Protein AF-0000000078024028 (afdb_homodimer)

Sequence (604 aa):
MFISDETIRIVHLVAKYQSITTAAEQLNKVPSAISYTIKKAEESIGAELFIRKGRYIELTPAGNYFIEHSKTILGDLDALKRNTVLIHDGVERELTIAVNNIIPTATLVEFIRDFEREFSSTTLTINLEVYNGCWDALYSKRADLVIGAPHAVPSTEGIISEPIGQLEWDFVVGPEHPLASHSQPLENAELRHFSAICIRDTTVNLAPQQAWLLEGQKPLFVPNFATAIALIQQNVGIGYIPHHLALPLLNNGLLLKKPMQEHKHATKLFLAARSDGMGKVSRWCMDYLLHPAVRARLSGGNMFISDETIRIVHLVAKYQSITTAAEQLNKVPSAISYTIKKAEESIGAELFIRKGRYIELTPAGNYFIEHSKTILGDLDALKRNTVLIHDGVERELTIAVNNIIPTATLVEFIRDFEREFSSTTLTINLEVYNGCWDALYSKRADLVIGAPHAVPSTEGIISEPIGQLEWDFVVGPEHPLASHSQPLENAELRHFSAICIRDTTVNLAPQQAWLLEGQKPLFVPNFATAIALIQQNVGIGYIPHHLALPLLNNGLLLKKPMQEHKHATKLFLAARSDGMGKVSRWCMDYLLHPAVRARLSGGN

Solvent-accessible surface area (backbone atoms only — not comparable to full-atom values): 31593 Å² total; per-residue (Å²): 122,81,79,44,71,64,50,54,50,49,52,44,39,26,57,65,58,29,23,52,60,57,31,10,57,73,66,76,44,54,40,67,57,46,52,45,50,48,51,51,48,18,60,57,70,69,42,60,36,62,43,76,58,85,94,39,43,38,66,28,50,55,20,36,41,46,50,64,56,40,48,55,41,46,49,46,47,46,46,42,53,41,45,55,57,10,59,75,78,38,47,45,49,60,48,34,33,29,31,26,74,81,45,42,62,69,53,52,46,54,51,51,47,54,44,52,72,72,37,80,74,38,35,44,34,39,39,70,23,27,58,47,14,27,52,37,30,46,77,71,64,69,18,50,33,27,46,47,32,49,68,64,83,90,66,62,80,62,40,44,74,43,81,41,45,56,31,48,63,36,44,37,35,4,62,85,27,88,66,54,80,58,82,62,60,44,52,69,78,68,51,39,77,41,34,27,48,36,63,69,39,58,33,79,78,53,57,70,55,76,92,66,78,58,88,87,32,47,58,35,34,34,67,45,64,71,59,45,52,53,36,19,46,67,46,60,28,32,41,72,38,52,35,67,72,41,47,67,36,44,76,69,56,52,29,37,78,55,57,52,71,78,65,82,72,61,41,35,24,20,38,34,32,46,56,73,82,63,34,54,54,56,48,47,50,51,54,56,51,61,32,67,78,47,18,38,29,49,31,50,44,127,122,82,80,44,70,64,52,54,51,49,52,45,37,26,58,66,60,28,24,53,59,57,32,9,59,49,67,76,42,54,40,68,57,45,51,47,51,51,52,50,49,19,60,58,71,70,42,58,35,61,43,76,60,85,94,37,42,38,66,28,42,57,22,34,48,48,51,64,57,39,50,55,41,48,33,45,48,49,45,44,53,43,45,57,56,15,62,77,77,39,48,41,53,61,48,34,33,32,30,27,72,82,45,40,63,69,53,53,46,51,50,50,47,54,44,52,69,72,38,80,74,37,35,44,35,40,40,71,23,26,60,45,13,28,52,39,30,45,77,63,52,69,18,51,31,27,47,46,31,47,68,65,83,90,64,62,78,63,39,43,74,42,80,42,44,56,31,49,64,35,43,39,34,6,63,84,26,89,66,53,78,58,82,62,61,44,50,69,78,66,50,40,78,40,34,28,48,34,62,69,39,56,33,80,79,54,79,71,54,77,91,66,77,58,88,87,31,48,58,37,34,32,66,45,65,70,60,44,51,53,36,19,45,67,46,60,27,34,40,72,38,52,36,66,72,39,46,66,36,43,77,69,56,52,30,37,78,54,58,51,70,78,67,81,73,60,41,35,25,21,38,35,30,46,54,73,80,61,34,55,55,57,48,48,50,50,54,56,51,60,32,69,78,47,18,38,29,49,30,51,44,124

Organism: NCBI:txid82991

Foldseek 3Di:
DDCDLVLLVLLLLCQVVQDLCVSCVVVVHHSVVSVVSQVVVCVVVVHRQWDDDDRGIHGDPVVVVSNVVVVVVNLVVVVCVQLVVCVVVLDGQEFEEEEEQQFDPVLVVVLVVVLCVVPVRHHYHYHYFHACRQVQCFVSSVGFKYWWHWDDDPDPVQKDKDWLDWWDKFWKAACPAPCNPPADADEPVVQLVFEEEWEWGPHDPDDTDTQDDDVNHHYDYDHHVVVVLVCRLVNNGIYMGTCLVCVVCCVVRSMPTHHHPDDGDIITTMIMGGPPSDGPSNVVSVVVCNPNVSSQSRNNHD/DDCDLVLLVLLLLCQVVQDLCVSCVVVVHHSVVSVVSQVVVCVVVVHRQWDDDDRGIHGDPVVVVSNVVCLLVNLVVVVVVQLVVCVPPLDGQEFEEEEEQQFDPVLVVVLVVVLCVVDVRHHYHYHYFHACRQVQCFVSNVGFKYWWHWDDDPDPVQKDKDWLDWWDKFWKAACPAPCNPPADADEPVVQLVFEEEWEWGPHDPDDTDTQDDDVNHHYDYDHHVVVVLVCRLVNNGIYMHTCLVCVVCCVVRSMDTHHHPDDGDIITTMIMGGPPSDGPSNVVSVVVCNPNVSSQSRNNHD

Radius of gyration: 24.78 Å; Cα contacts (8 Å, |Δi|>4): 1138; chains: 2; bounding box: 67×61×51 Å

Nearest PDB structures (foldseek):
  8h5a-assembly5_J  TM=8.972E-01  e=1.191E-16  Escherichia coli
  8h5a-assembly6_L  TM=8.767E-01  e=1.265E-16  Escherichia coli
  8h5a-assembly4_G  TM=8.702E-01  e=6.858E-16  Escherichia coli
  3fxq-assembly1_A  TM=5.747E-01  e=5.770E-17  Comamonas testosteroni
  6g1d-assembly1_A  TM=4.162E-01  e=4.532E-17  Corynebacterium glutamicum

Structure (mmCIF, N/CA/C/O backbone):
data_AF-0000000078024028-model_v1
#
loop_
_entity.id
_entity.type
_entity.pdbx_description
1 polymer 'LysR family transcriptional regulator'
#
loop_
_atom_site.group_PDB
_atom_site.id
_atom_site.type_symbol
_atom_site.label_atom_id
_atom_site.label_alt_id
_atom_site.label_comp_id
_atom_site.label_asym_id
_atom_site.label_entity_id
_atom_site.label_seq_id
_atom_site.pdbx_PDB_ins_code
_atom_site.Cartn_x
_atom_site.Cartn_y
_atom_site.Cartn_z
_atom_site.occupancy
_atom_site.B_iso_or_equiv
_atom_site.auth_seq_id
_atom_site.auth_comp_id
_atom_site.auth_asym_id
_atom_site.auth_atom_id
_atom_site.pdbx_PDB_model_num
ATOM 1 N N . MET A 1 1 ? 29.844 28.734 2.604 1 34.06 1 MET A N 1
ATOM 2 C CA . MET A 1 1 ? 28.75 28.75 1.635 1 34.06 1 MET A CA 1
ATOM 3 C C . MET A 1 1 ? 27.812 27.562 1.854 1 34.06 1 MET A C 1
ATOM 5 O O . MET A 1 1 ? 28.266 26.438 2.088 1 34.06 1 MET A O 1
ATOM 9 N N . PHE A 1 2 ? 26.562 27.875 2.195 1 45.19 2 PHE A N 1
ATOM 10 C CA . PHE A 1 2 ? 25.422 27.109 2.678 1 45.19 2 PHE A CA 1
ATOM 11 C C . PHE A 1 2 ? 24.844 26.234 1.566 1 45.19 2 PHE A C 1
ATOM 13 O O . PHE A 1 2 ? 24.672 26.688 0.439 1 45.19 2 PHE A O 1
ATOM 20 N N . ILE A 1 3 ? 25.188 25.031 1.649 1 56.34 3 ILE A N 1
ATOM 21 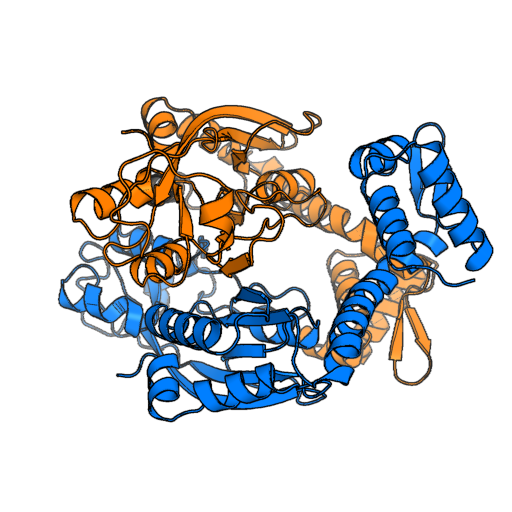C CA . ILE A 1 3 ? 24.484 24.156 0.705 1 56.34 3 ILE A CA 1
ATOM 22 C C . ILE A 1 3 ? 23 24.125 1.038 1 56.34 3 ILE A C 1
ATOM 24 O O . ILE A 1 3 ? 22.609 23.703 2.131 1 56.34 3 ILE A O 1
ATOM 28 N N . SER A 1 4 ? 22.203 24.844 0.207 1 61.16 4 SER A N 1
ATOM 29 C CA . SER A 1 4 ? 20.766 24.953 0.413 1 61.16 4 SER A CA 1
ATOM 30 C C . SER A 1 4 ? 20.062 23.625 0.168 1 61.16 4 SER A C 1
ATOM 32 O O . SER A 1 4 ? 20.641 22.719 -0.454 1 61.16 4 SER A O 1
ATOM 34 N N . ASP A 1 5 ? 18.984 23.531 0.752 1 63.47 5 ASP A N 1
ATOM 35 C CA . ASP A 1 5 ? 18.156 22.359 0.502 1 63.47 5 ASP A CA 1
ATOM 36 C C . ASP A 1 5 ? 17.891 22.188 -0.991 1 63.47 5 ASP A C 1
ATOM 38 O O . ASP A 1 5 ? 17.875 21.062 -1.498 1 63.47 5 ASP A O 1
ATOM 42 N N . GLU A 1 6 ? 17.766 23.312 -1.617 1 67.25 6 GLU A N 1
ATOM 43 C CA . GLU A 1 6 ? 17.547 23.281 -3.062 1 67.25 6 GLU A CA 1
ATOM 44 C C . GLU A 1 6 ? 18.75 22.656 -3.779 1 67.25 6 GLU A C 1
ATOM 46 O O . GLU A 1 6 ? 18.578 21.875 -4.719 1 67.25 6 GLU A O 1
ATOM 51 N N . THR A 1 7 ? 19.875 23.047 -3.324 1 71.12 7 THR A N 1
ATOM 52 C CA . THR A 1 7 ? 21.094 22.516 -3.924 1 71.12 7 THR A CA 1
ATOM 53 C C . THR A 1 7 ? 21.172 21 -3.727 1 71.12 7 THR A C 1
ATOM 55 O O . THR A 1 7 ? 21.5 20.266 -4.66 1 71.12 7 THR A O 1
ATOM 58 N N . ILE A 1 8 ? 20.797 20.594 -2.559 1 72.81 8 ILE A N 1
ATOM 59 C CA . ILE A 1 8 ? 20.844 19.172 -2.266 1 72.81 8 ILE A CA 1
ATOM 60 C C . ILE A 1 8 ? 19.859 18.422 -3.158 1 72.81 8 ILE A C 1
ATOM 62 O O . ILE A 1 8 ? 20.188 17.375 -3.727 1 72.81 8 ILE A O 1
ATOM 66 N N . ARG A 1 9 ? 18.75 19.047 -3.318 1 72.69 9 ARG A N 1
ATOM 67 C CA . ARG A 1 9 ? 17.719 18.453 -4.164 1 72.69 9 ARG A CA 1
ATOM 68 C C . ARG A 1 9 ? 18.172 18.391 -5.621 1 72.69 9 ARG A C 1
ATOM 70 O O . ARG A 1 9 ? 17.938 17.391 -6.309 1 72.69 9 ARG A O 1
ATOM 77 N N . ILE A 1 10 ? 18.781 19.453 -6.113 1 77.75 10 ILE A N 1
ATOM 78 C CA . ILE A 1 10 ? 19.281 19.516 -7.484 1 77.75 10 ILE A CA 1
ATOM 79 C C . ILE A 1 10 ? 20.328 18.438 -7.711 1 77.75 10 ILE A C 1
ATOM 81 O O . ILE A 1 10 ? 20.312 17.75 -8.727 1 77.75 10 ILE A O 1
ATOM 85 N N . VAL A 1 11 ? 21.219 18.344 -6.758 1 80.25 11 VAL A N 1
ATOM 86 C CA . VAL A 1 11 ? 22.266 17.328 -6.859 1 80.25 11 VAL A CA 1
ATOM 87 C C . VAL A 1 11 ? 21.625 15.938 -6.945 1 80.25 11 VAL A C 1
ATOM 89 O O . VAL A 1 11 ? 22.031 15.109 -7.762 1 80.25 11 VAL A O 1
ATOM 92 N N . HIS A 1 12 ? 20.641 15.852 -6.137 1 76.75 12 HIS A N 1
ATOM 93 C CA . HIS A 1 12 ? 19.969 14.562 -6.145 1 76.75 12 HIS A CA 1
ATOM 94 C C . HIS A 1 12 ? 19.281 14.305 -7.484 1 76.75 12 HIS A C 1
ATOM 96 O O . HIS A 1 12 ? 19.328 13.188 -8 1 76.75 12 HIS A O 1
ATOM 102 N N . LEU A 1 13 ? 18.703 15.289 -8.117 1 77.81 13 LEU A N 1
ATOM 103 C CA . LEU A 1 13 ? 18 15.164 -9.391 1 77.81 13 LEU A CA 1
ATOM 104 C C . LEU A 1 13 ? 18.969 14.867 -10.523 1 77.81 13 LEU A C 1
ATOM 106 O O . LEU A 1 13 ? 18.688 14.023 -11.383 1 77.81 13 LEU A O 1
ATOM 110 N N . VAL A 1 14 ? 20.047 15.523 -10.445 1 80.25 14 VAL A N 1
ATOM 111 C CA . VAL A 1 14 ? 21.062 15.297 -11.477 1 80.25 14 VAL A CA 1
ATOM 112 C C . VAL A 1 14 ? 21.625 13.883 -11.344 1 80.25 14 VAL A C 1
ATOM 114 O O . VAL A 1 14 ? 21.859 13.203 -12.352 1 80.25 14 VAL A O 1
ATOM 117 N N . ALA A 1 15 ? 21.766 13.555 -10.156 1 79 15 ALA A N 1
ATOM 118 C CA . ALA A 1 15 ? 22.25 12.203 -9.914 1 79 15 ALA A CA 1
ATOM 119 C C . ALA A 1 15 ? 21.266 11.156 -10.406 1 79 15 ALA A C 1
ATOM 121 O O . ALA A 1 15 ? 21.656 10.133 -10.969 1 79 15 ALA A O 1
ATOM 122 N N . LYS A 1 16 ? 20.109 11.5 -10.133 1 72.94 16 LYS A N 1
ATOM 123 C CA . LYS A 1 16 ? 19.016 10.602 -10.5 1 72.94 16 LYS A CA 1
ATOM 124 C C . LYS A 1 16 ? 18.906 10.438 -12.016 1 72.94 16 LYS A C 1
ATOM 126 O O . LYS A 1 16 ? 18.797 9.32 -12.516 1 72.94 16 LYS A O 1
ATOM 131 N N . TYR A 1 17 ? 19.031 11.453 -12.797 1 70.44 17 TYR A N 1
ATOM 132 C CA . TYR A 1 17 ? 18.797 11.445 -14.234 1 70.44 17 TYR A CA 1
ATOM 133 C C . TYR A 1 17 ? 20.109 11.344 -15 1 70.44 17 TYR A C 1
ATOM 135 O O . TYR A 1 17 ? 20.109 11.148 -16.219 1 70.44 17 TYR A O 1
ATOM 143 N N . GLN A 1 18 ? 21.125 11.438 -14.281 1 75.75 18 GLN A N 1
ATOM 144 C CA . GLN A 1 18 ? 22.469 11.422 -14.852 1 75.75 18 GLN A CA 1
ATOM 145 C C . GLN A 1 18 ? 22.562 12.367 -16.047 1 75.75 18 GLN A C 1
ATOM 147 O O . GLN A 1 18 ? 23.234 12.055 -17.031 1 75.75 18 GLN A O 1
ATOM 152 N N . SER A 1 19 ? 21.812 13.328 -15.992 1 79.12 19 SER A N 1
ATOM 153 C CA . SER A 1 19 ? 21.781 14.352 -17.031 1 79.12 19 SER A CA 1
ATOM 154 C C . SER A 1 19 ? 21.375 15.711 -16.469 1 79.12 19 SER A C 1
ATOM 156 O O . SER A 1 19 ? 20.344 15.836 -15.805 1 79.12 19 SER A O 1
ATOM 158 N N . ILE A 1 20 ? 22.25 16.641 -16.734 1 81.81 20 ILE A N 1
ATOM 159 C CA . ILE A 1 20 ? 21.953 18 -16.297 1 81.81 20 ILE A CA 1
ATOM 160 C C . ILE A 1 20 ? 20.766 18.547 -17.078 1 81.81 20 ILE A C 1
ATOM 162 O O . ILE A 1 20 ? 19.891 19.188 -16.5 1 81.81 20 ILE A O 1
ATOM 166 N N . THR A 1 21 ? 20.766 18.109 -18.328 1 80.38 21 THR A N 1
ATOM 167 C CA . THR A 1 21 ? 19.688 18.609 -19.188 1 80.38 21 THR A CA 1
ATOM 168 C C . THR A 1 21 ? 18.344 18.062 -18.734 1 80.38 21 THR A C 1
ATOM 170 O O . THR A 1 21 ? 17.375 18.812 -18.609 1 80.38 21 THR A O 1
ATOM 173 N N . THR A 1 22 ? 18.328 16.906 -18.406 1 78.56 22 THR A N 1
ATOM 174 C CA . THR A 1 22 ? 17.094 16.266 -17.969 1 78.56 22 THR A CA 1
ATOM 175 C C . THR A 1 22 ? 16.688 16.797 -16.594 1 78.56 22 THR A C 1
ATOM 177 O O . THR A 1 22 ? 15.5 17.047 -16.359 1 78.56 22 THR A O 1
ATOM 180 N N . ALA A 1 23 ? 17.578 16.969 -15.773 1 78.12 23 ALA A N 1
ATOM 181 C CA . ALA A 1 23 ? 17.297 17.531 -14.453 1 78.12 23 ALA A CA 1
ATOM 182 C C . ALA A 1 23 ? 16.734 18.953 -14.578 1 78.12 23 ALA A C 1
ATOM 184 O O . ALA A 1 23 ? 15.797 19.312 -13.859 1 78.12 23 ALA A O 1
ATOM 185 N N . ALA A 1 24 ? 17.297 19.656 -15.461 1 81.69 24 ALA A N 1
ATOM 186 C CA . ALA A 1 24 ? 16.828 21.031 -15.695 1 81.69 24 ALA A CA 1
ATOM 187 C C . ALA A 1 24 ? 15.383 21.047 -16.188 1 81.69 24 ALA A C 1
ATOM 189 O O . ALA A 1 24 ? 14.578 21.859 -15.727 1 81.69 24 ALA A O 1
ATOM 190 N N . GLU A 1 25 ? 15.141 20.125 -16.969 1 76.25 25 GLU A N 1
ATOM 191 C CA . GLU A 1 25 ? 13.789 20.016 -17.516 1 76.25 25 GLU A CA 1
ATOM 192 C C . GLU A 1 25 ? 12.781 19.672 -16.422 1 76.25 25 GLU A C 1
ATOM 194 O O . GLU A 1 25 ? 11.688 20.234 -16.359 1 76.25 25 GLU A O 1
ATOM 199 N N . GLN A 1 26 ? 13.281 18.969 -15.531 1 68.81 26 GLN A N 1
ATOM 200 C CA . GLN A 1 26 ? 12.414 18.516 -14.445 1 68.81 26 GLN A CA 1
ATOM 201 C C . GLN A 1 26 ? 12.125 19.656 -13.461 1 68.81 26 GLN A C 1
ATOM 203 O O . GLN A 1 26 ? 11.07 19.672 -12.828 1 68.81 26 GLN A O 1
ATOM 208 N N . LEU A 1 27 ? 12.953 20.531 -13.398 1 68.94 27 LEU A N 1
ATOM 209 C CA . LEU A 1 27 ? 12.859 21.641 -12.453 1 68.94 27 LEU A CA 1
ATOM 210 C C . LEU A 1 27 ? 12.438 22.922 -13.156 1 68.94 27 LEU A C 1
ATOM 212 O O . LEU A 1 27 ? 12.375 23.984 -12.539 1 68.94 27 LEU A O 1
ATOM 216 N N . ASN A 1 28 ? 12.086 22.734 -14.469 1 74.94 28 ASN A N 1
ATOM 217 C CA . ASN A 1 28 ? 11.766 23.891 -15.289 1 74.94 28 ASN A CA 1
ATOM 218 C C . ASN A 1 28 ? 12.836 24.984 -15.156 1 74.94 28 ASN A C 1
ATOM 220 O O . ASN A 1 28 ? 12.516 26.141 -14.914 1 74.94 28 ASN A O 1
ATOM 224 N N . LYS A 1 29 ? 13.969 24.562 -15.234 1 80.31 29 LYS A N 1
ATOM 225 C CA . LYS A 1 29 ? 15.133 25.438 -15.203 1 80.31 29 LYS A CA 1
ATOM 226 C C . LYS A 1 29 ? 16.016 25.234 -16.438 1 80.31 29 LYS A C 1
ATOM 228 O O . LYS A 1 29 ? 15.82 24.266 -17.188 1 80.31 29 LYS A O 1
ATOM 233 N N . VAL A 1 30 ? 16.766 26.172 -16.734 1 79.31 30 VAL A N 1
ATOM 234 C CA . VAL A 1 30 ? 17.719 26.047 -17.828 1 79.31 30 VAL A CA 1
ATOM 235 C C . VAL A 1 30 ? 18.922 25.219 -17.375 1 79.31 30 VAL A C 1
ATOM 237 O O . VAL A 1 30 ? 19.359 25.328 -16.234 1 79.31 30 VAL A O 1
ATOM 240 N N . PRO A 1 31 ? 19.375 24.344 -18.281 1 85.81 31 PRO A N 1
ATOM 241 C CA . PRO A 1 31 ? 20.516 23.5 -17.938 1 85.81 31 PRO A CA 1
ATOM 242 C C . PRO A 1 31 ? 21.688 24.281 -17.359 1 85.81 31 PRO A C 1
ATOM 244 O O . PRO A 1 31 ? 22.406 23.781 -16.484 1 85.81 31 PRO A O 1
ATOM 247 N N . SER A 1 32 ? 21.906 25.469 -17.844 1 87.12 32 SER A N 1
ATOM 248 C CA . SER A 1 32 ? 23 26.281 -17.359 1 87.12 32 SER A CA 1
ATOM 249 C C . SER A 1 32 ? 22.844 26.578 -15.867 1 87.12 32 SER A C 1
ATOM 251 O O . SER A 1 32 ? 23.828 26.609 -15.133 1 87.12 32 SER A O 1
ATOM 253 N N . ALA A 1 33 ? 21.688 26.75 -15.422 1 82.12 33 ALA A N 1
ATOM 254 C CA . ALA A 1 33 ? 21.406 27.031 -14.016 1 82.12 33 ALA A CA 1
ATOM 255 C C . ALA A 1 33 ? 21.688 25.812 -13.141 1 82.12 33 ALA A C 1
ATOM 257 O O . ALA A 1 33 ? 22.234 25.938 -12.039 1 82.12 33 ALA A O 1
ATOM 258 N N . ILE A 1 34 ? 21.328 24.734 -13.672 1 83.69 34 ILE A N 1
ATOM 259 C CA . ILE A 1 34 ? 21.578 23.5 -12.93 1 83.69 34 ILE A CA 1
ATOM 260 C C . ILE A 1 34 ? 23.078 23.234 -12.867 1 83.69 34 ILE A C 1
ATOM 262 O O . ILE A 1 34 ? 23.609 22.875 -11.812 1 83.69 34 ILE A O 1
ATOM 266 N N . SER A 1 35 ? 23.734 23.375 -14 1 85.5 35 SER A N 1
ATOM 267 C CA . SER A 1 35 ? 25.172 23.188 -14.062 1 85.5 35 SER A CA 1
ATOM 268 C C . SER A 1 35 ? 25.891 24.141 -13.109 1 85.5 35 SER A C 1
ATOM 270 O O . SER A 1 35 ? 26.844 23.75 -12.422 1 85.5 35 SER A O 1
ATOM 272 N N . TYR A 1 36 ? 25.438 25.297 -13.062 1 81.62 36 TYR A N 1
ATOM 273 C CA . TYR A 1 36 ? 26 26.297 -12.172 1 81.62 36 TYR A CA 1
ATOM 274 C C . TYR A 1 36 ? 25.797 25.906 -10.711 1 81.62 36 TYR A C 1
ATOM 276 O O . TYR A 1 36 ? 26.734 26 -9.906 1 81.62 36 TYR A O 1
ATOM 284 N N . THR A 1 37 ? 24.578 25.547 -10.383 1 80.75 37 THR A N 1
ATOM 285 C CA . THR A 1 37 ? 24.266 25.141 -9.023 1 80.75 37 THR A CA 1
ATOM 286 C C . THR A 1 37 ? 25.156 23.984 -8.586 1 80.75 37 THR A C 1
ATOM 288 O O . THR A 1 37 ? 25.656 23.969 -7.457 1 80.75 37 THR A O 1
ATOM 291 N N . ILE A 1 38 ? 25.344 23.078 -9.461 1 85.31 38 ILE A N 1
ATOM 292 C CA . ILE A 1 38 ? 26.188 21.922 -9.164 1 85.31 38 ILE A CA 1
ATOM 293 C C . ILE A 1 38 ? 27.641 22.375 -8.961 1 85.31 38 ILE A C 1
ATOM 295 O O . ILE A 1 38 ? 28.297 21.953 -8.008 1 85.31 38 ILE A O 1
ATOM 299 N N . LYS A 1 39 ? 28.078 23.141 -9.859 1 84.31 39 LYS A N 1
ATOM 300 C CA . LYS A 1 39 ? 29.453 23.641 -9.766 1 84.31 39 LYS A CA 1
ATOM 301 C C . LYS A 1 39 ? 29.672 24.406 -8.461 1 84.31 39 LYS A C 1
ATOM 303 O O . LYS A 1 39 ? 30.703 24.234 -7.797 1 84.31 39 LYS A O 1
ATOM 308 N N . LYS A 1 40 ? 28.75 25.25 -8.164 1 79.31 40 LYS A N 1
ATOM 309 C CA . LYS A 1 40 ? 28.828 26.016 -6.922 1 79.31 40 LYS A CA 1
ATOM 310 C C . LYS A 1 40 ? 28.812 25.094 -5.703 1 79.31 40 LYS A C 1
ATOM 312 O O . LYS A 1 40 ? 29.531 25.328 -4.734 1 79.31 40 LYS A O 1
ATOM 317 N N . ALA A 1 41 ? 27.891 24.156 -5.707 1 77.94 41 ALA A N 1
ATOM 318 C CA . ALA A 1 41 ? 27.844 23.172 -4.625 1 77.94 41 ALA A CA 1
ATOM 319 C C . ALA A 1 41 ? 29.172 22.453 -4.469 1 77.94 41 ALA A C 1
ATOM 321 O O . ALA A 1 41 ? 29.672 22.281 -3.354 1 77.94 41 ALA A O 1
ATOM 322 N N . GLU A 1 42 ? 29.75 22.047 -5.586 1 80.25 42 GLU A N 1
ATOM 323 C CA . GLU A 1 42 ? 31.031 21.344 -5.578 1 80.25 42 GLU A CA 1
ATOM 324 C C . GLU A 1 42 ? 32.156 22.25 -5.043 1 80.25 42 GLU A C 1
ATOM 326 O O . GLU A 1 42 ? 33 21.797 -4.27 1 80.25 42 GLU A O 1
ATOM 331 N N . GLU A 1 43 ? 32.125 23.484 -5.441 1 75.56 43 GLU A N 1
ATOM 332 C CA . GLU A 1 43 ? 33.094 24.469 -4.945 1 75.56 43 GLU A CA 1
ATOM 333 C C . GLU A 1 43 ? 32.969 24.656 -3.436 1 75.56 43 GLU A C 1
ATOM 335 O O . GLU A 1 43 ? 33.969 24.703 -2.719 1 75.56 43 GLU A O 1
ATOM 340 N N . SER A 1 44 ? 31.766 24.75 -3.041 1 70.5 44 SER A N 1
ATOM 341 C CA . SER A 1 44 ? 31.5 24.969 -1.621 1 70.5 44 SER A CA 1
ATOM 342 C C . SER A 1 44 ? 31.938 23.766 -0.794 1 70.5 44 SER A C 1
ATOM 344 O O . SER A 1 44 ? 32.438 23.906 0.312 1 70.5 44 SER A O 1
ATOM 346 N N . ILE A 1 45 ? 31.625 22.641 -1.371 1 67.56 45 ILE A N 1
ATOM 347 C CA . ILE A 1 45 ? 31.938 21.391 -0.69 1 67.56 45 ILE A CA 1
ATOM 348 C C . ILE A 1 45 ? 33.406 21.094 -0.826 1 67.56 45 ILE A C 1
ATOM 350 O O . ILE A 1 45 ? 34 20.453 0.05 1 67.56 45 ILE A O 1
ATOM 354 N N . GLY A 1 46 ? 34.031 21.672 -1.86 1 66.44 46 GLY A N 1
ATOM 355 C CA . GLY A 1 46 ? 35.438 21.438 -2.131 1 66.44 46 GLY A CA 1
ATOM 356 C C . GLY A 1 46 ? 35.719 20.109 -2.814 1 66.44 46 GLY A C 1
ATOM 357 O O . GLY A 1 46 ? 36.812 19.547 -2.686 1 66.44 46 GLY A O 1
ATOM 358 N N . ALA A 1 47 ? 34.656 19.578 -3.318 1 76.62 47 ALA A N 1
ATOM 359 C CA . ALA A 1 47 ? 34.812 18.312 -4.031 1 76.62 47 ALA A CA 1
ATOM 360 C C . ALA A 1 47 ? 33.875 18.266 -5.246 1 76.62 47 ALA A C 1
ATOM 362 O O . ALA A 1 47 ? 32.781 18.859 -5.23 1 76.62 47 ALA A O 1
ATOM 363 N N . GLU A 1 48 ? 34.312 17.578 -6.246 1 80.81 48 GLU A N 1
ATOM 364 C CA . GLU A 1 48 ? 33.438 17.344 -7.398 1 80.81 48 GLU A CA 1
ATOM 365 C C . GLU A 1 48 ? 32.469 16.219 -7.121 1 80.81 48 GLU A C 1
ATOM 367 O O . GLU A 1 48 ? 32.844 15.133 -6.672 1 80.81 48 GLU A O 1
ATOM 372 N N . LEU A 1 49 ? 31.172 16.609 -7.336 1 83 49 LEU A N 1
ATOM 373 C CA . LEU A 1 49 ? 30.125 15.625 -7.086 1 83 49 LEU A CA 1
ATOM 374 C C . LEU A 1 49 ? 29.828 14.805 -8.336 1 83 49 LEU A C 1
ATOM 376 O O . LEU A 1 49 ? 29.406 13.656 -8.242 1 83 49 LEU A O 1
ATOM 380 N N . PHE A 1 50 ? 30.125 15.367 -9.523 1 85.75 50 PHE A N 1
ATOM 381 C CA . PHE A 1 50 ? 29.812 14.727 -10.805 1 85.75 50 PHE A CA 1
ATOM 382 C C . PHE A 1 50 ? 31.016 14.75 -11.727 1 85.75 50 PHE A C 1
ATOM 384 O O . PHE A 1 50 ? 31.875 15.641 -11.633 1 85.75 50 PHE A O 1
ATOM 391 N N . ILE A 1 51 ? 31.141 13.633 -12.555 1 82 51 ILE A N 1
ATOM 392 C CA . ILE A 1 51 ? 32.156 13.586 -13.594 1 82 51 ILE A CA 1
ATOM 393 C C . ILE A 1 51 ? 31.516 13.305 -14.945 1 82 51 ILE A C 1
ATOM 395 O O . ILE A 1 51 ? 30.562 12.516 -15.031 1 82 51 ILE A O 1
ATOM 399 N N . ARG A 1 52 ? 31.922 14.023 -15.945 1 76.31 52 ARG A N 1
ATOM 400 C CA . ARG A 1 52 ? 31.391 13.836 -17.297 1 76.31 52 ARG A CA 1
ATOM 401 C C . ARG A 1 52 ? 32.094 12.703 -18.016 1 76.31 52 ARG A C 1
ATOM 403 O O . ARG A 1 52 ? 33.344 12.648 -18.016 1 76.31 52 ARG A O 1
ATOM 410 N N . LYS A 1 53 ? 31.453 11.805 -18.375 1 71 53 LYS A N 1
ATOM 411 C CA . LYS A 1 53 ? 32 10.75 -19.234 1 71 53 LYS A CA 1
ATOM 412 C C . LYS A 1 53 ? 31.312 10.742 -20.594 1 71 53 LYS A C 1
ATOM 414 O O . LYS A 1 53 ? 30.312 10.055 -20.797 1 71 53 LYS A O 1
ATOM 419 N N . GLY A 1 54 ? 31.781 11.43 -21.484 1 67 54 GLY A N 1
ATOM 420 C CA . GLY A 1 54 ? 31.156 11.562 -22.781 1 67 54 GLY A CA 1
ATOM 421 C C . GLY A 1 54 ? 29.828 12.297 -22.734 1 67 54 GLY A C 1
ATOM 422 O O . GLY A 1 54 ? 29.75 13.438 -22.266 1 67 54 GLY A O 1
ATOM 423 N N . ARG A 1 55 ? 28.766 11.539 -23.109 1 61 55 ARG A N 1
ATOM 424 C CA . ARG A 1 55 ? 27.438 12.156 -23.172 1 61 55 ARG A CA 1
ATOM 425 C C . ARG A 1 55 ? 26.703 11.992 -21.844 1 61 55 ARG A C 1
ATOM 427 O O . ARG A 1 55 ? 25.625 12.578 -21.656 1 61 55 ARG A O 1
ATOM 434 N N . TYR A 1 56 ? 27.234 11.391 -20.922 1 70.38 56 TYR A N 1
ATOM 435 C CA . TYR A 1 56 ? 26.531 11.141 -19.672 1 70.38 56 TYR A CA 1
ATOM 436 C C . TYR A 1 56 ? 27.281 11.766 -18.5 1 70.38 56 TYR A C 1
ATOM 438 O O . TYR A 1 56 ? 28.469 12.047 -18.594 1 70.38 56 TYR A O 1
ATOM 446 N N . ILE A 1 57 ? 26.516 12.188 -17.438 1 78.56 57 ILE A N 1
ATOM 447 C CA . ILE A 1 57 ? 27.047 12.703 -16.188 1 78.56 57 ILE A CA 1
ATOM 448 C C . ILE A 1 57 ? 26.875 11.656 -15.078 1 78.56 57 ILE A C 1
ATOM 450 O O . ILE A 1 57 ? 25.828 11 -15.008 1 78.56 57 ILE A O 1
ATOM 454 N N . GLU A 1 58 ? 27.984 11.375 -14.516 1 80.19 58 GLU A N 1
ATOM 455 C CA . GLU A 1 58 ? 27.938 10.375 -13.453 1 80.19 58 GLU A CA 1
ATOM 456 C C . GLU A 1 58 ? 28.438 10.953 -12.133 1 80.19 58 GLU A C 1
ATOM 458 O O . GLU A 1 58 ? 29.188 11.93 -12.117 1 80.19 58 GLU A O 1
ATOM 463 N N . LEU A 1 59 ? 27.922 10.461 -11.039 1 78.31 59 LEU A N 1
ATOM 464 C CA . LEU A 1 59 ? 28.375 10.891 -9.719 1 78.31 59 LEU A CA 1
ATOM 465 C C . LEU A 1 59 ? 29.812 10.461 -9.461 1 78.31 59 LEU A C 1
ATOM 467 O O . LEU A 1 59 ? 30.203 9.352 -9.82 1 78.31 59 LEU A O 1
ATOM 471 N N . THR A 1 60 ? 30.688 11.359 -8.914 1 74.81 60 THR A N 1
ATOM 472 C CA . THR A 1 60 ? 31.984 11.016 -8.359 1 74.81 60 THR A CA 1
ATOM 473 C C . THR A 1 60 ? 31.828 10.281 -7.031 1 74.81 60 THR A C 1
ATOM 475 O O . THR A 1 60 ? 30.734 10.203 -6.484 1 74.81 60 THR A O 1
ATOM 478 N N . PRO A 1 61 ? 32.906 9.844 -6.535 1 62.69 61 PRO A N 1
ATOM 479 C CA . PRO A 1 61 ? 32.844 9.281 -5.184 1 62.69 61 PRO A CA 1
ATOM 480 C C . PRO A 1 61 ? 32.312 10.281 -4.156 1 62.69 61 PRO A C 1
ATOM 482 O O . PRO A 1 61 ? 31.5 9.922 -3.297 1 62.69 61 PRO A O 1
ATOM 485 N N . ALA A 1 62 ? 32.75 11.445 -4.254 1 69.06 62 ALA A N 1
ATOM 486 C CA . ALA A 1 62 ? 32.25 12.523 -3.412 1 69.06 62 ALA A CA 1
ATOM 487 C C . ALA A 1 62 ? 30.766 12.758 -3.66 1 69.06 62 ALA A C 1
ATOM 489 O O . ALA A 1 62 ? 30.016 13.039 -2.725 1 69.06 62 ALA A O 1
ATOM 490 N N . GLY A 1 63 ? 30.312 12.648 -4.898 1 75.31 63 GLY A N 1
ATOM 491 C CA . GLY A 1 63 ? 28.922 12.789 -5.246 1 75.31 63 GLY A CA 1
ATOM 492 C C . GLY A 1 63 ? 28.031 11.719 -4.625 1 75.31 63 GLY A C 1
ATOM 493 O O . GLY A 1 63 ? 26.969 12.023 -4.09 1 75.31 63 GLY A O 1
ATOM 494 N N . ASN A 1 64 ? 28.453 10.633 -4.703 1 66.75 64 ASN A N 1
ATOM 495 C CA . ASN A 1 64 ? 27.719 9.523 -4.105 1 66.75 64 ASN A CA 1
ATOM 496 C C . ASN A 1 64 ? 27.594 9.688 -2.594 1 66.75 64 ASN A C 1
ATOM 498 O O . ASN A 1 64 ? 26.516 9.461 -2.033 1 66.75 64 ASN A O 1
ATOM 502 N N . TYR A 1 65 ? 28.734 10.117 -1.939 1 58.91 65 TYR A N 1
ATOM 503 C CA . TYR A 1 65 ? 28.719 10.438 -0.517 1 58.91 65 TYR A CA 1
ATOM 504 C C . TYR A 1 65 ? 27.688 11.523 -0.211 1 58.91 65 TYR A C 1
ATOM 506 O O . TYR A 1 65 ? 26.906 11.391 0.734 1 58.91 65 TYR A O 1
ATOM 514 N N . PHE A 1 66 ? 27.688 12.453 -1.02 1 68 66 PHE A N 1
ATOM 515 C CA . PHE A 1 66 ? 26.766 13.57 -0.853 1 68 66 PHE A CA 1
ATOM 516 C C . PHE A 1 66 ? 25.328 13.102 -0.955 1 68 66 PHE A C 1
ATOM 518 O O . PHE A 1 66 ? 24.5 13.453 -0.116 1 68 66 PHE A O 1
ATOM 525 N N . ILE A 1 67 ? 25.062 12.273 -1.91 1 67.94 67 ILE A N 1
ATOM 526 C CA . ILE A 1 67 ? 23.703 11.82 -2.156 1 67.94 67 ILE A CA 1
ATOM 527 C C . ILE A 1 67 ? 23.234 10.938 -0.998 1 67.94 67 ILE A C 1
ATOM 529 O O . ILE A 1 67 ? 22.125 11.125 -0.476 1 67.94 67 ILE A O 1
ATOM 533 N N . GLU A 1 68 ? 23.969 10.164 -0.605 1 58.91 68 GLU A N 1
ATOM 534 C CA . GLU A 1 68 ? 23.641 9.211 0.445 1 58.91 68 GLU A CA 1
ATOM 535 C C . GLU A 1 68 ? 23.391 9.914 1.775 1 58.91 68 GLU A C 1
ATOM 537 O O . GLU A 1 68 ? 22.469 9.547 2.514 1 58.91 68 GLU A O 1
ATOM 542 N N . HIS A 1 69 ? 24.156 10.875 2.121 1 51.38 69 HIS A N 1
ATOM 543 C CA . HIS A 1 69 ? 24.109 11.508 3.436 1 51.38 69 HIS A CA 1
ATOM 544 C C . HIS A 1 69 ? 23.234 12.758 3.42 1 51.38 69 HIS A C 1
ATOM 546 O O . HIS A 1 69 ? 22.781 13.211 4.469 1 51.38 69 HIS A O 1
ATOM 552 N N . SER A 1 70 ? 23.078 13.062 2.223 1 59.28 70 SER A N 1
ATOM 553 C CA . SER A 1 70 ? 22.234 14.258 2.186 1 59.28 70 SER A CA 1
ATOM 554 C C . SER A 1 70 ? 20.766 13.906 2.229 1 59.28 70 SER A C 1
ATOM 556 O O . SER A 1 70 ? 19.922 14.75 2.527 1 59.28 70 SER A O 1
ATOM 558 N N . LYS A 1 71 ? 20.594 12.539 2.01 1 56.06 71 LYS A N 1
ATOM 559 C CA . LYS A 1 71 ? 19.188 12.117 2.096 1 56.06 71 LYS A CA 1
ATOM 560 C C . LYS A 1 71 ? 18.641 12.352 3.496 1 56.06 71 LYS A C 1
ATOM 562 O O . LYS A 1 71 ? 17.516 12.867 3.648 1 56.06 71 LYS A O 1
ATOM 567 N N . THR A 1 72 ? 19.328 11.805 4.488 1 51.06 72 THR A N 1
ATOM 568 C CA . THR A 1 72 ? 18.938 12.055 5.875 1 51.06 72 THR A CA 1
ATOM 569 C C . THR A 1 72 ? 18.953 13.547 6.18 1 51.06 72 THR A C 1
ATOM 571 O O . THR A 1 72 ? 18.109 14.031 6.941 1 51.06 72 THR A O 1
ATOM 574 N N . ILE A 1 73 ? 19.891 14.102 5.641 1 50.12 73 ILE A N 1
ATOM 575 C CA . ILE A 1 73 ? 20.016 15.547 5.844 1 50.12 73 ILE A CA 1
ATOM 576 C C . ILE A 1 73 ? 18.766 16.234 5.289 1 50.12 73 ILE A C 1
ATOM 578 O O . ILE A 1 73 ? 18.219 17.141 5.922 1 50.12 73 ILE A O 1
ATOM 582 N N . LEU A 1 74 ? 18.422 15.602 4.16 1 52.06 74 LEU A N 1
ATOM 583 C CA . LEU A 1 74 ? 17.203 16.188 3.637 1 52.06 74 LEU A CA 1
ATOM 584 C C . LEU A 1 74 ? 16.031 15.945 4.582 1 52.06 74 LEU A C 1
ATOM 586 O O . LEU A 1 74 ? 15.219 16.844 4.812 1 52.06 74 LEU A O 1
ATOM 590 N N . GLY A 1 75 ? 15.969 14.703 5.078 1 50.25 75 GLY A N 1
ATOM 591 C CA . GLY A 1 75 ? 15 14.43 6.129 1 50.25 75 GLY A CA 1
ATOM 592 C C . GLY A 1 75 ? 15.211 15.281 7.367 1 50.25 75 GLY A C 1
ATOM 593 O O . GLY A 1 75 ? 14.25 15.812 7.934 1 50.25 75 GLY A O 1
ATOM 594 N N . ASP A 1 76 ? 16.453 15.32 7.734 1 49.41 76 ASP A N 1
ATOM 595 C CA . ASP A 1 76 ? 16.797 16.172 8.875 1 49.41 76 ASP A CA 1
ATOM 596 C C . ASP A 1 76 ? 16.5 17.641 8.57 1 49.41 76 ASP A C 1
ATOM 598 O O . ASP A 1 76 ? 16.016 18.375 9.438 1 49.41 76 ASP A O 1
ATOM 602 N N . LEU A 1 77 ? 16.906 17.984 7.449 1 47.28 77 LEU A N 1
ATOM 603 C CA . LEU A 1 77 ? 16.609 19.359 7.043 1 47.28 77 LEU A CA 1
ATOM 604 C C . LEU A 1 77 ? 15.102 19.594 6.988 1 47.28 77 LEU A C 1
ATOM 606 O O . LEU A 1 77 ? 14.617 20.641 7.426 1 47.28 77 LEU A O 1
ATOM 610 N N . ASP A 1 78 ? 14.492 18.547 6.477 1 47 78 ASP A N 1
ATOM 611 C CA . ASP A 1 78 ? 13.039 18.656 6.492 1 47 78 ASP A CA 1
ATOM 612 C C . ASP A 1 78 ? 12.508 18.703 7.926 1 47 78 ASP A C 1
ATOM 614 O O . ASP A 1 78 ? 11.617 19.5 8.242 1 47 78 ASP A O 1
ATOM 618 N N . ALA A 1 79 ? 13.039 17.797 8.648 1 49.19 79 ALA A N 1
ATOM 619 C CA . ALA A 1 79 ? 12.703 17.812 10.07 1 49.19 79 ALA A CA 1
ATOM 620 C C . ALA A 1 79 ? 13.117 19.141 10.711 1 49.19 79 ALA A C 1
ATOM 622 O O . ALA A 1 79 ? 12.383 19.688 11.531 1 49.19 79 ALA A O 1
ATOM 623 N N . LEU A 1 80 ? 14.258 19.547 10.391 1 45.53 80 LEU A N 1
ATOM 624 C CA . LEU A 1 80 ? 14.734 20.828 10.891 1 45.53 80 LEU A CA 1
ATOM 625 C C . LEU A 1 80 ? 13.797 21.953 10.469 1 45.53 80 LEU A C 1
ATOM 627 O O . LEU A 1 80 ? 13.445 22.812 11.289 1 45.53 80 LEU A O 1
ATOM 631 N N . LYS A 1 81 ? 13.578 22 9.211 1 44.94 81 LYS A N 1
ATOM 632 C CA . LYS A 1 81 ? 12.641 23.016 8.758 1 44.94 81 LYS A CA 1
ATOM 633 C C . LYS A 1 81 ? 11.312 22.906 9.5 1 44.94 81 LYS A C 1
ATOM 635 O O . LYS A 1 81 ? 10.773 23.922 9.969 1 44.94 81 LYS A O 1
ATOM 640 N N . ARG A 1 82 ? 10.844 21.672 9.469 1 45.12 82 ARG A N 1
ATOM 641 C CA . ARG A 1 82 ? 9.594 21.422 10.18 1 45.12 82 ARG A CA 1
ATOM 642 C C . ARG A 1 82 ? 9.688 21.859 11.641 1 45.12 82 ARG A C 1
ATOM 644 O O . ARG A 1 82 ? 8.789 22.516 12.156 1 45.12 82 ARG A O 1
ATOM 651 N N . ASN A 1 83 ? 10.773 21.406 12.164 1 47.38 83 ASN A N 1
ATOM 652 C CA . ASN A 1 83 ? 10.945 21.672 13.586 1 47.38 83 ASN A CA 1
ATOM 653 C C . ASN A 1 83 ? 11.266 23.141 13.852 1 47.38 83 ASN A C 1
ATOM 655 O O . ASN A 1 83 ? 10.922 23.672 14.906 1 47.38 83 ASN A O 1
ATOM 659 N N . THR A 1 84 ? 12.031 23.656 13.016 1 46 84 THR A N 1
ATOM 660 C CA . THR A 1 84 ? 12.312 25.078 13.203 1 46 84 THR A CA 1
ATOM 661 C C . THR A 1 84 ? 11.023 25.891 13.203 1 46 84 THR A C 1
ATOM 663 O O . THR A 1 84 ? 10.867 26.828 13.992 1 46 84 THR A O 1
ATOM 666 N N . VAL A 1 85 ? 10.188 25.594 12.312 1 45.16 85 VAL A N 1
ATOM 667 C CA . VAL A 1 85 ? 8.914 26.297 12.297 1 45.16 85 VAL A CA 1
ATOM 668 C C . VAL A 1 85 ? 8.117 25.953 13.562 1 45.16 85 VAL A C 1
ATOM 670 O O . VAL A 1 85 ? 7.41 26.812 14.102 1 45.16 85 VAL A O 1
ATOM 673 N N . LEU A 1 86 ? 8.258 24.688 13.922 1 47.88 86 LEU A N 1
ATOM 674 C CA . LEU A 1 86 ? 7.609 24.266 15.156 1 47.88 86 LEU A CA 1
ATOM 675 C C . LEU A 1 86 ? 7.996 25.188 16.312 1 47.88 86 LEU A C 1
ATOM 677 O O . LEU A 1 86 ? 7.188 25.453 17.203 1 47.88 86 LEU A O 1
ATOM 681 N N . ILE A 1 87 ? 9.219 25.562 16.297 1 47.34 87 ILE A N 1
ATOM 682 C CA . ILE A 1 87 ? 9.727 26.297 17.453 1 47.34 87 ILE A CA 1
ATOM 683 C C . ILE A 1 87 ? 8.844 27.531 17.703 1 47.34 87 ILE A C 1
ATOM 685 O O . ILE A 1 87 ? 8.602 27.906 18.844 1 47.34 87 ILE A O 1
ATOM 689 N N . HIS A 1 88 ? 8.422 28.078 16.703 1 48.5 88 HIS A N 1
ATOM 690 C CA . HIS A 1 88 ? 7.809 29.328 17.172 1 48.5 88 HIS A CA 1
ATOM 691 C C . HIS A 1 88 ? 6.555 29.047 17.984 1 48.5 88 HIS A C 1
ATOM 693 O O . HIS A 1 88 ? 6.398 29.578 19.094 1 48.5 88 HIS A O 1
ATOM 699 N N . ASP A 1 89 ? 5.652 28.188 17.625 1 57.53 89 ASP A N 1
ATOM 700 C CA . ASP A 1 89 ? 4.398 28.047 18.359 1 57.53 89 ASP A CA 1
ATOM 701 C C . ASP A 1 89 ? 4.227 26.625 18.891 1 57.53 89 ASP A C 1
ATOM 703 O O . ASP A 1 89 ? 3.256 26.328 19.594 1 57.53 89 ASP A O 1
ATOM 707 N N . GLY A 1 90 ? 5.281 25.828 18.625 1 69.5 90 GLY A N 1
ATOM 708 C CA . GLY A 1 90 ? 5.266 24.469 19.156 1 69.5 90 GLY A CA 1
ATOM 709 C C . GLY A 1 90 ? 4.332 23.547 18.391 1 69.5 90 GLY A C 1
ATOM 710 O O . GLY A 1 90 ? 4.066 22.422 18.844 1 69.5 90 GLY A O 1
ATOM 711 N N . VAL A 1 91 ? 3.748 24.094 17.359 1 78.94 91 VAL A N 1
ATOM 712 C CA . VAL A 1 91 ? 2.787 23.297 16.594 1 78.94 91 VAL A CA 1
ATOM 713 C C . VAL A 1 91 ? 3.43 22.797 15.305 1 78.94 91 VAL A C 1
ATOM 715 O O . VAL A 1 91 ? 3.947 23.594 14.516 1 78.94 91 VAL A O 1
ATOM 718 N N . GLU A 1 92 ? 3.447 21.453 15.109 1 85.75 92 GLU A N 1
ATOM 719 C CA . GLU A 1 92 ? 4.02 20.844 13.906 1 85.75 92 GLU A CA 1
ATOM 720 C C . GLU A 1 92 ? 3.23 21.234 12.664 1 85.75 92 GLU A C 1
ATOM 722 O O . GLU A 1 92 ? 1.998 21.266 12.68 1 85.75 92 GLU A O 1
ATOM 727 N N . ARG A 1 93 ? 3.943 21.641 11.648 1 83.12 93 ARG A N 1
ATOM 728 C CA . ARG A 1 93 ? 3.295 21.953 10.383 1 83.12 93 ARG A CA 1
ATOM 729 C C . ARG A 1 93 ? 2.959 20.688 9.602 1 83.12 93 ARG A C 1
ATOM 731 O O . ARG A 1 93 ? 2.018 20.672 8.812 1 83.12 93 ARG A O 1
ATOM 738 N N . GLU A 1 94 ? 3.76 19.641 9.812 1 91.12 94 GLU A N 1
ATOM 739 C CA . GLU A 1 94 ? 3.547 18.344 9.172 1 91.12 94 GLU A CA 1
ATOM 740 C C . GLU A 1 94 ? 3.719 17.203 10.164 1 91.12 94 GLU A C 1
ATOM 742 O O . GLU A 1 94 ? 4.527 17.297 11.094 1 91.12 94 GLU A O 1
ATOM 747 N N . LEU A 1 95 ? 2.953 16.234 9.992 1 94.75 95 LEU A N 1
ATOM 748 C CA . LEU A 1 95 ? 3.047 15 10.773 1 94.75 95 LEU A CA 1
ATOM 749 C C . LEU A 1 95 ? 2.877 13.773 9.891 1 94.75 95 LEU A C 1
ATOM 751 O O . LEU A 1 95 ? 1.93 13.695 9.102 1 94.75 95 LEU A O 1
ATOM 755 N N . THR A 1 96 ? 3.824 12.875 9.945 1 96.56 96 THR A N 1
ATOM 756 C CA . THR A 1 96 ? 3.746 11.609 9.227 1 96.56 96 THR A CA 1
ATOM 757 C C . THR A 1 96 ? 3.545 10.445 10.195 1 96.56 96 THR A C 1
ATOM 759 O O . THR A 1 96 ? 4.336 10.25 11.117 1 96.56 96 THR A O 1
ATOM 762 N N . ILE A 1 97 ? 2.512 9.695 9.945 1 98.44 97 ILE A N 1
ATOM 763 C CA . ILE A 1 97 ? 2.188 8.555 10.797 1 98.44 97 ILE A CA 1
ATOM 764 C C . ILE A 1 97 ? 2.227 7.273 9.969 1 98.44 97 ILE A C 1
ATOM 766 O O . ILE A 1 97 ? 1.638 7.203 8.891 1 98.44 97 ILE A O 1
ATOM 770 N N . ALA A 1 98 ? 2.963 6.277 10.438 1 98.56 98 ALA A N 1
ATOM 771 C CA . ALA A 1 98 ? 2.883 4.922 9.898 1 98.56 98 ALA A CA 1
ATOM 772 C C . ALA A 1 98 ? 1.862 4.086 10.672 1 98.56 98 ALA A C 1
ATOM 774 O O . ALA A 1 98 ? 1.829 4.113 11.898 1 98.56 98 ALA A O 1
ATOM 775 N N . VAL A 1 99 ? 1.082 3.428 9.906 1 98.75 99 VAL A N 1
ATOM 776 C CA . VAL A 1 99 ? 0.06 2.592 10.523 1 98.75 99 VAL A CA 1
ATOM 777 C C . VAL A 1 99 ? 0.218 1.147 10.055 1 98.75 99 VAL A C 1
ATOM 779 O O . VAL A 1 99 ? 0.403 0.894 8.867 1 98.75 99 VAL A O 1
ATOM 782 N N . ASN A 1 100 ? 0.194 0.221 11.031 1 98.56 100 ASN A N 1
ATOM 783 C CA . ASN A 1 100 ? 0.194 -1.198 10.695 1 98.56 100 ASN A CA 1
ATOM 784 C C . ASN A 1 100 ? -1.055 -1.588 9.906 1 98.56 100 ASN A C 1
ATOM 786 O O . ASN A 1 100 ? -2.166 -1.197 10.266 1 98.56 100 ASN A O 1
ATOM 790 N N . ASN A 1 101 ? -0.88 -2.398 8.914 1 98 101 ASN A N 1
ATOM 791 C CA . ASN A 1 101 ? -1.97 -2.76 8.016 1 98 101 ASN A CA 1
ATOM 792 C C . ASN A 1 101 ? -3.029 -3.598 8.727 1 98 101 ASN A C 1
ATOM 794 O O . ASN A 1 101 ? -4.105 -3.846 8.172 1 98 101 ASN A O 1
ATOM 798 N N . ILE A 1 102 ? -2.844 -3.992 9.945 1 97.69 102 ILE A N 1
ATOM 799 C CA . ILE A 1 102 ? -3.793 -4.84 10.656 1 97.69 102 ILE A CA 1
ATOM 800 C C . ILE A 1 102 ? -4.676 -3.979 11.555 1 97.69 102 ILE A C 1
ATOM 802 O O . ILE A 1 102 ? -5.625 -4.477 12.164 1 97.69 102 ILE A O 1
ATOM 806 N N . ILE A 1 103 ? -4.406 -2.648 11.648 1 98.19 103 ILE A N 1
ATOM 807 C CA . ILE A 1 103 ? -5.219 -1.73 12.438 1 98.19 103 ILE A CA 1
ATOM 808 C C . ILE A 1 103 ? -6.582 -1.551 11.773 1 98.19 103 ILE A C 1
ATOM 810 O O . ILE A 1 103 ? -6.668 -1.352 10.562 1 98.19 103 ILE A O 1
ATOM 814 N N . PRO A 1 104 ? -7.664 -1.64 12.594 1 97.75 104 PRO A N 1
ATOM 815 C CA . PRO A 1 104 ? -8.992 -1.435 12.016 1 97.75 104 PRO A CA 1
ATOM 816 C C . PRO A 1 104 ? -9.133 -0.077 11.328 1 97.75 104 PRO A C 1
ATOM 818 O O . PRO A 1 104 ? -8.883 0.96 11.945 1 97.75 104 PRO A O 1
ATOM 821 N N . THR A 1 105 ? -9.602 -0.11 10.102 1 96.75 105 THR A N 1
ATOM 822 C CA . THR A 1 105 ? -9.719 1.093 9.281 1 96.75 105 THR A CA 1
ATOM 823 C C . THR A 1 105 ? -10.688 2.086 9.914 1 96.75 105 THR A C 1
ATOM 825 O O . THR A 1 105 ? -10.453 3.295 9.891 1 96.75 105 THR A O 1
ATOM 828 N N . ALA A 1 106 ? -11.742 1.576 10.516 1 96.69 106 ALA A N 1
ATOM 829 C CA . ALA A 1 106 ? -12.75 2.443 11.117 1 96.69 106 ALA A CA 1
ATOM 830 C C . ALA A 1 106 ? -12.148 3.301 12.227 1 96.69 106 ALA A C 1
ATOM 832 O O . ALA A 1 106 ? -12.453 4.488 12.344 1 96.69 106 ALA A O 1
ATOM 833 N N . THR A 1 107 ? -11.32 2.668 13.016 1 97.62 107 THR A N 1
ATOM 834 C CA . THR A 1 107 ? -10.672 3.391 14.109 1 97.62 107 THR A CA 1
ATOM 835 C C . THR A 1 107 ? -9.711 4.441 13.562 1 97.62 107 THR A C 1
ATOM 837 O O . THR A 1 107 ? -9.648 5.562 14.078 1 97.62 107 THR A O 1
ATOM 840 N N . LEU A 1 108 ? -8.984 4.109 12.555 1 98.38 108 LEU A N 1
ATOM 841 C CA . LEU A 1 108 ? -8.062 5.035 11.906 1 98.38 108 LEU A CA 1
ATOM 842 C C . LEU A 1 108 ? -8.812 6.23 11.336 1 98.38 108 LEU A C 1
ATOM 844 O O . LEU A 1 108 ? -8.375 7.375 11.484 1 98.38 108 LEU A O 1
ATOM 848 N N . VAL A 1 109 ? -9.914 5.977 10.734 1 98.44 109 VAL A N 1
ATOM 849 C CA . VAL A 1 109 ? -10.719 7.012 10.094 1 98.44 109 VAL A CA 1
ATOM 850 C C . VAL A 1 109 ? -11.242 7.984 11.148 1 98.44 109 VAL A C 1
ATOM 852 O O . VAL A 1 109 ? -11.211 9.203 10.953 1 98.44 109 VAL A O 1
ATOM 855 N N . GLU A 1 110 ? -11.688 7.445 12.234 1 98.06 110 GLU A N 1
ATOM 856 C CA . GLU A 1 110 ? -12.156 8.281 13.336 1 98.06 110 GLU A CA 1
ATOM 857 C C . GLU A 1 110 ? -11.031 9.18 13.859 1 98.06 110 GLU A C 1
ATOM 859 O O . GLU A 1 110 ? -11.25 10.367 14.117 1 98.06 110 GLU A O 1
ATOM 864 N N . PHE A 1 111 ? -9.914 8.609 14 1 98.62 111 PHE A N 1
ATOM 865 C CA . PHE A 1 111 ? -8.75 9.367 14.461 1 98.62 111 PHE A CA 1
ATOM 866 C C . PHE A 1 111 ? -8.43 10.5 13.5 1 98.62 111 PHE A C 1
ATOM 868 O O . PHE A 1 111 ? -8.25 11.648 13.914 1 98.62 111 PHE A O 1
ATOM 875 N N . ILE A 1 112 ? -8.383 10.195 12.141 1 98.69 112 ILE A N 1
ATOM 876 C CA . ILE A 1 112 ? -8.023 11.18 11.125 1 98.69 112 ILE A CA 1
ATOM 877 C C . ILE A 1 112 ? -9.062 12.305 11.117 1 98.69 112 ILE A C 1
ATOM 879 O O . ILE A 1 112 ? -8.703 13.484 11.016 1 98.69 112 ILE A O 1
ATOM 883 N N . ARG A 1 113 ? -10.289 11.914 11.203 1 98 113 ARG A N 1
ATOM 884 C CA . ARG A 1 113 ? -11.375 12.891 11.234 1 98 113 ARG A CA 1
ATOM 885 C C . ARG A 1 113 ? -11.18 13.883 12.383 1 98 113 ARG A C 1
ATOM 887 O O . ARG A 1 113 ? -11.227 15.094 12.172 1 98 113 ARG A O 1
ATOM 894 N N . ASP A 1 114 ? -10.977 13.352 13.586 1 98 114 ASP A N 1
ATOM 895 C CA . ASP A 1 114 ? -10.828 14.203 14.766 1 98 114 ASP A CA 1
ATOM 896 C C . ASP A 1 114 ? -9.547 15.016 14.695 1 98 114 ASP A C 1
ATOM 898 O O . ASP A 1 114 ? -9.5 16.156 15.148 1 98 114 ASP A O 1
ATOM 902 N N . PHE A 1 115 ? -8.516 14.461 14.133 1 98.12 115 PHE A N 1
ATOM 903 C CA . PHE A 1 115 ? -7.262 15.172 13.914 1 98.12 115 PHE A CA 1
ATOM 904 C C . PHE A 1 115 ? -7.484 16.391 13.023 1 98.12 115 PHE A C 1
ATOM 906 O O . PHE A 1 115 ? -7.027 17.5 13.344 1 98.12 115 PHE A O 1
ATOM 913 N N . GLU A 1 116 ? -8.148 16.172 11.891 1 95.94 116 GLU A N 1
ATOM 914 C CA . GLU A 1 116 ? -8.383 17.234 10.922 1 95.94 116 GLU A CA 1
ATOM 915 C C . GLU A 1 116 ? -9.227 18.359 11.523 1 95.94 116 GLU A C 1
ATOM 917 O O . GLU A 1 116 ? -9.055 19.531 11.18 1 95.94 116 GLU A O 1
ATOM 922 N N . ARG A 1 117 ? -10.109 18 12.438 1 94.88 117 ARG A N 1
ATOM 923 C CA . ARG A 1 117 ? -10.922 19 13.133 1 94.88 117 ARG A CA 1
ATOM 924 C C . ARG A 1 117 ? -10.07 19.812 14.102 1 94.88 117 ARG A C 1
ATOM 926 O O . ARG A 1 117 ? -10.25 21.031 14.219 1 94.88 117 ARG A O 1
ATOM 933 N N . GLU A 1 118 ? -9.164 19.141 14.711 1 94.38 118 GLU A N 1
ATOM 934 C CA . GLU A 1 118 ? -8.352 19.766 15.75 1 94.38 118 GLU A CA 1
ATOM 935 C C . GLU A 1 118 ? -7.223 20.594 15.141 1 94.38 118 GLU A C 1
ATOM 937 O O . GLU A 1 118 ? -6.863 21.656 15.664 1 94.38 118 GLU A O 1
ATOM 942 N N . PHE A 1 119 ? -6.668 20.094 14.07 1 93.5 119 PHE A N 1
ATOM 943 C CA . PHE A 1 119 ? -5.488 20.719 13.5 1 93.5 119 PHE A CA 1
ATOM 944 C C . PHE A 1 119 ? -5.707 21.062 12.023 1 93.5 119 PHE A C 1
ATOM 946 O O . PHE A 1 119 ? -5.277 20.312 11.148 1 93.5 119 PHE A O 1
ATOM 953 N N . SER A 1 120 ? -6.109 22.234 11.773 1 87.06 120 SER A N 1
ATOM 954 C CA . SER A 1 120 ? -6.48 22.625 10.422 1 87.06 120 SER A CA 1
ATOM 955 C C . SER A 1 120 ? -5.258 23.062 9.617 1 87.06 120 SER A C 1
ATOM 957 O O . SER A 1 120 ? -5.309 23.125 8.391 1 87.06 120 SER A O 1
ATOM 959 N N . SER A 1 121 ? -4.176 23.234 10.305 1 87 121 SER A N 1
ATOM 960 C CA . SER A 1 121 ? -3.02 23.781 9.602 1 87 121 SER A CA 1
ATOM 961 C C . SER A 1 121 ? -1.906 22.75 9.477 1 87 121 SER A C 1
ATOM 963 O O . SER A 1 121 ? -0.917 22.984 8.773 1 87 121 SER A O 1
ATOM 965 N N . THR A 1 122 ? -2.066 21.656 10.172 1 92.12 122 THR A N 1
ATOM 966 C CA . THR A 1 122 ? -1.044 20.625 10.133 1 92.12 122 THR A CA 1
ATOM 967 C C . THR A 1 122 ? -1.325 19.641 9.008 1 92.12 122 THR A C 1
ATOM 969 O O . THR A 1 122 ? -2.426 19.094 8.906 1 92.12 122 THR A O 1
ATOM 972 N N . THR A 1 123 ? -0.362 19.484 8.102 1 93.88 123 THR A N 1
ATOM 973 C CA . THR A 1 123 ? -0.504 18.469 7.055 1 93.88 123 THR A CA 1
ATOM 974 C C . THR A 1 123 ? -0.251 17.078 7.613 1 93.88 123 THR A C 1
ATOM 976 O O . THR A 1 123 ? 0.807 16.812 8.188 1 93.88 123 THR A O 1
ATOM 979 N N . LEU A 1 124 ? -1.235 16.234 7.461 1 97.31 124 LEU A N 1
ATOM 980 C CA . LEU A 1 124 ? -1.151 14.867 7.957 1 97.31 124 LEU A CA 1
ATOM 981 C C . LEU A 1 124 ? -0.887 13.891 6.816 1 97.31 124 LEU A C 1
ATOM 983 O O . LEU A 1 124 ? -1.542 13.961 5.773 1 97.31 124 LEU A O 1
ATOM 987 N N . THR A 1 125 ? 0.089 13.055 6.984 1 97.69 125 THR A N 1
ATOM 988 C CA . THR A 1 125 ? 0.379 11.945 6.086 1 97.69 125 THR A CA 1
ATOM 989 C C . THR A 1 125 ? 0.27 10.609 6.82 1 97.69 125 THR A C 1
ATOM 991 O O . THR A 1 125 ? 0.92 10.406 7.848 1 97.69 125 THR A O 1
ATOM 994 N N . ILE A 1 126 ? -0.553 9.75 6.258 1 98.5 126 ILE A N 1
ATOM 995 C CA . ILE A 1 126 ? -0.675 8.398 6.793 1 98.5 126 ILE A CA 1
ATOM 996 C C . ILE A 1 126 ? -0.098 7.395 5.801 1 98.5 126 ILE A C 1
ATOM 998 O O . ILE A 1 126 ? -0.542 7.324 4.652 1 98.5 126 ILE A O 1
ATOM 1002 N N . ASN A 1 127 ? 0.816 6.609 6.254 1 97.5 127 ASN A N 1
ATOM 1003 C CA . ASN A 1 127 ? 1.381 5.523 5.457 1 97.5 127 ASN A CA 1
ATOM 1004 C C . ASN A 1 127 ? 1.071 4.16 6.066 1 97.5 127 ASN A C 1
ATOM 1006 O O . ASN A 1 127 ? 1.038 4.016 7.293 1 97.5 127 ASN A O 1
ATOM 1010 N N . LEU A 1 128 ? 0.934 3.195 5.152 1 97.56 128 LEU A N 1
ATOM 1011 C CA . LEU A 1 128 ? 0.693 1.83 5.609 1 97.56 128 LEU A CA 1
ATOM 1012 C C . LEU A 1 128 ? 1.994 1.036 5.656 1 97.56 128 LEU A C 1
ATOM 1014 O O . LEU A 1 128 ? 2.818 1.132 4.746 1 97.56 128 LEU A O 1
ATOM 1018 N N . GLU A 1 129 ? 2.176 0.323 6.758 1 97.88 129 GLU A N 1
ATOM 1019 C CA . GLU A 1 129 ? 3.334 -0.549 6.926 1 97.88 129 GLU A CA 1
ATOM 1020 C C . GLU A 1 129 ? 2.914 -1.945 7.379 1 97.88 129 GLU A C 1
ATOM 1022 O O . GLU A 1 129 ? 1.792 -2.139 7.852 1 97.88 129 GLU A O 1
ATOM 1027 N N . VAL A 1 130 ? 3.83 -2.898 7.117 1 97.31 130 VAL A N 1
ATOM 1028 C CA . VAL A 1 130 ? 3.607 -4.297 7.473 1 97.31 130 VAL A CA 1
ATOM 1029 C C . VAL A 1 130 ? 4.75 -4.793 8.359 1 97.31 130 VAL A C 1
ATOM 1031 O O . VAL A 1 130 ? 5.922 -4.625 8.016 1 97.31 130 VAL A O 1
ATOM 1034 N N . TYR A 1 131 ? 4.402 -5.391 9.547 1 96.12 131 TYR A N 1
ATOM 1035 C CA . TYR A 1 131 ? 5.355 -6.004 10.461 1 96.12 131 TYR A CA 1
ATOM 1036 C C . TYR A 1 131 ? 6.461 -5.023 10.836 1 96.12 131 TYR A C 1
ATOM 1038 O O . TYR A 1 131 ? 6.184 -3.922 11.32 1 96.12 131 TYR A O 1
ATOM 1046 N N . ASN A 1 132 ? 7.699 -5.398 10.609 1 94.62 132 ASN A N 1
ATOM 1047 C CA . ASN A 1 132 ? 8.82 -4.578 11.047 1 94.62 132 ASN A CA 1
ATOM 1048 C C . ASN A 1 132 ? 8.922 -3.293 10.227 1 94.62 132 ASN A C 1
ATOM 1050 O O . ASN A 1 132 ? 9.641 -2.365 10.609 1 94.62 132 ASN A O 1
ATOM 1054 N N . GLY A 1 133 ? 8.188 -3.262 9.164 1 96.69 133 GLY A N 1
ATOM 1055 C CA . GLY A 1 133 ? 8.094 -1.993 8.461 1 96.69 133 GLY A CA 1
ATOM 1056 C C . GLY A 1 133 ? 7.625 -0.854 9.344 1 96.69 133 GLY A C 1
ATOM 1057 O O . GLY A 1 133 ? 8.016 0.298 9.141 1 96.69 133 GLY A O 1
ATOM 1058 N N . CYS A 1 134 ? 6.871 -1.155 10.297 1 97.69 134 CYS A N 1
ATOM 1059 C CA . CYS A 1 134 ? 6.383 -0.171 11.258 1 97.69 134 CYS A CA 1
ATOM 1060 C C . CYS A 1 134 ? 7.531 0.423 12.062 1 97.69 134 CYS A C 1
ATOM 1062 O O . CYS A 1 134 ? 7.691 1.644 12.117 1 97.69 134 CYS A O 1
ATOM 1064 N N . TRP A 1 135 ? 8.305 -0.406 12.594 1 95.38 135 TRP A N 1
ATOM 1065 C CA . TRP A 1 135 ? 9.461 0.045 13.367 1 95.38 135 TRP A CA 1
ATOM 1066 C C . TRP A 1 135 ? 10.477 0.743 12.477 1 95.38 135 TRP A C 1
ATOM 1068 O O . TRP A 1 135 ? 11.023 1.789 12.844 1 95.38 135 TRP A O 1
ATOM 1078 N N . ASP A 1 136 ? 10.672 0.135 11.375 1 93 136 ASP A N 1
ATOM 1079 C CA . ASP A 1 136 ? 11.633 0.667 10.414 1 93 136 ASP A CA 1
ATOM 1080 C C . ASP A 1 136 ? 11.289 2.102 10.023 1 93 136 ASP A C 1
ATOM 1082 O O . ASP A 1 136 ? 12.172 2.951 9.906 1 93 136 ASP A O 1
ATOM 1086 N N . ALA A 1 137 ? 10.016 2.346 9.812 1 94.38 137 ALA A N 1
ATOM 1087 C CA . ALA A 1 137 ? 9.555 3.686 9.453 1 94.38 137 ALA A CA 1
ATOM 1088 C C . ALA A 1 137 ? 9.914 4.695 10.547 1 94.38 137 ALA A C 1
ATOM 1090 O O . ALA A 1 137 ? 10.25 5.844 10.25 1 94.38 137 ALA A O 1
ATOM 1091 N N . LEU A 1 138 ? 9.82 4.293 11.727 1 92.88 138 LEU A N 1
ATOM 1092 C CA . LEU A 1 138 ? 10.117 5.164 12.859 1 92.88 138 LEU A CA 1
ATOM 1093 C C . LEU A 1 138 ? 11.617 5.383 13.008 1 92.88 138 LEU A C 1
ATOM 1095 O O . LEU A 1 138 ? 12.078 6.523 13.102 1 92.88 138 LEU A O 1
ATOM 1099 N N . TYR A 1 139 ? 12.398 4.32 12.953 1 86.69 139 TYR A N 1
ATOM 1100 C CA . TYR A 1 139 ? 13.836 4.387 13.188 1 86.69 139 TYR A CA 1
ATOM 1101 C C . TYR A 1 139 ? 14.539 5.098 12.039 1 86.69 139 TYR A C 1
ATOM 1103 O O . TYR A 1 139 ? 15.547 5.781 12.25 1 86.69 139 TYR A O 1
ATOM 1111 N N . SER A 1 140 ? 14 4.918 10.93 1 82.62 140 SER A N 1
ATOM 1112 C CA . SER A 1 140 ? 14.602 5.547 9.758 1 82.62 140 SER A CA 1
ATOM 1113 C C . SER A 1 140 ? 14.039 6.949 9.539 1 82.62 140 SER A C 1
ATOM 1115 O O . SER A 1 140 ? 14.258 7.547 8.484 1 82.62 140 SER A O 1
ATOM 1117 N N . LYS A 1 141 ? 13.18 7.426 10.406 1 83.44 141 LYS A N 1
ATOM 1118 C CA . LYS A 1 141 ? 12.648 8.789 10.461 1 83.44 141 LYS A CA 1
ATOM 1119 C C . LYS A 1 141 ? 11.711 9.055 9.281 1 83.44 141 LYS A C 1
ATOM 1121 O O . LYS A 1 141 ? 11.578 10.203 8.844 1 83.44 141 LYS A O 1
ATOM 1126 N N . ARG A 1 142 ? 11.172 8.031 8.805 1 90.06 142 ARG A N 1
ATOM 1127 C CA . ARG A 1 142 ? 10.172 8.172 7.754 1 90.06 142 ARG A CA 1
ATOM 1128 C C . ARG A 1 142 ? 8.789 8.438 8.344 1 90.06 142 ARG A C 1
ATOM 1130 O O . ARG A 1 142 ? 7.852 8.789 7.625 1 90.06 142 ARG A O 1
ATOM 1137 N N . ALA A 1 143 ? 8.695 8.219 9.609 1 95.25 143 ALA A N 1
ATOM 1138 C CA . ALA A 1 143 ? 7.465 8.516 10.344 1 95.25 143 ALA A CA 1
ATOM 1139 C C . ALA A 1 143 ? 7.777 9.148 11.695 1 95.25 143 ALA A C 1
ATOM 1141 O O . ALA A 1 143 ? 8.836 8.898 12.281 1 95.25 143 ALA A O 1
ATOM 1142 N N . ASP A 1 144 ? 6.895 9.961 12.102 1 93.75 144 ASP A N 1
ATOM 1143 C CA . ASP A 1 144 ? 7.008 10.578 13.422 1 93.75 144 ASP A CA 1
ATOM 1144 C C . ASP A 1 144 ? 6.355 9.703 14.492 1 93.75 144 ASP A C 1
ATOM 1146 O O . ASP A 1 144 ? 6.777 9.719 15.648 1 93.75 144 ASP A O 1
ATOM 1150 N N . LEU A 1 145 ? 5.324 9.047 14.109 1 97.31 145 LEU A N 1
ATOM 1151 C CA . LEU A 1 145 ? 4.52 8.188 14.969 1 97.31 145 LEU A CA 1
ATOM 1152 C C . LEU A 1 145 ? 4.148 6.891 14.258 1 97.31 145 LEU A C 1
ATOM 1154 O O . LEU A 1 145 ? 3.99 6.875 13.031 1 97.31 145 LEU A O 1
ATOM 1158 N N . VAL A 1 146 ? 4.055 5.836 15.039 1 98.38 146 VAL A N 1
ATOM 1159 C CA . VAL A 1 146 ? 3.609 4.559 14.484 1 98.38 146 VAL A CA 1
ATOM 1160 C C . VAL A 1 146 ? 2.438 4.023 15.312 1 98.38 146 VAL A C 1
ATOM 1162 O O . VAL A 1 146 ? 2.504 3.979 16.547 1 98.38 146 VAL A O 1
ATOM 1165 N N . ILE A 1 147 ? 1.389 3.674 14.625 1 98.69 147 ILE A N 1
ATOM 1166 C CA . ILE A 1 147 ? 0.237 3.033 15.25 1 98.69 147 ILE A CA 1
ATOM 1167 C C . ILE A 1 147 ? 0.263 1.533 14.969 1 98.69 147 ILE A C 1
ATOM 1169 O O . ILE A 1 147 ? 0.115 1.107 13.82 1 98.69 147 ILE A O 1
ATOM 1173 N N . GLY A 1 148 ? 0.493 0.737 16.031 1 98.31 148 GLY A N 1
ATOM 1174 C CA . GLY A 1 148 ? 0.395 -0.708 15.906 1 98.31 148 GLY A CA 1
ATOM 1175 C C . GLY A 1 148 ? 1.723 -1.371 15.586 1 98.31 148 GLY A C 1
ATOM 1176 O O . GLY A 1 148 ? 1.771 -2.357 14.852 1 98.31 148 GLY A O 1
ATOM 1177 N N . ALA A 1 149 ? 2.779 -0.848 16.062 1 97.62 149 ALA A N 1
ATOM 1178 C CA . ALA A 1 149 ? 4.055 -1.548 15.914 1 97.62 149 ALA A CA 1
ATOM 1179 C C . ALA A 1 149 ? 4.02 -2.902 16.609 1 97.62 149 ALA A C 1
ATOM 1181 O O . ALA A 1 149 ? 3.584 -3 17.766 1 97.62 149 ALA A O 1
ATOM 1182 N N . PRO A 1 150 ? 4.535 -3.904 15.93 1 96.69 150 PRO A N 1
ATOM 1183 C CA . PRO A 1 150 ? 4.215 -5.242 16.438 1 96.69 150 PRO A CA 1
ATOM 1184 C C . PRO A 1 150 ? 5.309 -5.812 17.328 1 96.69 150 PRO A C 1
ATOM 1186 O O . PRO A 1 150 ? 6.465 -5.387 17.25 1 96.69 150 PRO A O 1
ATOM 1189 N N . HIS A 1 151 ? 4.859 -6.785 18.094 1 93.44 151 HIS A N 1
ATOM 1190 C CA . HIS A 1 151 ? 5.66 -7.754 18.828 1 93.44 151 HIS A CA 1
ATOM 1191 C C . HIS A 1 151 ? 6.438 -7.082 19.953 1 93.44 151 HIS A C 1
ATOM 1193 O O . HIS A 1 151 ? 5.887 -6.812 21.031 1 93.44 151 HIS A O 1
ATOM 1199 N N . ALA A 1 152 ? 7.668 -6.684 19.672 1 88.44 152 ALA A N 1
ATOM 1200 C CA . ALA A 1 152 ? 8.492 -6.086 20.719 1 88.44 152 ALA A CA 1
ATOM 1201 C C . ALA A 1 152 ? 9.242 -4.863 20.188 1 88.44 152 ALA A C 1
ATOM 1203 O O . ALA A 1 152 ? 9.531 -4.766 19 1 88.44 152 ALA A O 1
ATOM 1204 N N . VAL A 1 153 ? 9.469 -4.043 21.078 1 85.62 153 VAL A N 1
ATOM 1205 C CA . VAL A 1 153 ? 10.25 -2.854 20.75 1 85.62 153 VAL A CA 1
ATOM 1206 C C . VAL A 1 153 ? 11.703 -3.242 20.5 1 85.62 153 VAL A C 1
ATOM 1208 O O . VAL A 1 153 ? 12.391 -3.717 21.406 1 85.62 153 VAL A O 1
ATOM 1211 N N . PRO A 1 154 ? 12.148 -2.961 19.328 1 82.44 154 PRO A N 1
ATOM 1212 C CA . PRO A 1 154 ? 13.516 -3.395 19.031 1 82.44 154 PRO A CA 1
ATOM 1213 C C . PRO A 1 154 ? 14.562 -2.609 19.828 1 82.44 154 PRO A C 1
ATOM 1215 O O . PRO A 1 154 ? 15.547 -3.186 20.297 1 82.44 154 PRO A O 1
ATOM 1218 N N . SER A 1 155 ? 14.438 -1.32 19.906 1 80.31 155 SER A N 1
ATOM 1219 C CA . SER A 1 155 ? 15.312 -0.427 20.656 1 80.31 155 SER A CA 1
ATOM 1220 C C . SER A 1 155 ? 14.539 0.765 21.203 1 80.31 155 SER A C 1
ATOM 1222 O O . SER A 1 155 ? 13.672 1.318 20.531 1 80.31 155 SER A O 1
ATOM 1224 N N . THR A 1 156 ? 14.945 1.078 22.344 1 77.38 156 THR A N 1
ATOM 1225 C CA . THR A 1 156 ? 14.242 2.191 22.969 1 77.38 156 THR A CA 1
ATOM 1226 C C . THR A 1 156 ? 14.984 3.502 22.734 1 77.38 156 THR A C 1
ATOM 1228 O O . THR A 1 156 ? 14.531 4.566 23.172 1 77.38 156 THR A O 1
ATOM 1231 N N . GLU A 1 157 ? 15.984 3.389 22.141 1 78.94 157 GLU A N 1
ATOM 1232 C CA . GLU A 1 157 ? 16.766 4.605 21.922 1 78.94 157 GLU A CA 1
ATOM 1233 C C . GLU A 1 157 ? 16.016 5.578 21.016 1 78.94 157 GLU A C 1
ATOM 1235 O O . GLU A 1 157 ? 15.719 5.25 19.859 1 78.94 157 GLU A O 1
ATOM 1240 N N . GLY A 1 158 ? 15.641 6.703 21.594 1 85.81 158 GLY A N 1
ATOM 1241 C CA . GLY A 1 158 ? 15.031 7.773 20.828 1 85.81 158 GLY A CA 1
ATOM 1242 C C . GLY A 1 158 ? 13.562 7.539 20.531 1 85.81 158 GLY A C 1
ATOM 1243 O O . GLY A 1 158 ? 12.953 8.258 19.734 1 85.81 158 GLY A O 1
ATOM 1244 N N . ILE A 1 159 ? 13.07 6.508 21.125 1 91.94 159 ILE A N 1
ATOM 1245 C CA . ILE A 1 159 ? 11.68 6.156 20.859 1 91.94 159 ILE A CA 1
ATOM 1246 C C . ILE A 1 159 ? 10.922 6 22.172 1 91.94 159 ILE A C 1
ATOM 1248 O O . ILE A 1 159 ? 11.461 5.484 23.156 1 91.94 159 ILE A O 1
ATOM 1252 N N . ILE A 1 160 ? 9.789 6.508 22.219 1 94.12 160 ILE A N 1
ATOM 1253 C CA . ILE A 1 160 ? 8.844 6.176 23.281 1 94.12 160 ILE A CA 1
ATOM 1254 C C . ILE A 1 160 ? 7.77 5.23 22.734 1 94.12 160 ILE A C 1
ATOM 1256 O O . ILE A 1 160 ? 7.355 5.348 21.578 1 94.12 160 ILE A O 1
ATOM 1260 N N . SER A 1 161 ? 7.371 4.309 23.516 1 95.62 161 SER A N 1
ATOM 1261 C CA . SER A 1 161 ? 6.375 3.336 23.078 1 95.62 161 SER A CA 1
ATOM 1262 C C . SER A 1 161 ? 5.438 2.949 24.219 1 95.62 161 SER A C 1
ATOM 1264 O O . SER A 1 161 ? 5.84 2.943 25.391 1 95.62 161 SER A O 1
ATOM 1266 N N . GLU A 1 162 ? 4.203 2.68 23.891 1 96.5 162 GLU A N 1
ATOM 1267 C CA . GLU A 1 162 ? 3.166 2.205 24.812 1 96.5 162 GLU A CA 1
ATOM 1268 C C . GLU A 1 162 ? 2.396 1.034 24.203 1 96.5 162 GLU A C 1
ATOM 1270 O O . GLU A 1 162 ? 1.983 1.087 23.047 1 96.5 162 GLU A O 1
ATOM 1275 N N . PRO A 1 163 ? 2.268 -0.009 25 1 96.56 163 PRO A N 1
ATOM 1276 C CA . PRO A 1 163 ? 1.422 -1.093 24.5 1 96.56 163 PRO A CA 1
ATOM 1277 C C . PRO A 1 163 ? -0.028 -0.662 24.297 1 96.56 163 PRO A C 1
ATOM 1279 O O . PRO A 1 163 ? -0.574 0.089 25.109 1 96.56 163 PRO A O 1
ATOM 1282 N N . ILE A 1 164 ? -0.613 -1.137 23.203 1 96.94 164 ILE A N 1
ATOM 1283 C CA . ILE A 1 164 ? -1.983 -0.701 22.969 1 96.94 164 ILE A CA 1
ATOM 1284 C C . ILE A 1 164 ? -2.896 -1.918 22.828 1 96.94 164 ILE A C 1
ATOM 1286 O O . ILE A 1 164 ? -4.078 -1.784 22.5 1 96.94 164 ILE A O 1
ATOM 1290 N N . GLY A 1 165 ? -2.389 -3.129 23 1 95.31 165 GLY A N 1
ATOM 1291 C CA . GLY A 1 165 ? -3.252 -4.297 23 1 95.31 165 GLY A CA 1
ATOM 1292 C C . GLY A 1 165 ? -2.666 -5.473 22.234 1 95.31 165 GLY A C 1
ATOM 1293 O O . GLY A 1 165 ? -1.487 -5.461 21.875 1 95.31 165 GLY A O 1
ATOM 1294 N N . GLN A 1 166 ? -3.537 -6.492 22.141 1 96.12 166 GLN A N 1
ATOM 1295 C CA . GLN A 1 166 ? -3.211 -7.711 21.406 1 96.12 166 GLN A CA 1
ATOM 1296 C C . GLN A 1 166 ? -4.219 -7.965 20.297 1 96.12 166 GLN A C 1
ATOM 1298 O O . GLN A 1 166 ? -5.43 -7.836 20.5 1 96.12 166 GLN A O 1
ATOM 1303 N N . LEU A 1 167 ? -3.666 -8.25 19.172 1 96.5 167 LEU A N 1
ATOM 1304 C CA . LEU A 1 167 ? -4.52 -8.516 18.016 1 96.5 167 LEU A CA 1
ATOM 1305 C C . LEU A 1 167 ? -4.57 -10.016 17.719 1 96.5 167 LEU A C 1
ATOM 1307 O O . LEU A 1 167 ? -3.529 -10.648 17.547 1 96.5 167 LEU A O 1
ATOM 1311 N N . GLU A 1 168 ? -5.793 -10.492 17.625 1 96.12 168 GLU A N 1
ATOM 1312 C CA . GLU A 1 168 ? -6.023 -11.922 17.422 1 96.12 168 GLU A CA 1
ATOM 1313 C C . GLU A 1 168 ? -6.117 -12.258 15.93 1 96.12 168 GLU A C 1
ATOM 1315 O O . GLU A 1 168 ? -6.535 -11.422 15.125 1 96.12 168 GLU A O 1
ATOM 1320 N N . TRP A 1 169 ? -5.762 -13.562 15.68 1 96.75 169 TRP A N 1
ATOM 1321 C CA . TRP A 1 169 ? -5.754 -14.062 14.312 1 96.75 169 TRP A CA 1
ATOM 1322 C C . TRP A 1 169 ? -6.664 -15.281 14.172 1 96.75 169 TRP A C 1
ATOM 1324 O O . TRP A 1 169 ? -6.82 -16.062 15.117 1 96.75 169 TRP A O 1
ATOM 1334 N N . ASP A 1 170 ? -7.223 -15.453 13.031 1 97.25 170 ASP A N 1
ATOM 1335 C CA . ASP A 1 170 ? -7.996 -16.641 12.688 1 97.25 170 ASP A CA 1
ATOM 1336 C C . ASP A 1 170 ? -7.41 -17.344 11.469 1 97.25 170 ASP A C 1
ATOM 1338 O O . ASP A 1 170 ? -7.152 -16.719 10.445 1 97.25 170 ASP A O 1
ATOM 1342 N N . PHE A 1 171 ? -7.156 -18.609 11.641 1 97.75 171 PHE A N 1
ATOM 1343 C CA . PHE A 1 171 ? -6.875 -19.422 10.453 1 97.75 171 PHE A CA 1
ATOM 1344 C C . PHE A 1 171 ? -8.164 -19.75 9.711 1 97.75 171 PHE A C 1
ATOM 1346 O O . PHE A 1 171 ? -9.094 -20.312 10.289 1 97.75 171 PHE A O 1
ATOM 1353 N N . VAL A 1 172 ? -8.195 -19.406 8.359 1 98.19 172 VAL A N 1
ATOM 1354 C CA . VAL A 1 172 ? -9.469 -19.5 7.652 1 98.19 172 VAL A CA 1
ATOM 1355 C C . VAL A 1 172 ? -9.266 -20.172 6.301 1 98.19 172 VAL A C 1
ATOM 1357 O O . VAL A 1 172 ? -8.164 -20.141 5.742 1 98.19 172 VAL A O 1
ATOM 1360 N N . VAL A 1 173 ? -10.297 -20.812 5.871 1 98.25 173 VAL A N 1
ATOM 1361 C CA . VAL A 1 173 ? -10.391 -21.391 4.535 1 98.25 173 VAL A CA 1
ATOM 1362 C C . VAL A 1 173 ? -11.719 -21 3.896 1 98.25 173 VAL A C 1
ATOM 1364 O O . VAL A 1 173 ? -12.625 -20.516 4.574 1 98.25 173 VAL A O 1
ATOM 1367 N N . GLY A 1 174 ? -11.812 -21.125 2.562 1 98.19 174 GLY A N 1
ATOM 1368 C CA . GLY A 1 174 ? -13.086 -20.938 1.882 1 98.19 174 GLY A CA 1
ATOM 1369 C C . GLY A 1 174 ? -14.086 -22.047 2.186 1 98.19 174 GLY A C 1
ATOM 1370 O O . GLY A 1 174 ? -13.703 -23.141 2.588 1 98.19 174 GLY A O 1
ATOM 1371 N N . PRO A 1 175 ? -15.32 -21.766 1.979 1 97 175 PRO A N 1
ATOM 1372 C CA . PRO A 1 175 ? -16.359 -22.719 2.324 1 97 175 PRO A CA 1
ATOM 1373 C C . PRO A 1 175 ? -16.297 -24 1.476 1 97 175 PRO A C 1
ATOM 1375 O O . PRO A 1 175 ? -16.75 -25.062 1.913 1 97 175 PRO A O 1
ATOM 1378 N N . GLU A 1 176 ? -15.766 -23.875 0.275 1 97.25 176 GLU A N 1
ATOM 1379 C CA . GLU A 1 176 ? -15.695 -25.031 -0.609 1 97.25 176 GLU A CA 1
ATOM 1380 C C . GLU A 1 176 ? -14.289 -25.609 -0.655 1 97.25 176 GLU A C 1
ATOM 1382 O O . GLU A 1 176 ? -13.977 -26.438 -1.519 1 97.25 176 GLU A O 1
ATOM 1387 N N . HIS A 1 177 ? -13.453 -25.156 0.19 1 97.38 177 HIS A N 1
ATOM 1388 C CA . HIS A 1 177 ? -12.078 -25.641 0.247 1 97.38 177 HIS A CA 1
ATOM 1389 C C . HIS A 1 177 ? -12.031 -27.094 0.733 1 97.38 177 HIS A C 1
ATOM 1391 O O . HIS A 1 177 ? -12.828 -27.484 1.582 1 97.38 177 HIS A O 1
ATOM 1397 N N . PRO A 1 178 ? -11.07 -27.859 0.334 1 95.69 178 PRO A N 1
ATOM 1398 C CA . PRO A 1 178 ? -10.945 -29.25 0.764 1 95.69 178 PRO A CA 1
ATOM 1399 C C . PRO A 1 178 ? -10.844 -29.391 2.281 1 95.69 178 PRO A C 1
ATOM 1401 O O . PRO A 1 178 ? -11.297 -30.391 2.842 1 95.69 178 PRO A O 1
ATOM 1404 N N . LEU A 1 179 ? -10.336 -28.453 2.92 1 95.88 179 LEU A N 1
ATOM 1405 C CA . LEU A 1 179 ? -10.117 -28.516 4.363 1 95.88 179 LEU A CA 1
ATOM 1406 C C . LEU A 1 179 ? -11.375 -28.094 5.117 1 95.88 179 LEU A C 1
ATOM 1408 O O . LEU A 1 179 ? -11.445 -28.219 6.34 1 95.88 179 LEU A O 1
ATOM 1412 N N . ALA A 1 180 ? -12.344 -27.641 4.484 1 95.5 180 ALA A N 1
ATOM 1413 C CA . ALA A 1 180 ? -13.547 -27.094 5.113 1 95.5 180 ALA A CA 1
ATOM 1414 C C . ALA A 1 180 ? -14.266 -28.156 5.938 1 95.5 180 ALA A C 1
ATOM 1416 O O . ALA A 1 180 ? -14.828 -27.859 6.992 1 95.5 180 ALA A O 1
ATOM 1417 N N . SER A 1 181 ? -14.211 -29.344 5.504 1 91.75 181 SER A N 1
ATOM 1418 C CA . SER A 1 181 ? -14.992 -30.422 6.121 1 91.75 181 SER A CA 1
ATOM 1419 C C . SER A 1 181 ? -14.234 -31.047 7.289 1 91.75 181 SER A C 1
ATOM 1421 O O . SER A 1 181 ? -14.805 -31.844 8.039 1 91.75 181 SER A O 1
ATOM 1423 N N . HIS A 1 182 ? -13.023 -30.703 7.414 1 89.44 182 HIS A N 1
ATOM 1424 C CA . HIS A 1 182 ? -12.227 -31.281 8.492 1 89.44 182 HIS A CA 1
ATOM 1425 C C . HIS A 1 182 ? -12.633 -30.719 9.844 1 89.44 182 HIS A C 1
ATOM 1427 O O . HIS A 1 182 ? -12.742 -29.5 10.016 1 89.44 182 HIS A O 1
ATOM 1433 N N . SER A 1 183 ? -12.852 -31.516 10.812 1 85.81 183 SER A N 1
ATOM 1434 C CA . SER A 1 183 ? -13.32 -31.062 12.117 1 85.81 183 SER A CA 1
ATOM 1435 C C . SER A 1 183 ? -12.211 -31.125 13.156 1 85.81 183 SER A C 1
ATOM 1437 O O . SER A 1 183 ? -12.273 -30.438 14.18 1 85.81 183 SER A O 1
ATOM 1439 N N . GLN A 1 184 ? -11.281 -31.953 12.969 1 89 184 GLN A N 1
ATOM 1440 C CA . GLN A 1 184 ? -10.156 -32.062 13.891 1 89 184 GLN A CA 1
ATOM 1441 C C . GLN A 1 184 ? -9.133 -30.953 13.648 1 89 184 GLN A C 1
ATOM 1443 O O . GLN A 1 184 ? -9.078 -30.375 12.562 1 89 184 GLN A O 1
ATOM 1448 N N . PRO A 1 185 ? -8.359 -30.672 14.68 1 92.94 185 PRO A N 1
ATOM 1449 C CA . PRO A 1 185 ? -7.301 -29.672 14.477 1 92.94 185 PRO A CA 1
ATOM 1450 C C . PRO A 1 185 ? -6.363 -30.031 13.328 1 92.94 185 PRO A C 1
ATOM 1452 O O . PRO A 1 185 ? -5.914 -31.188 13.227 1 92.94 185 PRO A O 1
ATOM 1455 N N . LEU A 1 186 ? -6.203 -29.062 12.477 1 94.44 186 LEU A N 1
ATOM 1456 C CA . LEU A 1 186 ? -5.402 -29.281 11.281 1 94.44 186 LEU A CA 1
ATOM 1457 C C . LEU A 1 186 ? -3.922 -29.391 11.625 1 94.44 186 LEU A C 1
ATOM 1459 O O . LEU A 1 186 ? -3.43 -28.688 12.508 1 94.44 186 LEU A O 1
ATOM 1463 N N . GLU A 1 187 ? -3.215 -30.266 10.859 1 91.88 187 GLU A N 1
ATOM 1464 C CA . GLU A 1 187 ? -1.782 -30.484 11.039 1 91.88 187 GLU A CA 1
ATOM 1465 C C . GLU A 1 187 ? -0.978 -29.812 9.938 1 91.88 187 GLU A C 1
ATOM 1467 O O . GLU A 1 187 ? -1.449 -29.688 8.805 1 91.88 187 GLU A O 1
ATOM 1472 N N . ASN A 1 188 ? 0.232 -29.531 10.227 1 91.69 188 ASN A N 1
ATOM 1473 C CA . ASN A 1 188 ? 1.125 -28.844 9.297 1 91.69 188 ASN A CA 1
ATOM 1474 C C . ASN A 1 188 ? 1.296 -29.641 8 1 91.69 188 ASN A C 1
ATOM 1476 O O . ASN A 1 188 ? 1.387 -29.062 6.918 1 91.69 188 ASN A O 1
ATOM 1480 N N . ALA A 1 189 ? 1.338 -30.922 8.148 1 89.75 189 ALA A N 1
ATOM 1481 C CA . ALA A 1 189 ? 1.571 -31.781 6.988 1 89.75 189 ALA A CA 1
ATOM 1482 C C . ALA A 1 189 ? 0.468 -31.609 5.949 1 89.75 189 ALA A C 1
ATOM 1484 O O . ALA A 1 189 ? 0.734 -31.609 4.746 1 89.75 189 ALA A O 1
ATOM 1485 N N . GLU A 1 190 ? -0.739 -31.484 6.41 1 91.19 190 GLU A N 1
ATOM 1486 C CA . GLU A 1 190 ? -1.875 -31.281 5.516 1 91.19 190 GLU A CA 1
ATOM 1487 C C . GLU A 1 190 ? -1.855 -29.891 4.898 1 91.19 190 GLU A C 1
ATOM 1489 O O . GLU A 1 190 ? -2.188 -29.719 3.725 1 91.19 190 GLU A O 1
ATOM 1494 N N . LEU A 1 191 ? -1.402 -28.969 5.613 1 94.75 191 LEU A N 1
ATOM 1495 C CA . LEU A 1 191 ? -1.453 -27.562 5.211 1 94.75 191 LEU A CA 1
ATOM 1496 C C . LEU A 1 191 ? -0.414 -27.266 4.137 1 94.75 191 LEU A C 1
ATOM 1498 O O . LEU A 1 191 ? -0.612 -26.391 3.303 1 94.75 191 LEU A O 1
ATOM 1502 N N . ARG A 1 192 ? 0.618 -28.031 4.113 1 92.94 192 ARG A N 1
ATOM 1503 C CA . ARG A 1 192 ? 1.735 -27.797 3.205 1 92.94 192 ARG A CA 1
ATOM 1504 C C . ARG A 1 192 ? 1.313 -28.016 1.755 1 92.94 192 ARG A C 1
ATOM 1506 O O . ARG A 1 192 ? 1.986 -27.547 0.832 1 92.94 192 ARG A O 1
ATOM 1513 N N . HIS A 1 193 ? 0.194 -28.672 1.577 1 92.25 193 HIS A N 1
ATOM 1514 C CA . HIS A 1 193 ? -0.263 -29 0.232 1 92.25 193 HIS A CA 1
ATOM 1515 C C . HIS A 1 193 ? -0.961 -27.812 -0.418 1 92.25 193 HIS A C 1
ATOM 1517 O O . HIS A 1 193 ? -1.214 -27.812 -1.625 1 92.25 193 HIS A O 1
ATOM 1523 N N . PHE A 1 194 ? -1.271 -26.844 0.356 1 95.62 194 PHE A N 1
ATOM 1524 C CA . PHE A 1 194 ? -1.991 -25.688 -0.152 1 95.62 194 PHE A CA 1
ATOM 1525 C C . PHE A 1 194 ? -1.115 -24.438 -0.102 1 95.62 194 PHE A C 1
ATOM 1527 O O . PHE A 1 194 ? -0.293 -24.281 0.805 1 95.62 194 PHE A O 1
ATOM 1534 N N . SER A 1 195 ? -1.283 -23.531 -1.086 1 97.25 195 SER A N 1
ATOM 1535 C CA . SER A 1 195 ? -0.533 -22.281 -1.095 1 97.25 195 SER A CA 1
ATOM 1536 C C . SER A 1 195 ? -0.861 -21.438 0.129 1 97.25 195 SER A C 1
ATOM 1538 O O . SER A 1 195 ? -2.021 -21.344 0.534 1 97.25 195 SER A O 1
ATOM 1540 N N . ALA A 1 196 ? 0.173 -20.875 0.744 1 97.69 196 ALA A N 1
ATOM 1541 C CA . ALA A 1 196 ? -0.004 -19.922 1.838 1 97.69 196 ALA A CA 1
ATOM 1542 C C . ALA A 1 196 ? -0.147 -18.5 1.307 1 97.69 196 ALA A C 1
ATOM 1544 O O . ALA A 1 196 ? 0.715 -18.016 0.568 1 97.69 196 ALA A O 1
ATOM 1545 N N . ILE A 1 197 ? -1.254 -17.906 1.624 1 98.12 197 ILE A N 1
ATOM 1546 C CA . ILE A 1 197 ? -1.432 -16.5 1.267 1 98.12 197 ILE A CA 1
ATOM 1547 C C . ILE A 1 197 ? -0.677 -15.617 2.256 1 98.12 197 ILE A C 1
ATOM 1549 O O . ILE A 1 197 ? -0.975 -15.617 3.453 1 98.12 197 ILE A O 1
ATOM 1553 N N . CYS A 1 198 ? 0.268 -14.844 1.715 1 97.69 198 CYS A N 1
ATOM 1554 C CA . CYS A 1 198 ? 1.168 -14.07 2.566 1 97.69 198 CYS A CA 1
ATOM 1555 C C . CYS A 1 198 ? 1.184 -12.602 2.156 1 97.69 198 CYS A C 1
ATOM 1557 O O . CYS A 1 198 ? 0.961 -12.281 0.989 1 97.69 198 CYS A O 1
ATOM 1559 N N . ILE A 1 199 ? 1.35 -11.75 3.096 1 97.56 199 ILE A N 1
ATOM 1560 C CA . ILE A 1 199 ? 1.646 -10.336 2.869 1 97.56 199 ILE A CA 1
ATOM 1561 C C . ILE A 1 199 ? 3.062 -10.023 3.35 1 97.56 199 ILE A C 1
ATOM 1563 O O . ILE A 1 199 ? 3.412 -10.312 4.496 1 97.56 199 ILE A O 1
ATOM 1567 N N . ARG A 1 200 ? 3.799 -9.398 2.553 1 95.12 200 ARG A N 1
ATOM 1568 C CA . ARG A 1 200 ? 5.223 -9.219 2.809 1 95.12 200 ARG A CA 1
ATOM 1569 C C . ARG A 1 200 ? 5.465 -8.094 3.809 1 95.12 200 ARG A C 1
ATOM 1571 O O . ARG A 1 200 ? 4.797 -7.059 3.754 1 95.12 200 ARG A O 1
ATOM 1578 N N . ASP A 1 201 ? 6.418 -8.344 4.621 1 94.88 201 ASP A N 1
ATOM 1579 C CA . ASP A 1 201 ? 6.961 -7.293 5.477 1 94.88 201 ASP A CA 1
ATOM 1580 C C . ASP A 1 201 ? 7.512 -6.137 4.645 1 94.88 201 ASP A C 1
ATOM 1582 O O . ASP A 1 201 ? 8.188 -6.359 3.639 1 94.88 201 ASP A O 1
ATOM 1586 N N . THR A 1 202 ? 7.234 -4.895 5.074 1 94.94 202 THR A N 1
ATOM 1587 C CA . THR A 1 202 ? 7.652 -3.74 4.285 1 94.94 202 THR A CA 1
ATOM 1588 C C . THR A 1 202 ? 8.977 -3.182 4.801 1 94.94 202 THR A C 1
ATOM 1590 O O . THR A 1 202 ? 9.398 -2.094 4.398 1 94.94 202 THR A O 1
ATOM 1593 N N . THR A 1 203 ? 9.609 -3.846 5.664 1 90 203 THR A N 1
ATOM 1594 C CA . THR A 1 203 ? 10.867 -3.365 6.23 1 90 203 THR A CA 1
ATOM 1595 C C . THR A 1 203 ? 11.953 -3.295 5.16 1 90 203 THR A C 1
ATOM 1597 O O . THR A 1 203 ? 11.961 -4.098 4.223 1 90 203 THR A O 1
ATOM 1600 N N . VAL A 1 204 ? 12.672 -2.295 5.324 1 77.62 204 VAL A N 1
ATOM 1601 C CA . VAL A 1 204 ? 13.797 -2.121 4.414 1 77.62 204 VAL A CA 1
ATOM 1602 C C . VAL A 1 204 ? 15.109 -2.371 5.156 1 77.62 204 VAL A C 1
ATOM 1604 O O . VAL A 1 204 ? 16.016 -3.027 4.633 1 77.62 204 VAL A O 1
ATOM 1607 N N . ASN A 1 205 ? 15.172 -1.948 6.352 1 73.94 205 ASN A N 1
ATOM 1608 C CA . ASN A 1 205 ? 16.453 -1.903 7.051 1 73.94 205 ASN A CA 1
ATOM 1609 C C . ASN A 1 205 ? 16.516 -2.941 8.164 1 73.94 205 ASN A C 1
ATOM 1611 O O . ASN A 1 205 ? 17.562 -3.146 8.773 1 73.94 205 ASN A O 1
ATOM 1615 N N . LEU A 1 206 ? 15.43 -3.562 8.523 1 77.06 206 LEU A N 1
ATOM 1616 C CA . LEU A 1 206 ? 15.375 -4.578 9.562 1 77.06 206 LEU A CA 1
ATOM 1617 C C . LEU A 1 206 ? 15.164 -5.965 8.961 1 77.06 206 LEU A C 1
ATOM 1619 O O . LEU A 1 206 ? 14.883 -6.09 7.77 1 77.06 206 LEU A O 1
ATOM 1623 N N . ALA A 1 207 ? 15.383 -6.941 9.805 1 80.88 207 ALA A N 1
ATOM 1624 C CA . ALA A 1 207 ? 15.078 -8.297 9.359 1 80.88 207 ALA A CA 1
ATOM 1625 C C . ALA A 1 207 ? 13.57 -8.477 9.148 1 80.88 207 ALA A C 1
ATOM 1627 O O . ALA A 1 207 ? 12.781 -8.219 10.062 1 80.88 207 ALA A O 1
ATOM 1628 N N . PRO A 1 208 ? 13.227 -8.922 7.988 1 85.75 208 PRO A N 1
ATOM 1629 C CA . PRO A 1 208 ? 11.797 -9.102 7.742 1 85.75 208 PRO A CA 1
ATOM 1630 C C . PRO A 1 208 ? 11.188 -10.234 8.562 1 85.75 208 PRO A C 1
ATOM 1632 O O . PRO A 1 208 ? 11.875 -11.211 8.875 1 85.75 208 PRO A O 1
ATOM 1635 N N . GLN A 1 209 ? 9.969 -10.023 8.891 1 87.06 209 GLN A N 1
ATOM 1636 C CA . GLN A 1 209 ? 9.18 -11.055 9.555 1 87.06 209 GLN A CA 1
ATOM 1637 C C . GLN A 1 209 ? 8.172 -11.688 8.602 1 87.06 209 GLN A C 1
ATOM 1639 O O . GLN A 1 209 ? 7.863 -11.117 7.551 1 87.06 209 GLN A O 1
ATOM 1644 N N . GLN A 1 210 ? 7.844 -12.883 8.93 1 84.88 210 GLN A N 1
ATOM 1645 C CA . GLN A 1 210 ? 6.828 -13.625 8.195 1 84.88 210 GLN A CA 1
ATOM 1646 C C . GLN A 1 210 ? 5.73 -14.133 9.125 1 84.88 210 GLN A C 1
ATOM 1648 O O . GLN A 1 210 ? 6.023 -14.742 10.156 1 84.88 210 GLN A O 1
ATOM 1653 N N . ALA A 1 211 ? 4.5 -13.812 8.727 1 79.38 211 ALA A N 1
ATOM 1654 C CA . ALA A 1 211 ? 3.395 -14.172 9.617 1 79.38 211 ALA A CA 1
ATOM 1655 C C . ALA A 1 211 ? 3.254 -15.688 9.727 1 79.38 211 ALA A C 1
ATOM 1657 O O . ALA A 1 211 ? 3.197 -16.234 10.836 1 79.38 211 ALA A O 1
ATOM 1658 N N . TRP A 1 212 ? 3.104 -16.25 8.625 1 89.88 212 TRP A N 1
ATOM 1659 C CA . TRP A 1 212 ? 2.883 -17.688 8.609 1 89.88 212 TRP A CA 1
ATOM 1660 C C . TRP A 1 212 ? 3.26 -18.281 7.262 1 89.88 212 TRP A C 1
ATOM 1662 O O . TRP A 1 212 ? 2.73 -17.875 6.227 1 89.88 212 TRP A O 1
ATOM 1672 N N . LEU A 1 213 ? 4.152 -19.141 7.266 1 93.19 213 LEU A N 1
ATOM 1673 C CA . LEU A 1 213 ? 4.605 -19.922 6.125 1 93.19 213 LEU A CA 1
ATOM 1674 C C . LEU A 1 213 ? 5.352 -21.172 6.59 1 93.19 213 LEU A C 1
ATOM 1676 O O . LEU A 1 213 ? 6.398 -21.078 7.23 1 93.19 213 LEU A O 1
ATOM 1680 N N . LEU A 1 214 ? 4.801 -22.297 6.258 1 90.69 214 LEU A N 1
ATOM 1681 C CA . LEU A 1 214 ? 5.422 -23.547 6.66 1 90.69 214 LEU A CA 1
ATOM 1682 C C . LEU A 1 214 ? 6.574 -23.906 5.727 1 90.69 214 LEU A C 1
ATOM 1684 O O . LEU A 1 214 ? 6.547 -23.562 4.543 1 90.69 214 LEU A O 1
ATOM 1688 N N . GLU A 1 215 ? 7.52 -24.594 6.336 1 88.81 215 GLU A N 1
ATOM 1689 C CA . GLU A 1 215 ? 8.609 -25.094 5.5 1 88.81 215 GLU A CA 1
ATOM 1690 C C . GLU A 1 215 ? 8.078 -25.969 4.371 1 88.81 215 GLU A C 1
ATOM 1692 O O . GLU A 1 215 ? 7.277 -26.875 4.605 1 88.81 215 GLU A O 1
ATOM 1697 N N . GLY A 1 216 ? 8.5 -25.641 3.156 1 88.25 216 GLY A N 1
ATOM 1698 C CA . GLY A 1 216 ? 8.094 -26.422 2.006 1 88.25 216 GLY A CA 1
ATOM 1699 C C . GLY A 1 216 ? 6.77 -25.984 1.416 1 88.25 216 GLY A C 1
ATOM 1700 O O . GLY A 1 216 ? 6.359 -26.484 0.363 1 88.25 216 GLY A O 1
ATOM 1701 N N . GLN A 1 217 ? 6.074 -25.156 2.055 1 92.25 217 GLN A N 1
ATOM 1702 C CA . GLN A 1 217 ? 4.797 -24.656 1.562 1 92.25 217 GLN A CA 1
ATOM 1703 C C . GLN A 1 217 ? 5.004 -23.562 0.514 1 92.25 217 GLN A C 1
ATOM 1705 O O . GLN A 1 217 ? 5.879 -22.719 0.664 1 92.25 217 GLN A O 1
ATOM 1710 N N . LYS A 1 218 ? 4.211 -23.625 -0.557 1 94.06 218 LYS A N 1
ATOM 1711 C CA . LYS A 1 218 ? 4.297 -22.594 -1.587 1 94.06 218 LYS A CA 1
ATOM 1712 C C . LYS A 1 218 ? 3.678 -21.281 -1.105 1 94.06 218 LYS A C 1
ATOM 1714 O O . LYS A 1 218 ? 2.508 -21.234 -0.719 1 94.06 218 LYS A O 1
ATOM 1719 N N . PRO A 1 219 ? 4.449 -20.219 -1.179 1 96.12 219 PRO A N 1
ATOM 1720 C CA . PRO A 1 219 ? 3.863 -18.922 -0.833 1 96.12 219 PRO A CA 1
ATOM 1721 C C . PRO A 1 219 ? 3.223 -18.219 -2.031 1 96.12 219 PRO A C 1
ATOM 1723 O O . PRO A 1 219 ? 3.662 -18.422 -3.168 1 96.12 219 PRO A O 1
ATOM 1726 N N . LEU A 1 220 ? 2.186 -17.531 -1.8 1 97.81 220 LEU A N 1
ATOM 1727 C CA . LEU A 1 220 ? 1.6 -16.516 -2.662 1 97.81 220 LEU A CA 1
ATOM 1728 C C . LEU A 1 220 ? 1.573 -15.156 -1.962 1 97.81 220 LEU A C 1
ATOM 1730 O O . LEU A 1 220 ? 0.829 -14.969 -0.998 1 97.81 220 LEU A O 1
ATOM 1734 N N . PHE A 1 221 ? 2.369 -14.234 -2.473 1 97.88 221 PHE A N 1
ATOM 1735 C CA . PHE A 1 221 ? 2.463 -12.93 -1.831 1 97.88 221 PHE A CA 1
ATOM 1736 C C . PHE A 1 221 ? 1.49 -11.938 -2.467 1 97.88 221 PHE A C 1
ATOM 1738 O O . PHE A 1 221 ? 1.561 -11.68 -3.668 1 97.88 221 PHE A O 1
ATOM 1745 N N . VAL A 1 222 ? 0.626 -11.422 -1.617 1 98.25 222 VAL A N 1
ATOM 1746 C CA . VAL A 1 222 ? -0.397 -10.5 -2.09 1 98.25 222 VAL A CA 1
ATOM 1747 C C . VAL A 1 222 ? -0.22 -9.141 -1.411 1 98.25 222 VAL A C 1
ATOM 1749 O O . VAL A 1 222 ? 0.438 -9.039 -0.373 1 98.25 222 VAL A O 1
ATOM 1752 N N . PRO A 1 223 ? -0.813 -8.133 -1.931 1 97.19 223 PRO A N 1
ATOM 1753 C CA . PRO A 1 223 ? -0.48 -6.785 -1.46 1 97.19 223 PRO A CA 1
ATOM 1754 C C . PRO A 1 223 ? -1.228 -6.402 -0.183 1 97.19 223 PRO A C 1
ATOM 1756 O O . PRO A 1 223 ? -0.789 -5.516 0.551 1 97.19 223 PRO A O 1
ATOM 1759 N N . ASN A 1 224 ? -2.357 -6.988 0.016 1 97.5 224 ASN A N 1
ATOM 1760 C CA . ASN A 1 224 ? -3.174 -6.539 1.14 1 97.5 224 ASN A CA 1
ATOM 1761 C C . ASN A 1 224 ? -4.203 -7.594 1.539 1 97.5 224 ASN A C 1
ATOM 1763 O O . ASN A 1 224 ? -4.324 -8.625 0.88 1 97.5 224 ASN A O 1
ATOM 1767 N N . PHE A 1 225 ? -4.949 -7.297 2.6 1 97.81 225 PHE A N 1
ATOM 1768 C CA . PHE A 1 225 ? -5.875 -8.273 3.15 1 97.81 225 PHE A CA 1
ATOM 1769 C C . PHE A 1 225 ? -7.117 -8.398 2.275 1 97.81 225 PHE A C 1
ATOM 1771 O O . PHE A 1 225 ? -7.723 -9.469 2.195 1 97.81 225 PHE A O 1
ATOM 1778 N N . ALA A 1 226 ? -7.504 -7.336 1.624 1 97.5 226 ALA A N 1
ATOM 1779 C CA . ALA A 1 226 ? -8.648 -7.445 0.724 1 97.5 226 ALA A CA 1
ATOM 1780 C C . ALA A 1 226 ? -8.406 -8.516 -0.341 1 97.5 226 ALA A C 1
ATOM 1782 O O . ALA A 1 226 ? -9.273 -9.359 -0.59 1 97.5 226 ALA A O 1
ATOM 1783 N N . THR A 1 227 ? -7.266 -8.461 -0.925 1 98.25 227 THR A N 1
ATOM 1784 C CA . THR A 1 227 ? -6.898 -9.453 -1.924 1 98.25 227 THR A CA 1
ATOM 1785 C C . THR A 1 227 ? -6.762 -10.836 -1.287 1 98.25 227 THR A C 1
ATOM 1787 O O . THR A 1 227 ? -7.25 -11.828 -1.832 1 98.25 227 THR A O 1
ATOM 1790 N N . ALA A 1 228 ? -6.113 -10.906 -0.155 1 98.62 228 ALA A N 1
ATOM 1791 C CA . ALA A 1 228 ? -5.918 -12.172 0.549 1 98.62 228 ALA A CA 1
ATOM 1792 C C . ALA A 1 228 ? -7.254 -12.852 0.837 1 98.62 228 ALA A C 1
ATOM 1794 O O . ALA A 1 228 ? -7.438 -14.023 0.522 1 98.62 228 ALA A O 1
ATOM 1795 N N . ILE A 1 229 ? -8.18 -12.094 1.396 1 98.69 229 ILE A N 1
ATOM 1796 C CA . ILE A 1 229 ? -9.477 -12.625 1.793 1 98.69 229 ILE A CA 1
ATOM 1797 C C . ILE A 1 229 ? -10.234 -13.125 0.562 1 98.69 229 ILE A C 1
ATOM 1799 O O . ILE A 1 229 ? -10.797 -14.219 0.574 1 98.69 229 ILE A O 1
ATOM 1803 N N . ALA A 1 230 ? -10.195 -12.375 -0.504 1 98.56 230 ALA A N 1
ATOM 1804 C CA . ALA A 1 230 ? -10.883 -12.766 -1.732 1 98.56 230 ALA A CA 1
ATOM 1805 C C . ALA A 1 230 ? -10.328 -14.078 -2.283 1 98.56 230 ALA A C 1
ATOM 1807 O O . ALA A 1 230 ? -11.086 -14.945 -2.729 1 98.56 230 ALA A O 1
ATOM 1808 N N . LEU A 1 231 ? -9.055 -14.203 -2.242 1 98.62 231 LEU A N 1
ATOM 1809 C CA . LEU A 1 231 ? -8.414 -15.406 -2.762 1 98.62 231 LEU A CA 1
ATOM 1810 C C . LEU A 1 231 ? -8.734 -16.609 -1.892 1 98.62 231 LEU A C 1
ATOM 1812 O O . LEU A 1 231 ? -8.953 -17.719 -2.406 1 98.62 231 LEU A O 1
ATOM 1816 N N . ILE A 1 232 ? -8.766 -16.406 -0.589 1 98.69 232 ILE A N 1
ATOM 1817 C CA . ILE A 1 232 ? -9.109 -17.484 0.324 1 98.69 232 ILE A CA 1
ATOM 1818 C C . ILE A 1 232 ? -10.555 -17.922 0.097 1 98.69 232 ILE A C 1
ATOM 1820 O O . ILE A 1 232 ? -10.852 -19.109 0.033 1 98.69 232 ILE A O 1
ATOM 1824 N N . GLN A 1 233 ? -11.406 -16.938 -0.083 1 98.44 233 GLN A N 1
ATOM 1825 C CA . GLN A 1 233 ? -12.82 -17.219 -0.339 1 98.44 233 GLN A CA 1
ATOM 1826 C C . GLN A 1 233 ? -12.992 -18.047 -1.61 1 98.44 233 GLN A C 1
ATOM 1828 O O . GLN A 1 233 ? -13.914 -18.859 -1.709 1 98.44 233 GLN A O 1
ATOM 1833 N N . GLN A 1 234 ? -12.125 -17.859 -2.488 1 97.75 234 GLN A N 1
ATOM 1834 C CA . GLN A 1 234 ? -12.195 -18.578 -3.764 1 97.75 234 GLN A CA 1
ATOM 1835 C C . GLN A 1 234 ? -11.352 -19.844 -3.736 1 97.75 234 GLN A C 1
ATOM 1837 O O . GLN A 1 234 ? -11.086 -20.438 -4.781 1 97.75 234 GLN A O 1
ATOM 1842 N N . ASN A 1 235 ? -10.828 -20.156 -2.629 1 97.56 235 ASN A N 1
ATOM 1843 C CA . ASN A 1 235 ? -10.164 -21.438 -2.346 1 97.56 235 ASN A CA 1
ATOM 1844 C C . ASN A 1 235 ? -8.812 -21.516 -3.041 1 97.56 235 ASN A C 1
ATOM 1846 O O . ASN A 1 235 ? -8.344 -22.609 -3.361 1 97.56 235 ASN A O 1
ATOM 1850 N N . VAL A 1 236 ? -8.219 -20.359 -3.354 1 97.75 236 VAL A N 1
ATOM 1851 C CA . VAL A 1 236 ? -6.934 -20.328 -4.039 1 97.75 236 VAL A CA 1
ATOM 1852 C C . VAL A 1 236 ? -5.82 -20.719 -3.066 1 97.75 236 VAL A C 1
ATOM 1854 O O . VAL A 1 236 ? -4.824 -21.328 -3.465 1 97.75 236 VAL A O 1
ATOM 1857 N N . GLY A 1 237 ? -5.941 -20.359 -1.862 1 97.94 237 GLY A N 1
ATOM 1858 C CA . GLY A 1 237 ? -4.98 -20.609 -0.801 1 97.94 237 GLY A CA 1
ATOM 1859 C C . GLY A 1 237 ? -5.586 -20.516 0.587 1 97.94 237 GLY A C 1
ATOM 1860 O O . GLY A 1 237 ? -6.805 -20.406 0.733 1 97.94 237 GLY A O 1
ATOM 1861 N N . ILE A 1 238 ? -4.668 -20.719 1.544 1 98 238 ILE A N 1
ATOM 1862 C CA . ILE A 1 238 ? -5.066 -20.703 2.947 1 98 238 ILE A CA 1
ATOM 1863 C C . ILE A 1 238 ? -4.18 -19.719 3.719 1 98 238 ILE A C 1
ATOM 1865 O O . ILE A 1 238 ? -3.109 -19.344 3.242 1 98 238 ILE A O 1
ATOM 1869 N N . GLY A 1 239 ? -4.703 -19.297 4.887 1 97.44 239 GLY A N 1
ATOM 1870 C CA . GLY A 1 239 ? -3.867 -18.391 5.668 1 97.44 239 GLY A CA 1
ATOM 1871 C C . GLY A 1 239 ? -4.582 -17.812 6.879 1 97.44 239 GLY A C 1
ATOM 1872 O O . GLY A 1 239 ? -5.715 -18.203 7.176 1 97.44 239 GLY A O 1
ATOM 1873 N N . TYR A 1 240 ? -3.895 -16.953 7.594 1 97.62 240 TYR A N 1
ATOM 1874 C CA . TYR A 1 240 ? -4.402 -16.25 8.766 1 97.62 240 TYR A CA 1
ATOM 1875 C C . TYR A 1 240 ? -4.922 -14.867 8.391 1 97.62 240 TYR A C 1
ATOM 1877 O O . TYR A 1 240 ? -4.324 -14.172 7.562 1 97.62 240 TYR A O 1
ATOM 1885 N N . ILE A 1 241 ? -5.984 -14.492 9 1 97.94 241 ILE A N 1
ATOM 1886 C CA . ILE A 1 241 ? -6.59 -13.172 8.867 1 97.94 241 ILE A CA 1
ATOM 1887 C C . ILE A 1 241 ? -6.84 -12.578 10.258 1 97.94 241 ILE A C 1
ATOM 1889 O O . ILE A 1 241 ? -7.262 -13.281 11.172 1 97.94 241 ILE A O 1
ATOM 1893 N N . PRO A 1 242 ? -6.523 -11.242 10.43 1 97.75 242 PRO A N 1
ATOM 1894 C CA . PRO A 1 242 ? -6.918 -10.641 11.711 1 97.75 242 PRO A CA 1
ATOM 1895 C C . PRO A 1 242 ? -8.375 -10.922 12.07 1 97.75 242 PRO A C 1
ATOM 1897 O O . PRO A 1 242 ? -9.258 -10.82 11.211 1 97.75 242 PRO A O 1
ATOM 1900 N N . HIS A 1 243 ? -8.656 -11.172 13.297 1 97.44 243 HIS A N 1
ATOM 1901 C CA . HIS A 1 243 ? -9.977 -11.586 13.758 1 97.44 243 HIS A CA 1
ATOM 1902 C C . HIS A 1 243 ? -11.031 -10.539 13.398 1 97.44 243 HIS A C 1
ATOM 1904 O O . HIS A 1 243 ? -12.117 -10.883 12.93 1 97.44 243 HIS A O 1
ATOM 1910 N N . HIS A 1 244 ? -10.695 -9.312 13.57 1 96.88 244 HIS A N 1
ATOM 1911 C CA . HIS A 1 244 ? -11.688 -8.266 13.336 1 96.88 244 HIS A CA 1
ATOM 1912 C C . HIS A 1 244 ? -12.078 -8.188 11.867 1 96.88 244 HIS A C 1
ATOM 1914 O O . HIS A 1 244 ? -13.188 -7.773 11.531 1 96.88 244 HIS A O 1
ATOM 1920 N N . LEU A 1 245 ? -11.219 -8.586 10.984 1 97.31 245 LEU A N 1
ATOM 1921 C CA . LEU A 1 245 ? -11.531 -8.617 9.562 1 97.31 245 LEU A CA 1
ATOM 1922 C C . LEU A 1 245 ? -12.281 -9.898 9.203 1 97.31 245 LEU A C 1
ATOM 1924 O O . LEU A 1 245 ? -13.133 -9.891 8.312 1 97.31 245 LEU A O 1
ATOM 1928 N N . ALA A 1 246 ? -12 -10.953 9.891 1 97.81 246 ALA A N 1
ATOM 1929 C CA . ALA A 1 246 ? -12.562 -12.266 9.586 1 97.81 246 ALA A CA 1
ATOM 1930 C C . ALA A 1 246 ? -13.984 -12.398 10.133 1 97.81 246 ALA A C 1
ATOM 1932 O O . ALA A 1 246 ? -14.82 -13.078 9.547 1 97.81 246 ALA A O 1
ATOM 1933 N N . LEU A 1 247 ? -14.297 -11.75 11.203 1 97.31 247 LEU A N 1
ATOM 1934 C CA . LEU A 1 247 ? -15.492 -11.984 12 1 97.31 247 LEU A CA 1
ATOM 1935 C C . LEU A 1 247 ? -16.75 -11.812 11.156 1 97.31 247 LEU A C 1
ATOM 1937 O O . LEU A 1 247 ? -17.609 -12.703 11.125 1 97.31 247 LEU A O 1
ATOM 1941 N N . PRO A 1 248 ? -16.922 -10.734 10.43 1 97 248 PRO A N 1
ATOM 1942 C CA . PRO A 1 248 ? -18.141 -10.594 9.633 1 97 248 PRO A CA 1
ATOM 1943 C C . PRO A 1 248 ? -18.266 -11.68 8.562 1 97 248 PRO A C 1
ATOM 1945 O O . PRO A 1 248 ? -19.375 -12.086 8.219 1 97 248 PRO A O 1
ATOM 1948 N N . LEU A 1 249 ? -17.188 -12.086 8.023 1 98.06 249 LEU A N 1
ATOM 1949 C CA . LEU A 1 249 ? -17.172 -13.094 6.973 1 98.06 249 LEU A CA 1
ATOM 1950 C C . LEU A 1 249 ? -17.469 -14.477 7.547 1 98.06 249 LEU A C 1
ATOM 1952 O O . LEU A 1 249 ? -18.109 -15.305 6.898 1 98.06 249 LEU A O 1
ATOM 1956 N N . LEU A 1 250 ? -16.969 -14.703 8.758 1 97.75 250 LEU A N 1
ATOM 1957 C CA . LEU A 1 250 ? -17.266 -15.945 9.469 1 97.75 250 LEU A CA 1
ATOM 1958 C C . LEU A 1 250 ? -18.75 -16.031 9.797 1 97.75 250 LEU A C 1
ATOM 1960 O O . LEU A 1 250 ? -19.391 -17.062 9.578 1 97.75 250 LEU A O 1
ATOM 1964 N N . ASN A 1 251 ? -19.328 -14.945 10.195 1 97.69 251 ASN A N 1
ATOM 1965 C CA . ASN A 1 251 ? -20.734 -14.883 10.586 1 97.69 251 ASN A CA 1
ATOM 1966 C C . ASN A 1 251 ? -21.656 -15.133 9.398 1 97.69 251 ASN A C 1
ATOM 1968 O O . ASN A 1 251 ? -22.75 -15.68 9.562 1 97.69 251 ASN A O 1
ATOM 1972 N N . ASN A 1 252 ? -21.188 -14.82 8.211 1 97.25 252 ASN A N 1
ATOM 1973 C CA . ASN A 1 252 ? -22.016 -14.953 7.023 1 97.25 252 ASN A CA 1
ATOM 1974 C C . ASN A 1 252 ? -21.656 -16.203 6.219 1 97.25 252 ASN A C 1
ATOM 1976 O O . ASN A 1 252 ? -22.156 -16.391 5.105 1 97.25 252 ASN A O 1
ATOM 1980 N N . GLY A 1 253 ? -20.766 -16.922 6.688 1 96.62 253 GLY A N 1
ATOM 1981 C CA . GLY A 1 253 ? -20.422 -18.203 6.074 1 96.62 253 GLY A CA 1
ATOM 1982 C C . GLY A 1 253 ? -19.547 -18.062 4.844 1 96.62 253 GLY A C 1
ATOM 1983 O O . GLY A 1 253 ? -19.422 -18.984 4.051 1 96.62 253 GLY A O 1
ATOM 1984 N N . LEU A 1 254 ? -18.953 -16.922 4.691 1 97.81 254 LEU A N 1
ATOM 1985 C CA . LEU A 1 254 ? -18.125 -16.672 3.52 1 97.81 254 LEU A CA 1
ATOM 1986 C C . LEU A 1 254 ? -16.688 -17.156 3.744 1 97.81 254 LEU A C 1
ATOM 1988 O O . LEU A 1 254 ? -15.93 -17.312 2.789 1 97.81 254 LEU A O 1
ATOM 1992 N N . LEU A 1 255 ? -16.328 -17.375 5.012 1 98.38 255 LEU A N 1
ATOM 1993 C CA . LEU A 1 255 ? -15.102 -18.016 5.469 1 98.38 255 LEU A CA 1
ATOM 1994 C C . LEU A 1 255 ? -15.391 -19.016 6.574 1 98.38 255 LEU A C 1
ATOM 1996 O O . LEU A 1 255 ? -16.422 -18.922 7.254 1 98.38 255 LEU A O 1
ATOM 2000 N N . LEU A 1 256 ? -14.531 -19.953 6.719 1 98.19 256 LEU A N 1
ATOM 2001 C CA . LEU A 1 256 ? -14.617 -20.922 7.809 1 98.19 256 LEU A CA 1
ATOM 2002 C C . LEU A 1 256 ? -13.336 -20.922 8.641 1 98.19 256 LEU A C 1
ATOM 2004 O O . LEU A 1 256 ? -12.242 -21.062 8.094 1 98.19 256 LEU A O 1
ATOM 2008 N N . LYS A 1 257 ? -13.523 -20.734 9.914 1 97.38 257 LYS A N 1
ATOM 2009 C CA . LYS A 1 257 ? -12.398 -20.844 10.836 1 97.38 257 LYS A CA 1
ATOM 2010 C C . LYS A 1 257 ? -12.07 -22.297 11.141 1 97.38 257 LYS A C 1
ATOM 2012 O O . LYS A 1 257 ? -12.969 -23.109 11.367 1 97.38 257 LYS A O 1
ATOM 2017 N N . LYS A 1 258 ? -10.797 -22.625 11.078 1 96.81 258 LYS A N 1
ATOM 2018 C CA . LYS A 1 258 ? -10.375 -24 11.359 1 96.81 258 LYS A CA 1
ATOM 2019 C C . LYS A 1 258 ? -9.461 -24.047 12.578 1 96.81 258 LYS A C 1
ATOM 2021 O O . LYS A 1 258 ? -8.578 -23.203 12.734 1 96.81 258 LYS A O 1
ATOM 2026 N N . PRO A 1 259 ? -9.688 -25.031 13.438 1 94.19 259 PRO A N 1
ATOM 2027 C CA . PRO A 1 259 ? -8.75 -25.234 14.547 1 94.19 259 PRO A CA 1
ATOM 2028 C C . PRO A 1 259 ? -7.398 -25.766 14.094 1 94.19 259 PRO A C 1
ATOM 2030 O O . PRO A 1 259 ? -7.336 -26.609 13.195 1 94.19 259 PRO A O 1
ATOM 2033 N N . MET A 1 260 ? -6.402 -25.203 14.672 1 93.44 260 MET A N 1
ATOM 2034 C CA . MET A 1 260 ? -5.031 -25.578 14.336 1 93.44 260 MET A CA 1
ATOM 2035 C C . MET A 1 260 ? -4.352 -26.281 15.508 1 93.44 260 MET A C 1
ATOM 2037 O O . MET A 1 260 ? -4.562 -25.891 16.672 1 93.44 260 MET A O 1
ATOM 2041 N N . GLN A 1 261 ? -3.525 -27.219 15.234 1 88.19 261 GLN A N 1
ATOM 2042 C CA . GLN A 1 261 ? -2.717 -27.828 16.281 1 88.19 261 GLN A CA 1
ATOM 2043 C C . GLN A 1 261 ? -1.694 -26.828 16.828 1 88.19 261 GLN A C 1
ATOM 2045 O O . GLN A 1 261 ? -1.496 -26.75 18.047 1 88.19 261 GLN A O 1
ATOM 2050 N N . GLU A 1 262 ? -1.066 -26.141 15.953 1 83.94 262 GLU A N 1
ATOM 2051 C CA . GLU A 1 262 ? -0.166 -25.031 16.281 1 83.94 262 GLU A CA 1
ATOM 2052 C C . GLU A 1 262 ? -0.717 -23.703 15.789 1 83.94 262 GLU A C 1
ATOM 2054 O O . GLU A 1 262 ? -0.566 -23.359 14.617 1 83.94 262 GLU A O 1
ATOM 2059 N N . HIS A 1 263 ? -1.255 -23.031 16.766 1 83.19 263 HIS A N 1
ATOM 2060 C CA . HIS A 1 263 ? -1.907 -21.781 16.391 1 83.19 263 HIS A CA 1
ATOM 2061 C C . HIS A 1 263 ? -0.949 -20.594 16.5 1 83.19 263 HIS A C 1
ATOM 2063 O O . HIS A 1 263 ? -0.111 -20.562 17.406 1 83.19 263 HIS A O 1
ATOM 2069 N N . LYS A 1 264 ? -1.193 -19.703 15.547 1 87 264 LYS A N 1
ATOM 2070 C CA . LYS A 1 264 ? -0.453 -18.453 15.625 1 87 264 LYS A CA 1
ATOM 2071 C C . LYS A 1 264 ? -0.849 -17.656 16.859 1 87 264 LYS A C 1
ATOM 2073 O O . LYS A 1 264 ? -2.027 -17.609 17.219 1 87 264 LYS A O 1
ATOM 2078 N N . HIS A 1 265 ? 0.148 -17.031 17.484 1 89.31 265 HIS A N 1
ATOM 2079 C CA . HIS A 1 265 ? -0.106 -16.219 18.672 1 89.31 265 HIS A CA 1
ATOM 2080 C C . HIS A 1 265 ? -0.601 -14.828 18.281 1 89.31 265 HIS A C 1
ATOM 2082 O O . HIS A 1 265 ? -0.301 -14.336 17.203 1 89.31 265 HIS A O 1
ATOM 2088 N N . ALA A 1 266 ? -1.327 -14.344 19.281 1 94.38 266 ALA A N 1
ATOM 2089 C CA . ALA A 1 266 ? -1.754 -12.961 19.125 1 94.38 266 ALA A CA 1
ATOM 2090 C C . ALA A 1 266 ? -0.552 -12.031 19 1 94.38 266 ALA A C 1
ATOM 2092 O O . ALA A 1 266 ? 0.522 -12.312 19.531 1 94.38 266 ALA A O 1
ATOM 2093 N N . THR A 1 267 ? -0.772 -11 18.25 1 95.88 267 THR A N 1
ATOM 2094 C CA . THR A 1 267 ? 0.294 -10.016 18.062 1 95.88 267 THR A CA 1
ATOM 2095 C C . THR A 1 267 ? 0.142 -8.859 19.047 1 95.88 267 THR A C 1
ATOM 2097 O O . THR A 1 267 ? -0.888 -8.188 19.062 1 95.88 267 THR A O 1
ATOM 2100 N N . LYS A 1 268 ? 1.157 -8.695 19.891 1 96.19 268 LYS A N 1
ATOM 2101 C CA . LYS A 1 268 ? 1.187 -7.504 20.734 1 96.19 268 LYS A CA 1
ATOM 2102 C C . LYS A 1 268 ? 1.462 -6.25 19.906 1 96.19 268 LYS A C 1
ATOM 2104 O O . LYS A 1 268 ? 2.355 -6.242 19.062 1 96.19 268 LYS A O 1
ATOM 2109 N N . LEU A 1 269 ? 0.696 -5.188 20.141 1 98 269 LEU A N 1
ATOM 2110 C CA . LEU A 1 269 ? 0.823 -3.959 19.359 1 98 269 LEU A CA 1
ATOM 2111 C C . LEU A 1 269 ? 1.254 -2.797 20.25 1 98 269 LEU A C 1
ATOM 2113 O O . LEU A 1 269 ? 0.856 -2.721 21.422 1 98 269 LEU A O 1
ATOM 2117 N N . PHE A 1 270 ? 1.979 -1.859 19.625 1 98 270 PHE A N 1
ATOM 2118 C CA . PHE A 1 270 ? 2.467 -0.688 20.344 1 98 270 PHE A CA 1
ATOM 2119 C C . PHE A 1 270 ? 2.135 0.591 19.594 1 98 270 PHE A C 1
ATOM 2121 O O . PHE A 1 270 ? 2.098 0.594 18.359 1 98 270 PHE A O 1
ATOM 2128 N N . LEU A 1 271 ? 1.812 1.595 20.328 1 98.31 271 LEU A N 1
ATOM 2129 C CA . LEU A 1 271 ? 1.933 2.973 19.859 1 98.31 271 LEU A CA 1
ATOM 2130 C C . LEU A 1 271 ? 3.324 3.523 20.156 1 98.31 271 LEU A C 1
ATOM 2132 O O . LEU A 1 271 ? 3.818 3.42 21.281 1 98.31 271 LEU A O 1
ATOM 2136 N N . ALA A 1 272 ? 3.965 4.059 19.109 1 97.81 272 ALA A N 1
ATOM 2137 C CA . ALA A 1 272 ? 5.336 4.52 19.312 1 97.81 272 ALA A CA 1
ATOM 2138 C C . ALA A 1 272 ? 5.578 5.848 18.594 1 97.81 272 ALA A C 1
ATOM 2140 O O . ALA A 1 272 ? 4.922 6.152 17.609 1 97.81 272 ALA A O 1
ATOM 2141 N N . ALA A 1 273 ? 6.461 6.613 19.156 1 96.38 273 ALA A N 1
ATOM 2142 C CA . ALA A 1 273 ? 6.836 7.906 18.578 1 96.38 273 ALA A CA 1
ATOM 2143 C C . ALA A 1 273 ? 8.312 8.211 18.828 1 96.38 273 ALA A C 1
ATOM 2145 O O . ALA A 1 273 ? 8.906 7.688 19.781 1 96.38 273 ALA A O 1
ATOM 2146 N N . ARG A 1 274 ? 8.781 8.969 17.938 1 90.25 274 ARG A N 1
ATOM 2147 C CA . ARG A 1 274 ? 10.102 9.508 18.219 1 90.25 274 ARG A CA 1
ATOM 2148 C C . ARG A 1 274 ? 10.062 10.492 19.375 1 90.25 274 ARG A C 1
ATOM 2150 O O . ARG A 1 274 ? 9.164 11.336 19.453 1 90.25 274 ARG A O 1
ATOM 2157 N N . SER A 1 275 ? 11.055 10.383 20.219 1 83.31 275 SER A N 1
ATOM 2158 C CA . SER A 1 275 ? 11.07 11.219 21.406 1 83.31 275 SER A CA 1
ATOM 2159 C C . SER A 1 275 ? 11.617 12.609 21.094 1 83.31 275 SER A C 1
ATOM 2161 O O . SER A 1 275 ? 11.234 13.594 21.734 1 83.31 275 SER A O 1
ATOM 2163 N N . ASP A 1 276 ? 12.414 12.609 20.203 1 77.12 276 ASP A N 1
ATOM 2164 C CA . ASP A 1 276 ? 13.023 13.883 19.844 1 77.12 276 ASP A CA 1
ATOM 2165 C C . ASP A 1 276 ? 12.086 14.719 18.984 1 77.12 276 ASP A C 1
ATOM 2167 O O . ASP A 1 276 ? 11.555 14.227 17.984 1 77.12 276 ASP A O 1
ATOM 2171 N N . GLY A 1 277 ? 11.742 15.859 19.531 1 72.31 277 GLY A N 1
ATOM 2172 C CA . GLY A 1 277 ? 11 16.812 18.719 1 72.31 277 GLY A CA 1
ATOM 2173 C C . GLY A 1 277 ? 9.5 16.578 18.766 1 72.31 277 GLY A C 1
ATOM 2174 O O . GLY A 1 277 ? 8.789 16.922 17.812 1 72.31 277 GLY A O 1
ATOM 2175 N N . MET A 1 278 ? 9.102 16.016 19.781 1 83.56 278 MET A N 1
ATOM 2176 C CA . MET A 1 278 ? 7.652 15.844 19.891 1 83.56 278 MET A CA 1
ATOM 2177 C C . MET A 1 278 ? 6.969 17.172 20.203 1 83.56 278 MET A C 1
ATOM 2179 O O . MET A 1 278 ? 7.215 17.766 21.266 1 83.56 278 MET A O 1
ATOM 2183 N N . GLY A 1 279 ? 6.176 17.609 19.297 1 86.56 279 GLY A N 1
ATOM 2184 C CA . GLY A 1 279 ? 5.418 18.844 19.484 1 86.56 279 GLY A CA 1
ATOM 2185 C C . GLY A 1 279 ? 4.008 18.594 20 1 86.56 279 GLY A C 1
ATOM 2186 O O . GLY A 1 279 ? 3.701 17.516 20.484 1 86.56 279 GLY A O 1
ATOM 2187 N N . LYS A 1 280 ? 3.24 19.625 20 1 90.44 280 LYS A N 1
ATOM 2188 C CA . LYS A 1 280 ? 1.877 19.594 20.531 1 90.44 280 LYS A CA 1
ATOM 2189 C C . LYS A 1 280 ? 1.016 18.594 19.75 1 90.44 280 LYS A C 1
ATOM 2191 O O . LYS A 1 280 ? 0.172 17.906 20.328 1 90.44 280 LYS A O 1
ATOM 2196 N N . VAL A 1 281 ? 1.214 18.578 18.469 1 94.12 281 VAL A N 1
ATOM 2197 C CA . VAL A 1 281 ? 0.393 17.734 17.609 1 94.12 281 VAL A CA 1
ATOM 2198 C C . VAL A 1 281 ? 0.67 16.266 17.906 1 94.12 281 VAL A C 1
ATOM 2200 O O . VAL A 1 281 ? -0.259 15.477 18.109 1 94.12 281 VAL A O 1
ATOM 2203 N N . SER A 1 282 ? 1.958 15.922 17.938 1 94.56 282 SER A N 1
ATOM 2204 C CA . SER A 1 282 ? 2.34 14.547 18.266 1 94.56 282 SER A CA 1
ATOM 2205 C C . SER A 1 282 ? 1.838 14.141 19.641 1 94.56 282 SER A C 1
ATOM 2207 O O . SER A 1 282 ? 1.358 13.016 19.828 1 94.56 282 SER A O 1
ATOM 2209 N N . ARG A 1 283 ? 1.959 15.016 20.578 1 94.31 283 ARG A N 1
ATOM 2210 C CA . ARG A 1 283 ? 1.495 14.734 21.938 1 94.31 283 ARG A CA 1
ATOM 2211 C C . ARG A 1 283 ? -0.014 14.516 21.969 1 94.31 283 ARG A C 1
ATOM 2213 O O . ARG A 1 283 ? -0.505 13.609 22.625 1 94.31 283 ARG A O 1
ATOM 2220 N N . TRP A 1 284 ? -0.668 15.359 21.25 1 95.94 284 TRP A N 1
ATOM 2221 C CA . TRP A 1 284 ? -2.115 15.195 21.172 1 95.94 284 TRP A CA 1
ATOM 2222 C C . TRP A 1 284 ? -2.467 13.828 20.578 1 95.94 284 TRP A C 1
ATOM 2224 O O . TRP A 1 284 ? -3.367 13.148 21.062 1 95.94 284 TRP A O 1
ATOM 2234 N N . CYS A 1 285 ? -1.784 13.438 19.531 1 97.75 285 CYS A N 1
ATOM 2235 C CA . CYS A 1 285 ? -2.025 12.141 18.891 1 97.75 285 CYS A CA 1
ATOM 2236 C C . CYS A 1 285 ? -1.831 11.008 19.891 1 97.75 285 CYS A C 1
ATOM 2238 O O . CYS A 1 285 ? -2.662 10.102 19.969 1 97.75 285 CYS A O 1
ATOM 2240 N N . MET A 1 286 ? -0.774 11.109 20.625 1 97 286 MET A N 1
ATOM 2241 C CA . MET A 1 286 ? -0.488 10.078 21.625 1 97 286 MET A CA 1
ATOM 2242 C C . MET A 1 286 ? -1.604 10 22.656 1 97 286 MET A C 1
ATOM 2244 O O . MET A 1 286 ? -2.104 8.914 22.953 1 97 286 MET A O 1
ATOM 2248 N N . ASP A 1 287 ? -1.947 11.117 23.141 1 97.38 287 ASP A N 1
ATOM 2249 C CA . ASP A 1 287 ? -2.994 11.164 24.156 1 97.38 287 ASP A CA 1
ATOM 2250 C C . ASP A 1 287 ? -4.312 10.617 23.609 1 97.38 287 ASP A C 1
ATOM 2252 O O . ASP A 1 287 ? -4.996 9.844 24.281 1 97.38 287 ASP A O 1
ATOM 2256 N N . TYR A 1 288 ? -4.656 11.016 22.422 1 98 288 TYR A N 1
ATOM 2257 C CA . TYR A 1 288 ? -5.898 10.594 21.781 1 98 288 TYR A CA 1
ATOM 2258 C C . TYR A 1 288 ? -5.93 9.078 21.609 1 98 288 TYR A C 1
ATOM 2260 O O . TYR A 1 288 ? -6.914 8.43 21.969 1 98 288 TYR A O 1
ATOM 2268 N N . LEU A 1 289 ? -4.859 8.539 21.109 1 98.19 289 LEU A N 1
ATOM 2269 C CA . LEU A 1 289 ? -4.82 7.133 20.719 1 98.19 289 LEU A CA 1
ATOM 2270 C C . LEU A 1 289 ? -4.691 6.238 21.953 1 98.19 289 LEU A C 1
ATOM 2272 O O . LEU A 1 289 ? -5.074 5.066 21.906 1 98.19 289 LEU A O 1
ATOM 2276 N N . LEU A 1 290 ? -4.195 6.809 23.016 1 97.62 290 LEU A N 1
ATOM 2277 C CA . LEU A 1 290 ? -4.02 6.027 24.234 1 97.62 290 LEU A CA 1
ATOM 2278 C C . LEU A 1 290 ? -5.258 6.109 25.125 1 97.62 290 LEU A C 1
ATOM 2280 O O . LEU A 1 290 ? -5.34 5.434 26.156 1 97.62 290 LEU A O 1
ATOM 2284 N N . HIS A 1 291 ? -6.184 6.973 24.719 1 97.06 291 HIS A N 1
ATOM 2285 C CA . HIS A 1 291 ? -7.453 6.957 25.438 1 97.06 291 HIS A CA 1
ATOM 2286 C C . HIS A 1 291 ? -8.047 5.555 25.469 1 97.06 291 HIS A C 1
ATOM 2288 O O . HIS A 1 291 ? -8.055 4.852 24.469 1 97.06 291 HIS A O 1
ATOM 2294 N N . PRO A 1 292 ? -8.562 5.141 26.578 1 94.31 292 PRO A N 1
ATOM 2295 C CA . PRO A 1 292 ? -9 3.754 26.75 1 94.31 292 PRO A CA 1
ATOM 2296 C C . PRO A 1 292 ? -10 3.303 25.688 1 94.31 292 PRO A C 1
ATOM 2298 O O . PRO A 1 292 ? -9.891 2.189 25.172 1 94.31 292 PRO A O 1
ATOM 2301 N N . ALA A 1 293 ? -10.93 4.121 25.312 1 93.31 293 ALA A N 1
ATOM 2302 C CA . ALA A 1 293 ? -11.953 3.756 24.344 1 93.31 293 ALA A CA 1
ATOM 2303 C C . ALA A 1 293 ? -11.352 3.531 22.969 1 93.31 293 ALA A C 1
ATOM 2305 O O . ALA A 1 293 ? -11.789 2.645 22.219 1 93.31 293 ALA A O 1
ATOM 2306 N N . VAL A 1 294 ? -10.375 4.367 22.641 1 96.25 294 VAL A N 1
ATOM 2307 C CA . VAL A 1 294 ? -9.742 4.266 21.328 1 96.25 294 VAL A CA 1
ATOM 2308 C C . VAL A 1 294 ? -8.75 3.111 21.312 1 96.25 294 VAL A C 1
ATOM 2310 O O . VAL A 1 294 ? -8.719 2.311 20.375 1 96.25 294 VAL A O 1
ATOM 2313 N N . ARG A 1 295 ? -8.023 3.014 22.344 1 95.38 295 ARG A N 1
ATOM 2314 C CA . ARG A 1 295 ? -6.996 1.991 22.5 1 95.38 295 ARG A CA 1
ATOM 2315 C C . ARG A 1 295 ? -7.582 0.594 22.312 1 95.38 295 ARG A C 1
ATOM 2317 O O . ARG A 1 295 ? -7.008 -0.237 21.609 1 95.38 295 ARG A O 1
ATOM 2324 N N . ALA A 1 296 ? -8.703 0.332 22.844 1 93.75 296 ALA A N 1
ATOM 2325 C CA . ALA A 1 296 ? -9.359 -0.97 22.75 1 93.75 296 ALA A CA 1
ATOM 2326 C C . ALA A 1 296 ? -9.727 -1.303 21.312 1 93.75 296 ALA A C 1
ATOM 2328 O O . ALA A 1 296 ? -9.648 -2.461 20.891 1 93.75 296 ALA A O 1
ATOM 2329 N N . ARG A 1 297 ? -10.047 -0.327 20.578 1 96.19 297 ARG A N 1
ATOM 2330 C CA . ARG A 1 297 ? -10.5 -0.529 19.203 1 96.19 297 ARG A CA 1
ATOM 2331 C C . ARG A 1 297 ? -9.312 -0.704 18.25 1 96.19 297 ARG A C 1
ATOM 2333 O O . ARG A 1 297 ? -9.445 -1.319 17.188 1 96.19 297 ARG A O 1
ATOM 2340 N N . LEU A 1 298 ? -8.164 -0.246 18.609 1 95.88 298 LEU A N 1
ATOM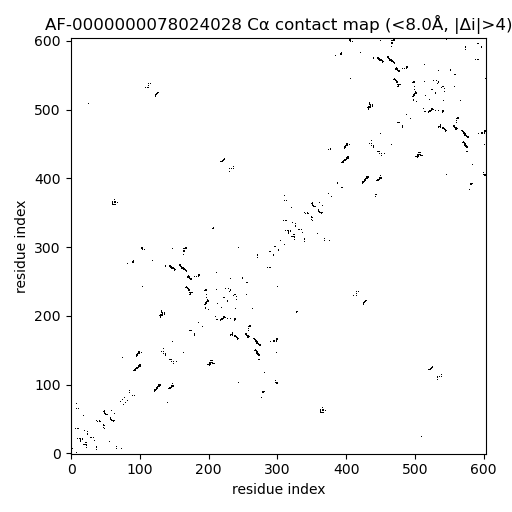 2341 C CA . LEU A 1 298 ? -6.98 -0.313 17.766 1 95.88 298 LEU A CA 1
ATOM 2342 C C . LEU A 1 298 ? -6.508 -1.754 17.594 1 95.88 298 LEU A C 1
ATOM 2344 O O . LEU A 1 298 ? -5.918 -2.109 16.578 1 95.88 298 LEU A O 1
ATOM 2348 N N . SER A 1 299 ? -6.789 -2.633 18.547 1 93.44 299 SER A N 1
ATOM 2349 C CA . SER A 1 299 ? -6.359 -4.027 18.469 1 93.44 299 SER A CA 1
ATOM 2350 C C . SER A 1 299 ? -7.516 -4.938 18.062 1 93.44 299 SER A C 1
ATOM 2352 O O . SER A 1 299 ? -7.434 -6.156 18.203 1 93.44 299 SER A O 1
ATOM 2354 N N . GLY A 1 300 ? -8.586 -4.312 17.609 1 86.94 300 GLY A N 1
ATOM 2355 C CA . GLY A 1 300 ? -9.688 -5.105 17.094 1 86.94 300 GLY A CA 1
ATOM 2356 C C . GLY A 1 300 ? -10.758 -5.391 18.141 1 86.94 300 GLY A C 1
ATOM 2357 O O . GLY A 1 300 ? -11.664 -6.191 17.891 1 86.94 300 GLY A O 1
ATOM 2358 N N . GLY A 1 301 ? -10.562 -4.789 19.266 1 82.06 301 GLY A N 1
ATOM 2359 C CA . GLY A 1 301 ? -11.57 -4.957 20.312 1 82.06 301 GLY A CA 1
ATOM 2360 C C . GLY A 1 301 ? -12.773 -4.055 20.125 1 82.06 301 GLY A C 1
ATOM 2361 O O . GLY A 1 301 ? -12.805 -3.234 19.203 1 82.06 301 GLY A O 1
ATOM 2362 N N . ASN A 1 302 ? -13.883 -4.348 20.766 1 70.44 302 ASN A N 1
ATOM 2363 C CA . ASN A 1 302 ? -15.086 -3.527 20.734 1 70.44 302 ASN A CA 1
ATOM 2364 C C . ASN A 1 302 ? -15.023 -2.396 21.75 1 70.44 302 ASN A C 1
ATOM 2366 O O . ASN A 1 302 ? -14.398 -2.543 22.812 1 70.44 302 ASN A O 1
ATOM 2370 N N . MET B 1 1 ? 38.25 -12.664 -5.809 1 33.5 1 MET B N 1
ATOM 2371 C CA . MET B 1 1 ? 37.375 -13.039 -4.707 1 33.5 1 MET B CA 1
ATOM 2372 C C . MET B 1 1 ? 36 -12.406 -4.887 1 33.5 1 MET B C 1
ATOM 2374 O O . MET B 1 1 ? 35.875 -11.242 -5.273 1 33.5 1 MET B O 1
ATOM 2378 N N . PHE B 1 2 ? 34.938 -13.273 -4.961 1 45.88 2 PHE B N 1
ATOM 2379 C CA . PHE B 1 2 ? 33.531 -13.141 -5.348 1 45.88 2 PHE B CA 1
ATOM 2380 C C . PHE B 1 2 ? 32.75 -12.438 -4.258 1 45.88 2 PHE B C 1
ATOM 2382 O O . PHE B 1 2 ? 32.875 -12.766 -3.076 1 45.88 2 PHE B O 1
ATOM 2389 N N . ILE B 1 3 ? 32.469 -11.242 -4.516 1 56.47 3 ILE B N 1
ATOM 2390 C CA . ILE B 1 3 ? 31.547 -10.625 -3.576 1 56.47 3 ILE B CA 1
ATOM 2391 C C . ILE B 1 3 ? 30.172 -11.281 -3.705 1 56.47 3 ILE B C 1
ATOM 2393 O O . ILE B 1 3 ? 29.562 -11.227 -4.77 1 56.47 3 ILE B O 1
ATOM 2397 N N . SER B 1 4 ? 29.844 -12.102 -2.727 1 61.22 4 SER B N 1
ATOM 2398 C CA . SER B 1 4 ? 28.578 -12.828 -2.723 1 61.22 4 SER B CA 1
ATOM 2399 C C . SER B 1 4 ? 27.391 -11.883 -2.529 1 61.22 4 SER B C 1
ATOM 2401 O O . SER B 1 4 ? 27.562 -10.742 -2.082 1 61.22 4 SER B O 1
ATOM 2403 N N . ASP B 1 5 ? 26.375 -12.328 -3.002 1 64.62 5 ASP B N 1
ATOM 2404 C CA . ASP B 1 5 ? 25.141 -11.586 -2.766 1 64.62 5 ASP B CA 1
ATOM 2405 C C . ASP B 1 5 ? 24.938 -11.32 -1.275 1 64.62 5 ASP B C 1
ATOM 2407 O O . ASP B 1 5 ? 24.469 -10.242 -0.889 1 64.62 5 ASP B O 1
ATOM 2411 N N . GLU B 1 6 ? 25.328 -12.273 -0.534 1 68.31 6 GLU B N 1
ATOM 2412 C CA . GLU B 1 6 ? 25.234 -12.117 0.914 1 68.31 6 GLU B CA 1
ATOM 2413 C C . GLU B 1 6 ? 26.109 -10.961 1.401 1 68.31 6 GLU B C 1
ATOM 2415 O O . GLU B 1 6 ? 25.703 -10.195 2.27 1 68.31 6 GLU B O 1
ATOM 2420 N N . THR B 1 7 ? 27.266 -10.906 0.865 1 72.25 7 THR B N 1
ATOM 2421 C CA . THR B 1 7 ? 28.188 -9.836 1.234 1 72.25 7 THR B CA 1
ATOM 2422 C C . THR B 1 7 ? 27.609 -8.477 0.876 1 72.25 7 THR B C 1
ATOM 2424 O O . THR B 1 7 ? 27.656 -7.539 1.678 1 72.25 7 THR B O 1
ATOM 2427 N N . ILE B 1 8 ? 26.984 -8.438 -0.285 1 74 8 ILE B N 1
ATOM 2428 C CA . ILE B 1 8 ? 26.391 -7.176 -0.725 1 74 8 ILE B CA 1
ATOM 2429 C C . ILE B 1 8 ? 25.25 -6.785 0.215 1 74 8 ILE B C 1
ATOM 2431 O O . ILE B 1 8 ? 25.156 -5.625 0.627 1 74 8 ILE B O 1
ATOM 2435 N N . ARG B 1 9 ? 24.531 -7.781 0.59 1 73.62 9 ARG B N 1
ATOM 2436 C CA . ARG B 1 9 ? 23.422 -7.531 1.501 1 73.62 9 ARG B CA 1
ATOM 2437 C C . ARG B 1 9 ? 23.922 -7.078 2.867 1 73.62 9 ARG B C 1
ATOM 2439 O O . ARG B 1 9 ? 23.359 -6.168 3.475 1 73.62 9 ARG B O 1
ATOM 2446 N N . ILE B 1 10 ? 24.969 -7.691 3.355 1 78.5 10 ILE B N 1
ATOM 2447 C CA . ILE B 1 10 ? 25.562 -7.348 4.648 1 78.5 10 ILE B CA 1
ATOM 2448 C C . ILE B 1 10 ? 26.078 -5.91 4.613 1 78.5 10 ILE B C 1
ATOM 2450 O O . ILE B 1 10 ? 25.844 -5.141 5.547 1 78.5 10 ILE B O 1
ATOM 2454 N N . VAL B 1 11 ? 26.734 -5.594 3.539 1 80.75 11 VAL B N 1
ATOM 2455 C CA . VAL B 1 11 ? 27.266 -4.242 3.389 1 80.75 11 VAL B CA 1
ATOM 2456 C C . VAL B 1 11 ? 26.109 -3.238 3.416 1 80.75 11 VAL B C 1
ATOM 2458 O O . VAL B 1 11 ? 26.203 -2.199 4.078 1 80.75 11 VAL B O 1
ATOM 2461 N N . HIS B 1 12 ? 25.109 -3.688 2.746 1 77.88 12 HIS B N 1
ATOM 2462 C CA . HIS B 1 12 ? 23.953 -2.801 2.713 1 77.88 12 HIS B CA 1
ATOM 2463 C C . HIS B 1 12 ? 23.344 -2.643 4.098 1 77.88 12 HIS B C 1
ATOM 2465 O O . HIS B 1 12 ? 22.953 -1.539 4.488 1 77.88 12 HIS B O 1
ATOM 2471 N N . LEU B 1 13 ? 23.312 -3.686 4.859 1 78.06 13 LEU B N 1
ATOM 2472 C CA . LEU B 1 13 ? 22.719 -3.664 6.191 1 78.06 13 LEU B CA 1
ATOM 2473 C C . LEU B 1 13 ? 23.578 -2.832 7.148 1 78.06 13 LEU B C 1
ATOM 2475 O O . LEU B 1 13 ? 23.047 -2.057 7.945 1 78.06 13 LEU B O 1
ATOM 2479 N N . VAL B 1 14 ? 24.812 -3 7.023 1 80.69 14 VAL B N 1
ATOM 2480 C CA . VAL B 1 14 ? 25.719 -2.23 7.871 1 80.69 14 VAL B CA 1
ATOM 2481 C C . VAL B 1 14 ? 25.609 -0.748 7.52 1 80.69 14 VAL B C 1
ATOM 2483 O O . VAL B 1 14 ? 25.625 0.109 8.406 1 80.69 14 VAL B O 1
ATOM 2486 N N . ALA B 1 15 ? 25.5 -0.57 6.289 1 79.38 15 ALA B N 1
ATOM 2487 C CA . ALA B 1 15 ? 25.359 0.811 5.836 1 79.38 15 ALA B CA 1
ATOM 2488 C C . ALA B 1 15 ? 24.062 1.428 6.352 1 79.38 15 ALA B C 1
ATOM 2490 O O . ALA B 1 15 ? 24.031 2.594 6.75 1 79.38 15 ALA B O 1
ATOM 2491 N N . LYS B 1 16 ? 23.141 0.613 6.254 1 73.88 16 LYS B N 1
ATOM 2492 C CA . LYS B 1 16 ? 21.812 1.038 6.668 1 73.88 16 LYS B CA 1
ATOM 2493 C C . LYS B 1 16 ? 21.781 1.369 8.156 1 73.88 16 LYS B C 1
ATOM 2495 O O . LYS B 1 16 ? 21.25 2.41 8.555 1 73.88 16 LYS B O 1
ATOM 2500 N N . TYR B 1 17 ? 22.391 0.607 8.992 1 70.19 17 TYR B N 1
ATOM 2501 C CA . TYR B 1 17 ? 22.297 0.734 10.445 1 70.19 17 TYR B CA 1
ATOM 2502 C C . TYR B 1 17 ? 23.5 1.47 11.016 1 70.19 17 TYR B C 1
ATOM 2504 O O . TYR B 1 17 ? 23.516 1.838 12.188 1 70.19 17 TYR B O 1
ATOM 2512 N N . GLN B 1 18 ? 24.438 1.668 10.219 1 75.12 18 GLN B N 1
ATOM 2513 C CA . GLN B 1 18 ? 25.703 2.303 10.594 1 75.12 18 GLN B CA 1
ATOM 2514 C C . GLN B 1 18 ? 26.266 1.677 11.867 1 75.12 18 GLN B C 1
ATOM 2516 O O . GLN B 1 18 ? 26.828 2.379 12.711 1 75.12 18 GLN B O 1
ATOM 2521 N N . SER B 1 19 ? 25.953 0.501 12.031 1 78.69 19 SER B N 1
ATOM 2522 C CA . SER B 1 19 ? 26.422 -0.274 13.172 1 78.69 19 SER B CA 1
ATOM 2523 C C . SER B 1 19 ? 26.578 -1.748 12.812 1 78.69 19 SER B C 1
ATOM 2525 O O . SER B 1 19 ? 25.656 -2.369 12.297 1 78.69 19 SER B O 1
ATOM 2527 N N . ILE B 1 20 ? 27.797 -2.201 13.102 1 82.12 20 ILE B N 1
ATOM 2528 C CA . ILE B 1 20 ? 28.062 -3.615 12.852 1 82.12 20 ILE B CA 1
ATOM 2529 C C . ILE B 1 20 ? 27.266 -4.469 13.844 1 82.12 20 ILE B C 1
ATOM 2531 O O . ILE B 1 20 ? 26.703 -5.5 13.469 1 82.12 20 ILE B O 1
ATOM 2535 N N . THR B 1 21 ? 27.188 -3.893 15.016 1 80.56 21 THR B N 1
ATOM 2536 C CA . THR B 1 21 ? 26.484 -4.641 16.047 1 80.56 21 THR B CA 1
ATOM 2537 C C . THR B 1 21 ? 25 -4.766 15.711 1 80.56 21 THR B C 1
ATOM 2539 O O . THR B 1 21 ? 24.422 -5.852 15.805 1 80.56 21 THR B O 1
ATOM 2542 N N . THR B 1 22 ? 24.5 -3.764 15.266 1 77.56 22 THR B N 1
ATOM 2543 C CA . THR B 1 22 ? 23.078 -3.754 14.922 1 77.56 22 THR B CA 1
ATOM 2544 C C . THR B 1 22 ? 22.812 -4.605 13.688 1 77.56 22 THR B C 1
ATOM 2546 O O . THR B 1 22 ? 21.828 -5.348 13.633 1 77.56 22 THR B O 1
ATOM 2549 N N . ALA B 1 23 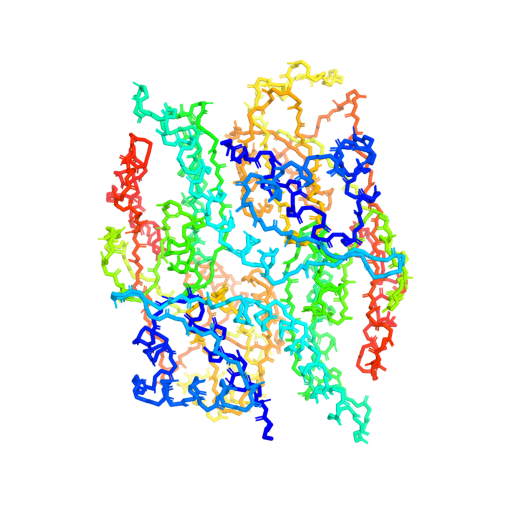? 23.672 -4.523 12.789 1 78.5 23 ALA B N 1
ATOM 2550 C CA . ALA B 1 23 ? 23.547 -5.344 11.586 1 78.5 23 ALA B CA 1
ATOM 2551 C C . ALA B 1 23 ? 23.641 -6.828 11.922 1 78.5 23 ALA B C 1
ATOM 2553 O O . ALA B 1 23 ? 22.906 -7.645 11.367 1 78.5 23 ALA B O 1
ATOM 2554 N N . ALA B 1 24 ? 24.484 -7.125 12.836 1 81.56 24 ALA B N 1
ATOM 2555 C CA . ALA B 1 24 ? 24.656 -8.508 13.266 1 81.56 24 ALA B CA 1
ATOM 2556 C C . ALA B 1 24 ? 23.391 -9.039 13.938 1 81.56 24 ALA B C 1
ATOM 2558 O O . ALA B 1 24 ? 22.969 -10.164 13.672 1 81.56 24 ALA B O 1
ATOM 2559 N N . GLU B 1 25 ? 22.875 -8.188 14.656 1 75.19 25 GLU B N 1
ATOM 2560 C CA . GLU B 1 25 ? 21.641 -8.555 15.352 1 75.19 25 GLU B CA 1
ATOM 2561 C C . GLU B 1 25 ? 20.5 -8.812 14.367 1 75.19 25 GLU B C 1
ATOM 2563 O O . GLU B 1 25 ? 19.75 -9.773 14.523 1 75.19 25 GLU B O 1
ATOM 2568 N N . GLN B 1 26 ? 20.594 -8.102 13.328 1 66.62 26 GLN B N 1
ATOM 2569 C CA . GLN B 1 26 ? 19.547 -8.203 12.328 1 66.62 26 GLN B CA 1
ATOM 2570 C C . GLN B 1 26 ? 19.672 -9.5 11.523 1 66.62 26 GLN B C 1
ATOM 2572 O O . GLN B 1 26 ? 18.672 -10.039 11.047 1 66.62 26 GLN B O 1
ATOM 2577 N N . LEU B 1 27 ? 20.797 -9.969 11.4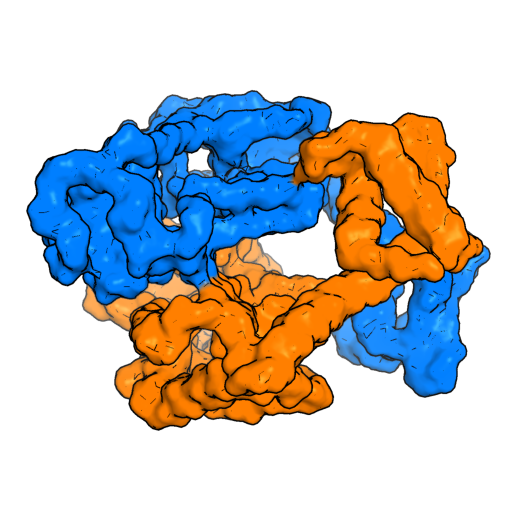61 1 67.94 27 LEU B N 1
ATOM 2578 C CA . LEU B 1 27 ? 21.094 -11.156 10.656 1 67.94 27 LEU B CA 1
ATOM 2579 C C . LEU B 1 27 ? 21.297 -12.375 11.547 1 67.94 27 LEU B C 1
ATOM 2581 O O . LEU B 1 27 ? 21.641 -13.453 11.055 1 67.94 27 LEU B O 1
ATOM 2585 N N . ASN B 1 28 ? 21 -12.141 12.898 1 72 28 ASN B N 1
ATOM 2586 C CA . ASN B 1 28 ? 21.25 -13.195 13.867 1 72 28 ASN B CA 1
ATOM 2587 C C . ASN B 1 28 ? 22.656 -13.766 13.711 1 72 28 ASN B C 1
ATOM 2589 O O . ASN B 1 28 ? 22.844 -14.984 13.633 1 72 28 ASN B O 1
ATOM 2593 N N . LYS B 1 29 ? 23.484 -12.875 13.578 1 78.75 29 LYS B N 1
ATOM 2594 C CA . LYS B 1 29 ? 24.906 -13.219 13.492 1 78.75 29 LYS B CA 1
ATOM 2595 C C . LYS B 1 29 ? 25.703 -12.484 14.562 1 78.75 29 LYS B C 1
ATOM 2597 O O . LYS B 1 29 ? 25.188 -11.594 15.234 1 78.75 29 LYS B O 1
ATOM 2602 N N . VAL B 1 30 ? 26.797 -13.008 14.867 1 77.38 30 VAL B N 1
ATOM 2603 C CA . VAL B 1 30 ? 27.688 -12.344 15.812 1 77.38 30 VAL B CA 1
ATOM 2604 C C . VAL B 1 30 ? 28.391 -11.18 15.125 1 77.38 30 VAL B C 1
ATOM 2606 O O . VAL B 1 30 ? 28.75 -11.281 13.945 1 77.38 30 VAL B O 1
ATOM 2609 N N . PRO B 1 31 ? 28.531 -10.086 15.867 1 84.31 31 PRO B N 1
ATOM 2610 C CA . PRO B 1 31 ? 29.172 -8.906 15.281 1 84.31 31 PRO B CA 1
ATOM 2611 C C . PRO B 1 31 ? 30.531 -9.234 14.656 1 84.31 31 PRO B C 1
ATOM 2613 O O . PRO B 1 31 ? 30.906 -8.633 13.641 1 84.31 31 PRO B O 1
ATOM 2616 N N . SER B 1 32 ? 31.25 -10.156 15.227 1 86.62 32 SER B N 1
ATOM 2617 C CA . SER B 1 32 ? 32.562 -10.531 14.688 1 86.62 32 SER B CA 1
ATOM 2618 C C . SER B 1 32 ? 32.438 -11.086 13.273 1 86.62 32 SER B C 1
ATOM 2620 O O . SER B 1 32 ? 33.281 -10.82 12.422 1 86.62 32 SER B O 1
ATOM 2622 N N . ALA B 1 33 ? 31.391 -11.758 13.008 1 82.56 33 ALA B N 1
ATOM 2623 C CA . ALA B 1 33 ? 31.141 -12.336 11.688 1 82.56 33 ALA B CA 1
ATOM 2624 C C . ALA B 1 33 ? 30.828 -11.25 10.664 1 82.56 33 ALA B C 1
ATOM 2626 O O . ALA B 1 33 ? 31.297 -11.312 9.523 1 82.56 33 ALA B O 1
ATOM 2627 N N . ILE B 1 34 ? 30.094 -10.328 11.109 1 83.75 34 ILE B N 1
ATOM 2628 C CA . ILE B 1 34 ? 29.75 -9.227 10.227 1 83.75 34 ILE B CA 1
ATOM 2629 C C . ILE B 1 34 ? 30.984 -8.383 9.938 1 83.75 34 ILE B C 1
ATOM 2631 O O . ILE B 1 34 ? 31.234 -8.008 8.789 1 83.75 34 ILE B O 1
ATOM 2635 N N . SER B 1 35 ? 31.75 -8.094 10.992 1 85.69 35 SER B N 1
ATOM 2636 C CA . SER B 1 35 ? 33 -7.328 10.844 1 85.69 35 SER B CA 1
ATOM 2637 C C . SER B 1 35 ? 33.969 -8.039 9.914 1 85.69 35 SER B C 1
ATOM 2639 O O . SER B 1 35 ? 34.594 -7.406 9.07 1 85.69 35 SER B O 1
ATOM 2641 N N . TYR B 1 36 ? 34 -9.281 10.031 1 80.88 36 TYR B N 1
ATOM 2642 C CA . TYR B 1 36 ? 34.875 -10.094 9.188 1 80.88 36 TYR B CA 1
ATOM 2643 C C . TYR B 1 36 ? 34.406 -10.031 7.73 1 80.88 36 TYR B C 1
ATOM 2645 O O . TYR B 1 36 ? 35.25 -9.875 6.828 1 80.88 36 TYR B O 1
ATOM 2653 N N . THR B 1 37 ? 33.156 -10.219 7.535 1 81.06 37 THR B N 1
ATOM 2654 C CA . THR B 1 37 ? 32.594 -10.188 6.188 1 81.06 37 THR B CA 1
ATOM 2655 C C . THR B 1 37 ? 32.875 -8.844 5.516 1 81.06 37 THR B C 1
ATOM 2657 O O . THR B 1 37 ? 33.219 -8.797 4.34 1 81.06 37 THR B O 1
ATOM 2660 N N . ILE B 1 38 ? 32.75 -7.816 6.27 1 85.56 38 ILE B N 1
ATOM 2661 C CA . ILE B 1 38 ? 33 -6.477 5.746 1 85.56 38 ILE B CA 1
ATOM 2662 C C . ILE B 1 38 ? 34.469 -6.324 5.402 1 85.56 38 ILE B C 1
ATOM 2664 O O . ILE B 1 38 ? 34.844 -5.82 4.332 1 85.56 38 ILE B O 1
ATOM 2668 N N . LYS B 1 39 ? 35.312 -6.707 6.316 1 84.75 39 LYS B N 1
ATOM 2669 C CA . LYS B 1 39 ? 36.75 -6.617 6.094 1 84.75 39 LYS B CA 1
ATOM 2670 C C . LYS B 1 39 ? 37.156 -7.414 4.859 1 84.75 39 LYS B C 1
ATOM 2672 O O . LYS B 1 39 ? 37.938 -6.938 4.047 1 84.75 39 LYS B O 1
ATOM 2677 N N . LYS B 1 40 ? 36.625 -8.578 4.754 1 79.56 40 LYS B N 1
ATOM 2678 C CA . LYS B 1 40 ? 36.938 -9.414 3.6 1 79.56 40 LYS B CA 1
ATOM 2679 C C . LYS B 1 40 ? 36.438 -8.781 2.307 1 79.56 40 LYS B C 1
ATOM 2681 O O . LYS B 1 40 ? 37.094 -8.844 1.275 1 79.56 40 LYS B O 1
ATOM 2686 N N . ALA B 1 41 ? 35.219 -8.273 2.34 1 78.56 41 ALA B N 1
ATOM 2687 C CA . ALA B 1 41 ? 34.688 -7.578 1.181 1 78.56 41 ALA B CA 1
ATOM 2688 C C . ALA B 1 41 ? 35.562 -6.41 0.771 1 78.56 41 ALA B C 1
ATOM 2690 O O . ALA B 1 41 ? 35.844 -6.223 -0.415 1 78.56 41 ALA B O 1
ATOM 2691 N N . GLU B 1 42 ? 36.031 -5.637 1.763 1 80.56 42 GLU B N 1
ATOM 2692 C CA . GLU B 1 42 ? 36.906 -4.484 1.507 1 80.56 42 GLU B CA 1
ATOM 2693 C C . GLU B 1 42 ? 38.25 -4.914 0.926 1 80.56 42 GLU B C 1
ATOM 2695 O O . GLU B 1 42 ? 38.75 -4.281 0.004 1 80.56 42 GLU B O 1
ATOM 2700 N N . GLU B 1 43 ? 38.781 -5.98 1.439 1 75.75 43 GLU B N 1
ATOM 2701 C CA . GLU B 1 43 ? 40 -6.543 0.92 1 75.75 43 GLU B CA 1
ATOM 2702 C C . GLU B 1 43 ? 39.844 -6.996 -0.527 1 75.75 43 GLU B C 1
ATOM 2704 O O . GLU B 1 43 ? 40.719 -6.738 -1.366 1 75.75 43 GLU B O 1
ATOM 2709 N N . SER B 1 44 ? 38.781 -7.617 -0.747 1 70.75 44 SER B N 1
ATOM 2710 C CA . SER B 1 44 ? 38.531 -8.125 -2.09 1 70.75 44 SER B CA 1
ATOM 2711 C C . SER B 1 44 ? 38.344 -6.984 -3.086 1 70.75 44 SER B C 1
ATOM 2713 O O . SER B 1 44 ? 38.781 -7.074 -4.234 1 70.75 44 SER B O 1
ATOM 2715 N N . ILE B 1 45 ? 37.625 -6.031 -2.596 1 69.25 45 ILE B N 1
ATOM 2716 C CA . ILE B 1 45 ? 37.312 -4.875 -3.438 1 69.25 45 ILE B CA 1
ATOM 2717 C C . ILE B 1 45 ? 38.562 -3.984 -3.545 1 69.25 45 ILE B C 1
ATOM 2719 O O . ILE B 1 45 ? 38.75 -3.309 -4.559 1 69.25 45 ILE B O 1
ATOM 2723 N N . GLY B 1 46 ? 39.469 -4.059 -2.561 1 66.75 46 GLY B N 1
ATOM 2724 C CA . GLY B 1 46 ? 40.656 -3.236 -2.514 1 66.75 46 GLY B CA 1
ATOM 2725 C C . GLY B 1 46 ? 40.406 -1.829 -2.01 1 66.75 46 GLY B C 1
ATOM 2726 O O . GLY B 1 46 ? 41.125 -0.9 -2.336 1 66.75 46 GLY B O 1
ATOM 2727 N N . ALA B 1 47 ? 39.219 -1.709 -1.447 1 77.56 47 ALA B N 1
ATOM 2728 C CA . ALA B 1 47 ? 38.875 -0.406 -0.891 1 77.56 47 ALA B CA 1
ATOM 2729 C C . ALA B 1 47 ? 38.125 -0.559 0.426 1 77.56 47 ALA B C 1
ATOM 2731 O O . ALA B 1 47 ? 37.375 -1.53 0.616 1 77.56 47 ALA B O 1
ATOM 2732 N N . GLU B 1 48 ? 38.281 0.356 1.273 1 81.69 48 GLU B N 1
ATOM 2733 C CA . GLU B 1 48 ? 37.5 0.398 2.502 1 81.69 48 GLU B CA 1
ATOM 2734 C C . GLU B 1 48 ? 36.094 0.963 2.244 1 81.69 48 GLU B C 1
ATOM 2736 O O . GLU B 1 48 ? 35.969 2.023 1.63 1 81.69 48 GLU B O 1
ATOM 2741 N N . LEU B 1 49 ? 35.156 0.099 2.635 1 84 49 LEU B N 1
ATOM 2742 C CA . LEU B 1 49 ? 33.781 0.519 2.426 1 84 49 LEU B CA 1
ATOM 2743 C C . LEU B 1 49 ? 33.281 1.332 3.613 1 84 49 LEU B C 1
ATOM 2745 O O . LEU B 1 49 ? 32.375 2.174 3.461 1 84 49 LEU B O 1
ATOM 2749 N N . PHE B 1 50 ? 33.844 1.087 4.789 1 86.81 50 PHE B N 1
ATOM 2750 C CA . PHE B 1 50 ? 33.406 1.729 6.02 1 86.81 50 PHE B CA 1
ATOM 2751 C C . PHE B 1 50 ? 34.594 2.34 6.766 1 86.81 50 PHE B C 1
ATOM 2753 O O . PHE B 1 50 ? 35.719 1.864 6.645 1 86.81 50 PHE B O 1
ATOM 2760 N N . ILE B 1 51 ? 34.312 3.508 7.453 1 82.69 51 ILE B N 1
ATOM 2761 C CA . ILE B 1 51 ? 35.281 4.125 8.328 1 82.69 51 ILE B CA 1
ATOM 2762 C C . ILE B 1 51 ? 34.688 4.309 9.727 1 82.69 51 ILE B C 1
ATOM 2764 O O . ILE B 1 51 ? 33.531 4.641 9.867 1 82.69 51 ILE B O 1
ATOM 2768 N N . ARG B 1 52 ? 35.438 3.955 10.711 1 76.56 52 ARG B N 1
ATOM 2769 C CA . ARG B 1 52 ? 35 4.105 12.094 1 76.56 52 ARG B CA 1
ATOM 2770 C C . ARG B 1 52 ? 35.219 5.527 12.594 1 76.56 52 ARG B C 1
ATOM 2772 O O . ARG B 1 52 ? 36.312 6.086 12.406 1 76.56 52 ARG B O 1
ATOM 2779 N N . LYS B 1 53 ? 34.281 6.125 12.898 1 72.5 53 LYS B N 1
ATOM 2780 C CA . LYS B 1 53 ? 34.406 7.43 13.555 1 72.5 53 LYS B CA 1
ATOM 2781 C C . LYS B 1 53 ? 33.906 7.371 14.992 1 72.5 53 LYS B C 1
ATOM 2783 O O . LYS B 1 53 ? 32.719 7.629 15.25 1 72.5 53 LYS B O 1
ATOM 2788 N N . GLY B 1 54 ? 34.656 7.051 15.883 1 66.62 54 GLY B N 1
ATOM 2789 C CA . GLY B 1 54 ? 34.25 6.879 17.266 1 66.62 54 GLY B CA 1
ATOM 2790 C C . GLY B 1 54 ? 33.344 5.672 17.484 1 66.62 54 GLY B C 1
ATOM 2791 O O . GLY B 1 54 ? 33.75 4.543 17.172 1 66.62 54 GLY B O 1
ATOM 2792 N N . ARG B 1 55 ? 32.125 5.965 17.875 1 61.41 55 ARG B N 1
ATOM 2793 C CA . ARG B 1 55 ? 31.188 4.883 18.203 1 61.41 55 ARG B CA 1
ATOM 2794 C C . ARG B 1 55 ? 30.328 4.527 16.984 1 61.41 55 ARG B C 1
ATOM 2796 O O . ARG B 1 55 ? 29.578 3.545 17.016 1 61.41 55 ARG B O 1
ATOM 2803 N N . TYR B 1 56 ? 30.484 5.168 15.922 1 71.06 56 TYR B N 1
ATOM 2804 C CA . TYR B 1 56 ? 29.641 4.906 14.766 1 71.06 56 TYR B CA 1
ATOM 2805 C C . TYR B 1 56 ? 30.484 4.469 13.57 1 71.06 56 TYR B C 1
ATOM 2807 O O . TYR B 1 56 ? 31.688 4.699 13.531 1 71.06 56 TYR B O 1
ATOM 2815 N N . ILE B 1 57 ? 29.859 3.623 12.68 1 79.12 57 ILE B N 1
ATOM 2816 C CA . ILE B 1 57 ? 30.453 3.188 11.422 1 79.12 57 ILE B CA 1
ATOM 2817 C C . ILE B 1 57 ? 29.766 3.887 10.258 1 79.12 57 ILE B C 1
ATOM 2819 O O . ILE B 1 57 ? 28.531 4.043 10.258 1 79.12 57 ILE B O 1
ATOM 2823 N N . GLU B 1 58 ? 30.609 4.535 9.508 1 81.31 58 GLU B N 1
ATOM 2824 C CA . GLU B 1 58 ? 30.047 5.25 8.359 1 81.31 58 GLU B CA 1
ATOM 2825 C C . GLU B 1 58 ? 30.625 4.727 7.051 1 81.31 58 GLU B C 1
ATOM 2827 O O . GLU B 1 58 ? 31.719 4.145 7.035 1 81.31 58 GLU B O 1
ATOM 2832 N N . LEU B 1 59 ? 29.859 4.848 5.988 1 79.81 59 LEU B N 1
ATOM 2833 C CA . LEU B 1 59 ? 30.344 4.449 4.668 1 79.81 59 LEU B CA 1
ATOM 2834 C C . LEU B 1 59 ? 31.438 5.383 4.18 1 79.81 59 LEU B C 1
ATOM 2836 O O . LEU B 1 59 ? 31.359 6.598 4.363 1 79.81 59 LEU B O 1
ATOM 2840 N N . THR B 1 60 ? 32.594 4.859 3.602 1 76.56 60 THR B N 1
ATOM 2841 C CA . THR B 1 60 ? 33.562 5.609 2.828 1 76.56 60 THR B CA 1
ATOM 2842 C C . THR B 1 60 ? 33 6.008 1.47 1 76.56 60 THR B C 1
ATOM 2844 O O . THR B 1 60 ? 31.922 5.547 1.083 1 76.56 60 THR B O 1
ATOM 2847 N N . PRO B 1 61 ? 33.688 6.82 0.774 1 64.94 61 PRO B N 1
ATOM 2848 C CA . PRO B 1 61 ? 33.281 7.082 -0.606 1 64.94 61 PRO B CA 1
ATOM 2849 C C . PRO B 1 61 ? 33.156 5.805 -1.435 1 64.94 61 PRO B C 1
ATOM 2851 O O . PRO B 1 61 ? 32.188 5.664 -2.207 1 64.94 61 PRO B O 1
ATOM 2854 N N . ALA B 1 62 ? 34.062 4.961 -1.294 1 72 62 ALA B N 1
ATOM 2855 C CA . ALA B 1 62 ? 34 3.654 -1.943 1 72 62 ALA B CA 1
ATOM 2856 C C . ALA B 1 62 ? 32.781 2.869 -1.464 1 72 62 ALA B C 1
ATOM 2858 O O . ALA B 1 62 ? 32.125 2.166 -2.248 1 72 62 ALA B O 1
ATOM 2859 N N . GLY B 1 63 ? 32.406 2.975 -0.192 1 76.06 63 GLY B N 1
ATOM 2860 C CA . GLY B 1 63 ? 31.234 2.324 0.366 1 76.06 63 GLY B CA 1
ATOM 2861 C C . GLY B 1 63 ? 29.938 2.836 -0.224 1 76.06 63 GLY B C 1
ATOM 2862 O O . GLY B 1 63 ? 29.062 2.049 -0.571 1 76.06 63 GLY B O 1
ATOM 2863 N N . ASN B 1 64 ? 29.844 3.984 -0.323 1 67.12 64 ASN B N 1
ATOM 2864 C CA . ASN B 1 64 ? 28.672 4.598 -0.923 1 67.12 64 ASN B CA 1
ATOM 2865 C C . ASN B 1 64 ? 28.484 4.168 -2.375 1 67.12 64 ASN B C 1
ATOM 2867 O O . ASN B 1 64 ? 27.375 3.846 -2.801 1 67.12 64 ASN B O 1
ATOM 2871 N N . TYR B 1 65 ? 29.656 4.148 -3.137 1 61.47 65 TYR B N 1
ATOM 2872 C CA . TYR B 1 65 ? 29.656 3.641 -4.504 1 61.47 65 TYR B CA 1
ATOM 2873 C C . TYR B 1 65 ? 29.156 2.203 -4.551 1 61.47 65 TYR B C 1
ATOM 2875 O O . TYR B 1 65 ? 28.312 1.861 -5.387 1 61.47 65 TYR B O 1
ATOM 2883 N N . PHE B 1 66 ? 29.578 1.515 -3.66 1 69.25 66 PHE B N 1
ATOM 2884 C CA . PHE B 1 66 ? 29.203 0.107 -3.586 1 69.25 66 PHE B CA 1
ATOM 2885 C C . PHE B 1 66 ? 27.719 -0.046 -3.334 1 69.25 66 PHE B C 1
ATOM 2887 O O . PHE B 1 66 ? 27.047 -0.819 -4.016 1 69.25 66 PHE B O 1
ATOM 2894 N N . ILE B 1 67 ? 27.172 0.733 -2.453 1 68.88 67 ILE B N 1
ATOM 2895 C CA . ILE B 1 67 ? 25.781 0.631 -2.066 1 68.88 67 ILE B CA 1
ATOM 2896 C C . ILE B 1 67 ? 24.891 1.059 -3.232 1 68.88 67 ILE B C 1
ATOM 2898 O O . ILE B 1 67 ? 23.922 0.369 -3.572 1 68.88 67 ILE B O 1
ATOM 2902 N N . GLU B 1 68 ? 25.188 1.98 -3.832 1 60.16 68 GLU B N 1
ATOM 2903 C CA . GLU B 1 68 ? 24.406 2.541 -4.926 1 60.16 68 GLU B CA 1
ATOM 2904 C C . GLU B 1 68 ? 24.359 1.592 -6.117 1 60.16 68 GLU B C 1
ATOM 2906 O O . GLU B 1 68 ? 23.312 1.429 -6.754 1 60.16 68 GLU B O 1
ATOM 2911 N N . HIS B 1 69 ? 25.422 1.01 -6.477 1 54.91 69 HIS B N 1
ATOM 2912 C CA . HIS B 1 69 ? 25.531 0.227 -7.699 1 54.91 69 HIS B CA 1
ATOM 2913 C C . HIS B 1 69 ? 25.266 -1.252 -7.438 1 54.91 69 HIS B C 1
ATOM 2915 O O . HIS B 1 69 ? 24.938 -2.002 -8.359 1 54.91 69 HIS B O 1
ATOM 2921 N N . SER B 1 70 ? 25.281 -1.402 -6.164 1 61.62 70 SER B N 1
ATOM 2922 C CA . SER B 1 70 ? 25.062 -2.818 -5.891 1 61.62 70 SER B CA 1
ATOM 2923 C C . SER B 1 70 ? 23.578 -3.127 -5.762 1 61.62 70 SER B C 1
ATOM 2925 O O . SER B 1 70 ? 23.156 -4.285 -5.867 1 61.62 70 SER B O 1
ATOM 2927 N N . LYS B 1 71 ? 22.766 -2.029 -5.633 1 59.44 71 LYS B N 1
ATOM 2928 C CA . LYS B 1 71 ? 21.328 -2.254 -5.598 1 59.44 71 LYS B CA 1
ATOM 2929 C C . LYS B 1 71 ? 20.828 -2.904 -6.887 1 59.44 71 LYS B C 1
ATOM 2931 O O . LYS B 1 71 ? 20.047 -3.85 -6.852 1 59.44 71 LYS B O 1
ATOM 2936 N N . THR B 1 72 ? 21.172 -2.229 -7.977 1 54.5 72 THR B N 1
ATOM 2937 C CA . THR B 1 72 ? 20.828 -2.795 -9.273 1 54.5 72 THR B CA 1
ATOM 2938 C C . THR B 1 72 ? 21.453 -4.172 -9.445 1 54.5 72 THR B C 1
ATOM 2940 O O . THR B 1 72 ? 20.859 -5.066 -10.047 1 54.5 72 THR B O 1
ATOM 2943 N N . ILE B 1 73 ? 22.594 -4.246 -8.93 1 55 73 ILE B N 1
ATOM 2944 C CA . ILE B 1 73 ? 23.297 -5.516 -9.031 1 55 73 ILE B CA 1
ATOM 2945 C C . ILE B 1 73 ? 22.547 -6.598 -8.273 1 55 73 ILE B C 1
ATOM 2947 O O . ILE B 1 73 ? 22.375 -7.715 -8.766 1 55 73 ILE B O 1
ATOM 2951 N N . LEU B 1 74 ? 22.031 -6.066 -7.125 1 57 74 LEU B N 1
ATOM 2952 C CA . LEU B 1 74 ? 21.234 -7.047 -6.391 1 57 74 LEU B CA 1
ATOM 2953 C C . LEU B 1 74 ? 20 -7.465 -7.191 1 57 74 LEU B C 1
ATOM 2955 O O . LEU B 1 74 ? 19.656 -8.648 -7.242 1 57 74 LEU B O 1
ATOM 2959 N N . GLY B 1 75 ? 19.375 -6.449 -7.746 1 54.88 75 GLY B N 1
ATOM 2960 C CA . GLY B 1 75 ? 18.297 -6.766 -8.672 1 54.88 75 GLY B CA 1
ATOM 2961 C C . GLY B 1 75 ? 18.734 -7.613 -9.844 1 54.88 75 GLY B C 1
ATOM 2962 O O . GLY B 1 75 ? 18.047 -8.562 -10.227 1 54.88 75 GLY B O 1
ATOM 2963 N N . ASP B 1 76 ? 19.828 -7.203 -10.359 1 54.75 76 ASP B N 1
ATOM 2964 C CA . ASP B 1 76 ? 20.375 -7.961 -11.477 1 54.75 76 ASP B CA 1
ATOM 2965 C C . ASP B 1 76 ? 20.766 -9.375 -11.047 1 54.75 76 ASP B C 1
ATOM 2967 O O . ASP B 1 76 ? 20.562 -10.336 -11.789 1 54.75 76 ASP B O 1
ATOM 2971 N N . LEU B 1 77 ? 21.344 -9.398 -9.906 1 52.22 77 LEU B N 1
ATOM 2972 C CA . LEU B 1 77 ? 21.703 -10.711 -9.383 1 52.22 77 LEU B CA 1
ATOM 2973 C C . LEU B 1 77 ? 20.469 -11.555 -9.141 1 52.22 77 LEU B C 1
ATOM 2975 O O . LEU B 1 77 ? 20.453 -12.75 -9.445 1 52.22 77 LEU B O 1
ATOM 2979 N N . ASP B 1 78 ? 19.5 -10.852 -8.648 1 52.06 78 ASP B N 1
ATOM 2980 C CA . ASP B 1 78 ? 18.234 -11.578 -8.477 1 52.06 78 ASP B CA 1
ATOM 2981 C C . ASP B 1 78 ? 17.656 -12 -9.82 1 52.06 78 ASP B C 1
ATOM 2983 O O . ASP B 1 78 ? 17.172 -13.117 -9.977 1 52.06 78 ASP B O 1
ATOM 2987 N N . ALA B 1 79 ? 17.719 -11.078 -10.664 1 53.53 79 ALA B N 1
ATOM 2988 C CA . ALA B 1 79 ? 17.297 -11.398 -12.031 1 53.53 79 ALA B CA 1
ATOM 2989 C C . ALA B 1 79 ? 18.156 -12.508 -12.625 1 53.53 79 ALA B C 1
ATOM 2991 O O . ALA B 1 79 ? 17.641 -13.398 -13.297 1 53.53 79 ALA B O 1
ATOM 2992 N N . LEU B 1 80 ? 19.359 -12.414 -12.438 1 48.41 80 LEU B N 1
ATOM 2993 C CA . LEU B 1 80 ? 20.266 -13.453 -12.906 1 48.41 80 LEU B CA 1
ATOM 2994 C C . LEU B 1 80 ? 19.906 -14.812 -12.312 1 48.41 80 LEU B C 1
ATOM 2996 O O . LEU B 1 80 ? 19.875 -15.812 -13.023 1 48.41 80 LEU B O 1
ATOM 3000 N N . LYS B 1 81 ? 19.766 -14.781 -11.094 1 48.62 81 LYS B N 1
ATOM 3001 C CA . LYS B 1 81 ? 19.359 -16.031 -10.453 1 48.62 81 LYS B CA 1
ATOM 3002 C C . LYS B 1 81 ? 18.047 -16.547 -11.062 1 48.62 81 LYS B C 1
ATOM 3004 O O . LYS B 1 81 ? 17.938 -17.734 -11.398 1 48.62 81 LYS B O 1
ATOM 3009 N N . ARG B 1 82 ? 17.109 -15.633 -11.125 1 49.31 82 ARG B N 1
ATOM 3010 C CA . ARG B 1 82 ? 15.828 -16 -11.703 1 49.31 82 ARG B CA 1
ATOM 3011 C C . ARG B 1 82 ? 16 -16.516 -13.133 1 49.31 82 ARG B C 1
ATOM 3013 O O . ARG B 1 82 ? 15.391 -17.516 -13.516 1 49.31 82 ARG B O 1
ATOM 3020 N N . ASN B 1 83 ? 16.75 -15.758 -13.766 1 50.88 83 ASN B N 1
ATOM 3021 C CA . ASN B 1 83 ? 16.922 -16.078 -15.18 1 50.88 83 ASN B CA 1
ATOM 3022 C C . ASN B 1 83 ? 17.766 -17.344 -15.367 1 50.88 83 ASN B C 1
ATOM 3024 O O . ASN B 1 83 ? 17.562 -18.078 -16.328 1 50.88 83 ASN B O 1
ATOM 3028 N N . THR B 1 84 ? 18.766 -17.469 -14.609 1 47.22 84 THR B N 1
ATOM 3029 C CA . THR B 1 84 ? 19.562 -18.688 -14.711 1 47.22 84 THR B CA 1
ATOM 3030 C C . THR B 1 84 ? 18.688 -19.922 -14.469 1 47.22 84 THR B C 1
ATOM 3032 O O . THR B 1 84 ? 18.844 -20.938 -15.141 1 47.22 84 THR B O 1
ATOM 3035 N N . VAL B 1 85 ? 17.875 -19.844 -13.523 1 46.19 85 VAL B N 1
ATOM 3036 C CA . VAL B 1 85 ? 16.953 -20.953 -13.281 1 46.19 85 VAL B CA 1
ATOM 3037 C C . VAL B 1 85 ? 16.031 -21.125 -14.484 1 46.19 85 VAL B C 1
ATOM 3039 O O . VAL B 1 85 ? 15.656 -22.234 -14.844 1 46.19 85 VAL B O 1
ATOM 3042 N N . LEU B 1 86 ? 15.633 -19.969 -15.016 1 48.5 86 LEU B N 1
ATOM 3043 C CA . LEU B 1 86 ? 14.82 -19.984 -16.234 1 48.5 86 LEU B CA 1
ATOM 3044 C C . LEU B 1 86 ? 15.445 -20.891 -17.281 1 48.5 86 LEU B C 1
ATOM 3046 O O . LEU B 1 86 ? 14.734 -21.562 -18.031 1 48.5 86 LEU B O 1
ATOM 3050 N N . ILE B 1 87 ? 16.781 -20.844 -17.312 1 46.5 87 ILE B N 1
ATOM 3051 C CA . ILE B 1 87 ? 17.438 -21.469 -18.453 1 46.5 87 ILE B CA 1
ATOM 3052 C C . ILE B 1 87 ? 17.062 -22.953 -18.5 1 46.5 87 ILE B C 1
ATOM 3054 O O . ILE B 1 87 ? 16.875 -23.5 -19.594 1 46.5 87 ILE B O 1
ATOM 3058 N N . HIS B 1 88 ? 16.797 -23.531 -17.453 1 48.91 88 HIS B N 1
ATOM 3059 C CA . HIS B 1 88 ? 16.703 -24.953 -17.781 1 48.91 88 HIS B CA 1
ATOM 3060 C C . HIS B 1 88 ? 15.391 -25.266 -18.484 1 48.91 88 HIS B C 1
ATOM 3062 O O . HIS B 1 88 ? 15.375 -25.953 -19.5 1 48.91 88 HIS B O 1
ATOM 3068 N N . ASP B 1 89 ? 14.203 -24.781 -18.016 1 59.09 89 ASP B N 1
ATOM 3069 C CA . ASP B 1 89 ? 12.969 -25.25 -18.641 1 59.09 89 ASP B CA 1
ATOM 3070 C C . ASP B 1 89 ? 12.125 -24.078 -19.125 1 59.09 89 ASP B C 1
ATOM 3072 O O . ASP B 1 89 ? 11 -24.266 -19.609 1 59.09 89 ASP B O 1
ATOM 3076 N N . GLY B 1 90 ? 12.758 -22.891 -19.109 1 70.56 90 GLY B N 1
ATOM 3077 C CA . GLY B 1 90 ? 12.07 -21.719 -19.609 1 70.56 90 GLY B CA 1
ATOM 3078 C C . GLY B 1 90 ? 10.961 -21.234 -18.703 1 70.56 90 GLY B C 1
ATOM 3079 O O . GLY B 1 90 ? 10.203 -20.328 -19.062 1 70.56 90 GLY B O 1
ATOM 3080 N N . VAL B 1 91 ? 10.805 -21.938 -17.609 1 79.62 91 VAL B N 1
ATOM 3081 C CA . VAL B 1 91 ? 9.742 -21.578 -16.672 1 79.62 91 VAL B CA 1
ATOM 3082 C C . VAL B 1 91 ? 10.328 -20.828 -15.484 1 79.62 91 VAL B C 1
ATOM 3084 O O . VAL B 1 91 ? 11.227 -21.328 -14.805 1 79.62 91 VAL B O 1
ATOM 3087 N N . GLU B 1 92 ? 9.828 -19.578 -15.281 1 85.94 92 GLU B N 1
ATOM 3088 C CA . GLU B 1 92 ? 10.281 -18.75 -14.164 1 85.94 92 GLU B CA 1
ATOM 3089 C C . GLU B 1 92 ? 9.906 -19.375 -12.828 1 85.94 92 GLU B C 1
ATOM 3091 O O . GLU B 1 92 ? 8.789 -19.875 -12.664 1 85.94 92 GLU B O 1
ATOM 3096 N N . ARG B 1 93 ? 10.844 -19.438 -11.938 1 84.44 93 ARG B N 1
ATOM 3097 C CA . ARG B 1 93 ? 10.57 -19.938 -10.594 1 84.44 93 ARG B CA 1
ATOM 3098 C C . ARG B 1 93 ? 9.859 -18.891 -9.742 1 84.44 93 ARG B C 1
ATOM 3100 O O . ARG B 1 93 ? 9.117 -19.234 -8.82 1 84.44 93 ARG B O 1
ATOM 3107 N N . GLU B 1 94 ? 10.148 -17.625 -10.047 1 91.25 94 GLU B N 1
ATOM 3108 C CA . GLU B 1 94 ? 9.531 -16.5 -9.344 1 91.25 94 GLU B CA 1
ATOM 3109 C C . GLU B 1 94 ? 9.086 -15.414 -10.32 1 91.25 94 GLU B C 1
ATOM 3111 O O . GLU B 1 94 ? 9.719 -15.203 -11.359 1 91.25 94 GLU B O 1
ATOM 3116 N N . LEU B 1 95 ? 8 -14.828 -10.008 1 94.5 95 LEU B N 1
ATOM 3117 C CA . LEU B 1 95 ? 7.488 -13.695 -10.766 1 94.5 95 LEU B CA 1
ATOM 3118 C C . LEU B 1 95 ? 6.969 -12.609 -9.828 1 94.5 95 LEU B C 1
ATOM 3120 O O . LEU B 1 95 ? 6.191 -12.891 -8.914 1 94.5 95 LEU B O 1
ATOM 3124 N N . THR B 1 96 ? 7.457 -11.383 -10 1 96.5 96 THR B N 1
ATOM 3125 C CA . THR B 1 96 ? 6.984 -10.234 -9.234 1 96.5 96 THR B CA 1
ATOM 3126 C C . THR B 1 96 ? 6.203 -9.273 -10.133 1 96.5 96 THR B C 1
ATOM 3128 O O . THR B 1 96 ? 6.719 -8.82 -11.156 1 96.5 96 THR B O 1
ATOM 3131 N N . ILE B 1 97 ? 4.996 -9 -9.727 1 98.44 97 ILE B N 1
ATOM 3132 C CA . ILE B 1 97 ? 4.133 -8.109 -10.492 1 98.44 97 ILE B CA 1
ATOM 3133 C C . ILE B 1 97 ? 3.773 -6.891 -9.641 1 98.44 97 ILE B C 1
ATOM 3135 O O . ILE B 1 97 ? 3.363 -7.031 -8.492 1 98.44 97 ILE B O 1
ATOM 3139 N N . ALA B 1 98 ? 3.988 -5.703 -10.172 1 98.56 98 ALA B N 1
ATOM 3140 C CA . ALA B 1 98 ? 3.451 -4.477 -9.586 1 98.56 98 ALA B CA 1
ATOM 3141 C C . ALA B 1 98 ? 2.086 -4.137 -10.18 1 98.56 98 ALA B C 1
ATOM 3143 O O . ALA B 1 98 ? 1.895 -4.211 -11.398 1 98.56 98 ALA B O 1
ATOM 3144 N N . VAL B 1 99 ? 1.203 -3.826 -9.312 1 98.75 99 VAL B N 1
ATOM 3145 C CA . VAL B 1 99 ? -0.142 -3.482 -9.758 1 98.75 99 VAL B CA 1
ATOM 3146 C C . VAL B 1 99 ? -0.505 -2.08 -9.273 1 98.75 99 VAL B C 1
ATOM 3148 O O . VAL B 1 99 ? -0.269 -1.736 -8.109 1 98.75 99 VAL B O 1
ATOM 3151 N N . ASN B 1 100 ? -1.022 -1.268 -10.188 1 98.56 100 ASN B N 1
ATOM 3152 C CA . ASN B 1 100 ? -1.534 0.046 -9.812 1 98.56 100 ASN B CA 1
ATOM 3153 C C . ASN B 1 100 ? -2.711 -0.066 -8.852 1 98.56 100 ASN B C 1
ATOM 3155 O O . ASN B 1 100 ? -3.615 -0.877 -9.062 1 98.56 100 ASN B O 1
ATOM 3159 N N . ASN B 1 101 ? -2.738 0.771 -7.879 1 98 101 ASN B N 1
ATOM 3160 C CA . ASN B 1 101 ? -3.746 0.699 -6.828 1 98 101 ASN B CA 1
ATOM 3161 C C . ASN B 1 101 ? -5.137 1.023 -7.359 1 98 101 ASN B C 1
ATOM 3163 O O . ASN B 1 101 ? -6.137 0.834 -6.66 1 98 101 ASN B O 1
ATOM 3167 N N . ILE B 1 102 ? -5.305 1.427 -8.578 1 97.62 102 ILE B N 1
ATOM 3168 C CA . ILE B 1 102 ? -6.598 1.807 -9.133 1 97.62 102 ILE B CA 1
ATOM 3169 C C . ILE B 1 102 ? -7.184 0.641 -9.922 1 97.62 102 ILE B C 1
ATOM 3171 O O . ILE B 1 102 ? -8.328 0.702 -10.375 1 97.62 102 ILE B O 1
ATOM 3175 N N . ILE B 1 103 ? -6.434 -0.469 -10.078 1 98.19 103 ILE B N 1
ATOM 3176 C CA . ILE B 1 103 ? -6.914 -1.656 -10.781 1 98.19 103 ILE B CA 1
ATOM 3177 C C . ILE B 1 103 ? -7.988 -2.346 -9.938 1 98.19 103 ILE B C 1
ATOM 3179 O O . ILE B 1 103 ? -7.816 -2.531 -8.734 1 98.19 103 ILE B O 1
ATOM 3183 N N . PRO B 1 104 ? -9.109 -2.715 -10.609 1 97.75 104 PRO B N 1
ATOM 3184 C CA . PRO B 1 104 ? -10.156 -3.412 -9.859 1 97.75 104 PRO B CA 1
ATOM 3185 C C . PRO B 1 104 ? -9.648 -4.695 -9.203 1 97.75 104 PRO B C 1
ATOM 3187 O O . PRO B 1 104 ? -9.094 -5.566 -9.883 1 97.75 104 PRO B O 1
ATOM 3190 N N . THR B 1 105 ? -9.922 -4.832 -7.91 1 96.75 105 THR B N 1
ATOM 3191 C CA . THR B 1 105 ? -9.438 -5.957 -7.121 1 96.75 105 THR B CA 1
ATOM 3192 C C . THR B 1 105 ? -10.016 -7.27 -7.645 1 96.75 105 THR B C 1
ATOM 3194 O O . THR B 1 105 ? -9.32 -8.289 -7.684 1 96.75 105 THR B O 1
ATOM 3197 N N . ALA B 1 106 ? -11.25 -7.211 -8.102 1 96.69 106 ALA B N 1
ATOM 3198 C CA . ALA B 1 106 ? -11.898 -8.422 -8.578 1 96.69 106 ALA B CA 1
ATOM 3199 C C . ALA B 1 106 ? -11.164 -9.008 -9.781 1 96.69 106 ALA B C 1
ATOM 3201 O O . ALA B 1 106 ? -10.984 -10.219 -9.883 1 96.69 106 ALA B O 1
ATOM 3202 N N . THR B 1 107 ? -10.789 -8.133 -10.625 1 97.62 107 THR B N 1
ATOM 3203 C CA . THR B 1 107 ? -10.062 -8.57 -11.812 1 97.62 107 THR B CA 1
ATOM 3204 C C . THR B 1 107 ? -8.695 -9.141 -11.438 1 97.62 107 THR B C 1
ATOM 3206 O O . THR B 1 107 ? -8.266 -10.156 -11.984 1 97.62 107 THR B O 1
ATOM 3209 N N . LEU B 1 108 ? -8.023 -8.516 -10.57 1 98.38 108 LEU B N 1
ATOM 3210 C CA . LEU B 1 108 ? -6.73 -8.984 -10.086 1 98.38 108 LEU B CA 1
ATOM 3211 C C . LEU B 1 108 ? -6.855 -10.367 -9.453 1 98.38 108 LEU B C 1
ATOM 3213 O O . LEU B 1 108 ? -6.023 -11.242 -9.688 1 98.38 108 LEU B O 1
ATOM 3217 N N . VAL B 1 109 ? -7.871 -10.539 -8.68 1 98.44 109 VAL B N 1
ATOM 3218 C CA . VAL B 1 109 ? -8.102 -11.789 -7.969 1 98.44 109 VAL B CA 1
ATOM 3219 C C . VAL B 1 109 ? -8.344 -12.922 -8.969 1 98.44 109 VAL B C 1
ATOM 3221 O O . VAL B 1 109 ? -7.809 -14.023 -8.812 1 98.44 109 VAL B O 1
ATOM 3224 N N . GLU B 1 110 ? -9.117 -12.648 -9.93 1 98.06 110 GLU B N 1
ATOM 3225 C CA . GLU B 1 110 ? -9.359 -13.633 -10.984 1 98.06 110 GLU B CA 1
ATOM 3226 C C . GLU B 1 110 ? -8.062 -14.023 -11.688 1 98.06 110 GLU B C 1
ATOM 3228 O O . GLU B 1 110 ? -7.82 -15.203 -11.953 1 98.06 110 GLU B O 1
ATOM 3233 N N . PHE B 1 111 ? -7.285 -13.055 -11.992 1 98.62 111 PHE B N 1
ATOM 3234 C CA . PHE B 1 111 ? -5.996 -13.305 -12.633 1 98.62 111 PHE B CA 1
ATOM 3235 C C . PHE B 1 111 ? -5.121 -14.188 -11.75 1 98.62 111 PHE B C 1
ATOM 3237 O O . PHE B 1 111 ? -4.562 -15.18 -12.227 1 98.62 111 PHE B O 1
ATOM 3244 N N . ILE B 1 112 ? -4.988 -13.852 -10.406 1 98.75 112 ILE B N 1
ATOM 3245 C CA . ILE B 1 112 ? -4.133 -14.586 -9.484 1 98.75 112 ILE B CA 1
ATOM 3246 C C . ILE B 1 112 ? -4.621 -16.031 -9.359 1 98.75 112 ILE B C 1
ATOM 3248 O O . ILE B 1 112 ? -3.818 -16.969 -9.344 1 98.75 112 ILE B O 1
ATOM 3252 N N . ARG B 1 113 ? -5.934 -16.172 -9.25 1 98.06 113 ARG B N 1
ATOM 3253 C CA . ARG B 1 113 ? -6.527 -17.5 -9.164 1 98.06 113 ARG B CA 1
ATOM 3254 C C . ARG B 1 113 ? -6.121 -18.359 -10.352 1 98.06 113 ARG B C 1
ATOM 3256 O O . ARG B 1 113 ? -5.652 -19.484 -10.172 1 98.06 113 ARG B O 1
ATOM 3263 N N . ASP B 1 114 ? -6.316 -17.812 -11.57 1 98.06 114 ASP B N 1
ATOM 3264 C CA . ASP B 1 114 ? -6.012 -18.562 -12.781 1 98.06 114 ASP B CA 1
ATOM 3265 C C . ASP B 1 114 ? -4.508 -18.797 -12.914 1 98.06 114 ASP B C 1
ATOM 3267 O O . ASP B 1 114 ? -4.082 -19.844 -13.398 1 98.06 114 ASP B O 1
ATOM 3271 N N . PHE B 1 115 ? -3.701 -17.875 -12.492 1 98.25 115 PHE B N 1
ATOM 3272 C CA . PHE B 1 115 ? -2.25 -18.031 -12.477 1 98.25 115 PHE B CA 1
ATOM 3273 C C . PHE B 1 115 ? -1.843 -19.219 -11.594 1 98.25 115 PHE B C 1
ATOM 3275 O O . PHE B 1 115 ? -1.038 -20.047 -12.008 1 98.25 115 PHE B O 1
ATOM 3282 N N . GLU B 1 116 ? -2.377 -19.25 -10.359 1 96.31 116 GLU B N 1
ATOM 3283 C CA . GLU B 1 116 ? -2.025 -20.281 -9.398 1 96.31 116 GLU B CA 1
ATOM 3284 C C . GLU B 1 116 ? -2.434 -21.672 -9.906 1 96.31 116 GLU B C 1
ATOM 3286 O O . GLU B 1 116 ? -1.768 -22.656 -9.617 1 96.31 116 GLU B O 1
ATOM 3291 N N . ARG B 1 117 ? -3.5 -21.703 -10.695 1 95.38 117 ARG B N 1
ATOM 3292 C CA . ARG B 1 117 ? -3.938 -22.953 -11.297 1 95.38 117 ARG B CA 1
ATOM 3293 C C . ARG B 1 117 ? -2.979 -23.406 -12.398 1 95.38 117 ARG B C 1
ATOM 3295 O O . ARG B 1 117 ? -2.68 -24.594 -12.531 1 95.38 117 ARG B O 1
ATOM 3302 N N . GLU B 1 118 ? -2.508 -22.453 -13.094 1 94.94 118 GLU B N 1
ATOM 3303 C CA . GLU B 1 118 ? -1.667 -22.734 -14.25 1 94.94 118 GLU B CA 1
ATOM 3304 C C . GLU B 1 118 ? -0.227 -23.016 -13.836 1 94.94 118 GLU B C 1
ATOM 3306 O O . GLU B 1 118 ? 0.445 -23.859 -14.438 1 94.94 118 GLU B O 1
ATOM 3311 N N . PHE B 1 119 ? 0.233 -22.312 -12.844 1 93.94 119 PHE B N 1
ATOM 3312 C CA . PHE B 1 119 ? 1.637 -22.406 -12.461 1 93.94 119 PHE B CA 1
ATOM 3313 C C . PHE B 1 119 ? 1.772 -22.75 -10.984 1 93.94 119 PHE B C 1
ATOM 3315 O O . PHE B 1 119 ? 1.991 -21.859 -10.148 1 93.94 119 PHE B O 1
ATOM 3322 N N . SER B 1 120 ? 1.904 -23.984 -10.703 1 88.25 120 SER B N 1
ATOM 3323 C CA . SER B 1 120 ? 1.915 -24.453 -9.328 1 88.25 120 SER B CA 1
ATOM 3324 C C . SER B 1 120 ? 3.309 -24.344 -8.719 1 88.25 120 SER B C 1
ATOM 3326 O O . SER B 1 120 ? 3.459 -24.391 -7.492 1 88.25 120 SER B O 1
ATOM 3328 N N . SER B 1 121 ? 4.273 -24.094 -9.547 1 87.38 121 SER B N 1
ATOM 3329 C CA . SER B 1 121 ? 5.637 -24.109 -9.031 1 87.38 121 SER B CA 1
ATOM 3330 C C . SER B 1 121 ? 6.258 -22.719 -9.023 1 87.38 121 SER B C 1
ATOM 3332 O O . SER B 1 121 ? 7.332 -22.516 -8.461 1 87.38 121 SER B O 1
ATOM 3334 N N . THR B 1 122 ? 5.586 -21.812 -9.648 1 92.5 122 THR B N 1
ATOM 3335 C CA . THR B 1 122 ? 6.105 -20.453 -9.719 1 92.5 122 THR B CA 1
ATOM 3336 C C . THR B 1 122 ? 5.609 -19.625 -8.531 1 92.5 122 THR B C 1
ATOM 3338 O O . THR B 1 122 ? 4.406 -19.562 -8.273 1 92.5 122 THR B O 1
ATOM 3341 N N . THR B 1 123 ? 6.559 -19.062 -7.77 1 94.12 123 THR B N 1
ATOM 3342 C CA . THR B 1 123 ? 6.172 -18.156 -6.688 1 94.12 123 THR B CA 1
ATOM 3343 C C . THR B 1 123 ? 5.766 -16.797 -7.234 1 94.12 123 THR B C 1
ATOM 3345 O O . THR B 1 123 ? 6.539 -16.156 -7.941 1 94.12 123 THR B O 1
ATOM 3348 N N . LEU B 1 124 ? 4.547 -16.422 -6.934 1 97.56 124 LEU B N 1
ATOM 3349 C CA . LEU B 1 124 ? 4.012 -15.148 -7.398 1 97.56 124 LEU B CA 1
ATOM 3350 C C . LEU B 1 124 ? 4.016 -14.117 -6.277 1 97.56 124 LEU B C 1
ATOM 3352 O O . LEU B 1 124 ? 3.59 -14.406 -5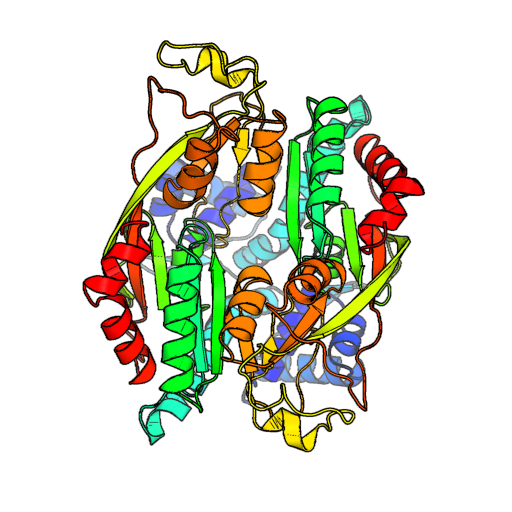.156 1 97.56 124 LEU B O 1
ATOM 3356 N N . THR B 1 125 ? 4.551 -12.961 -6.543 1 97.75 125 THR B N 1
ATOM 3357 C CA . THR B 1 125 ? 4.496 -11.797 -5.66 1 97.75 125 THR B CA 1
ATOM 3358 C C . THR B 1 125 ? 3.764 -10.641 -6.332 1 97.75 125 THR B C 1
ATOM 3360 O O . THR B 1 125 ? 4.133 -10.219 -7.43 1 97.75 125 THR B O 1
ATOM 3363 N N . ILE B 1 126 ? 2.742 -10.164 -5.656 1 98.56 126 ILE B N 1
ATOM 3364 C CA . ILE B 1 126 ? 2.02 -8.992 -6.133 1 98.56 126 ILE B CA 1
ATOM 3365 C C . ILE B 1 126 ? 2.281 -7.812 -5.195 1 98.56 126 ILE B C 1
ATOM 3367 O O . ILE B 1 126 ? 2.012 -7.891 -3.996 1 98.56 126 ILE B O 1
ATOM 3371 N N . ASN B 1 127 ? 2.738 -6.73 -5.734 1 97.56 127 ASN B N 1
ATOM 3372 C CA . ASN B 1 127 ? 2.93 -5.492 -4.988 1 97.56 127 ASN B CA 1
ATOM 3373 C C . ASN B 1 127 ? 2.023 -4.379 -5.508 1 97.56 127 ASN B C 1
ATOM 3375 O O . ASN B 1 127 ? 1.771 -4.289 -6.711 1 97.56 127 ASN B O 1
ATOM 3379 N N . LEU B 1 128 ? 1.647 -3.523 -4.582 1 97.56 128 LEU B N 1
ATOM 3380 C CA . LEU B 1 128 ? 0.826 -2.379 -4.961 1 97.56 128 LEU B CA 1
ATOM 3381 C C . LEU B 1 128 ? 1.688 -1.138 -5.172 1 97.56 128 LEU B C 1
ATOM 3383 O O . LEU B 1 128 ? 2.604 -0.873 -4.387 1 97.56 128 LEU B O 1
ATOM 3387 N N . GLU B 1 129 ? 1.415 -0.441 -6.234 1 97.88 129 GLU B N 1
ATOM 3388 C CA . GLU B 1 129 ? 2.098 0.812 -6.543 1 97.88 129 GLU B CA 1
ATOM 3389 C C . GLU B 1 129 ? 1.099 1.914 -6.887 1 97.88 129 GLU B C 1
ATOM 3391 O O . GLU B 1 129 ? -0.06 1.634 -7.195 1 97.88 129 GLU B O 1
ATOM 3396 N N . VAL B 1 130 ? 1.583 3.15 -6.738 1 97.44 130 VAL B N 1
ATOM 3397 C CA . VAL B 1 130 ? 0.777 4.332 -7.02 1 97.44 130 VAL B CA 1
ATOM 3398 C C . 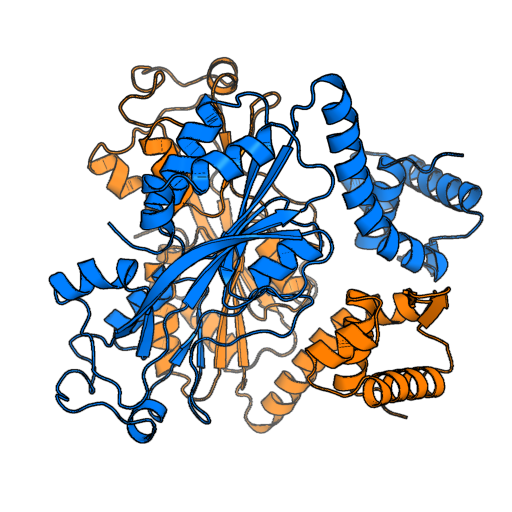VAL B 1 130 ? 1.495 5.219 -8.039 1 97.44 130 VAL B C 1
ATOM 3400 O O . VAL B 1 130 ? 2.674 5.535 -7.871 1 97.44 130 VAL B O 1
ATOM 3403 N N . TYR B 1 131 ? 0.787 5.605 -9.133 1 96.12 131 TYR B N 1
ATOM 3404 C CA . TYR B 1 131 ? 1.28 6.516 -10.156 1 96.12 131 TYR B CA 1
ATOM 3405 C C . TYR B 1 131 ? 2.621 6.043 -10.711 1 96.12 131 TYR B C 1
ATOM 3407 O O . TYR B 1 131 ? 2.738 4.91 -11.188 1 96.12 131 TYR B O 1
ATOM 3415 N N . ASN B 1 132 ? 3.623 6.891 -10.648 1 94.44 132 ASN B N 1
ATOM 3416 C CA . ASN B 1 132 ? 4.91 6.57 -11.258 1 94.44 132 ASN B CA 1
ATOM 3417 C C . ASN B 1 132 ? 5.625 5.453 -10.5 1 94.44 132 ASN B C 1
ATOM 3419 O O . ASN B 1 132 ? 6.594 4.879 -11.008 1 94.44 132 ASN B O 1
ATOM 3423 N N . GLY B 1 133 ? 5.129 5.16 -9.359 1 96.69 133 GLY B N 1
ATOM 3424 C CA . GLY B 1 133 ? 5.645 3.975 -8.695 1 96.69 133 GLY B CA 1
ATOM 3425 C C . GLY B 1 133 ? 5.551 2.721 -9.539 1 96.69 133 GLY B C 1
ATOM 3426 O O . GLY B 1 133 ? 6.391 1.827 -9.438 1 96.69 133 GLY B O 1
ATOM 3427 N N . CYS B 1 134 ? 4.609 2.676 -10.359 1 97.62 134 CYS B N 1
ATOM 3428 C CA . CYS B 1 134 ? 4.422 1.553 -11.273 1 97.62 134 CYS B CA 1
ATOM 3429 C C . CYS B 1 134 ? 5.59 1.443 -12.25 1 97.62 134 CYS B C 1
ATOM 3431 O O . CYS B 1 134 ? 6.211 0.386 -12.359 1 97.62 134 CYS B O 1
ATOM 3433 N N . TRP B 1 135 ? 5.895 2.502 -12.859 1 95.12 135 TRP B N 1
ATOM 3434 C CA . TRP B 1 135 ? 7.004 2.523 -13.805 1 95.12 135 TRP B CA 1
ATOM 3435 C C . TRP B 1 135 ? 8.336 2.316 -13.078 1 95.12 135 TRP B C 1
ATOM 3437 O O . TRP B 1 135 ? 9.188 1.564 -13.555 1 95.12 135 TRP B O 1
ATOM 3447 N N . ASP B 1 136 ? 8.438 2.979 -11.984 1 92.5 136 ASP B N 1
ATOM 3448 C CA . ASP B 1 136 ? 9.656 2.898 -11.188 1 92.5 136 ASP B CA 1
ATOM 3449 C C . ASP B 1 136 ? 9.961 1.456 -10.789 1 92.5 136 ASP B C 1
ATOM 3451 O O . ASP B 1 136 ? 11.117 1.032 -10.82 1 92.5 136 ASP B O 1
ATOM 3455 N N . ALA B 1 137 ? 8.922 0.732 -10.43 1 94.5 137 ALA B N 1
ATOM 3456 C CA . ALA B 1 137 ? 9.086 -0.67 -10.055 1 94.5 137 ALA B CA 1
ATOM 3457 C C . ALA B 1 137 ? 9.656 -1.484 -11.211 1 94.5 137 ALA B C 1
ATOM 3459 O O . ALA B 1 137 ? 10.469 -2.393 -11 1 94.5 137 ALA B O 1
ATOM 3460 N N . LEU B 1 138 ? 9.266 -1.188 -12.359 1 92.88 138 LEU B N 1
ATOM 3461 C CA . LEU B 1 138 ? 9.719 -1.904 -13.547 1 92.88 138 LEU B CA 1
ATOM 3462 C C . LEU B 1 138 ? 11.148 -1.511 -13.898 1 92.88 138 LEU B C 1
ATOM 3464 O O . LEU B 1 138 ? 12 -2.377 -14.109 1 92.88 138 LEU B O 1
ATOM 3468 N N . TYR B 1 139 ? 11.438 -0.218 -13.93 1 86.5 139 TYR B N 1
ATOM 3469 C CA . TYR B 1 139 ? 12.734 0.287 -14.359 1 86.5 139 TYR B CA 1
ATOM 3470 C C . TYR B 1 139 ? 13.812 -0.053 -13.336 1 86.5 139 TYR B C 1
ATOM 3472 O O . TYR B 1 139 ? 14.969 -0.285 -13.695 1 86.5 139 TYR B O 1
ATOM 3480 N N . SER B 1 140 ? 13.422 -0.063 -12.148 1 83.38 140 SER B N 1
ATOM 3481 C CA . SER B 1 140 ? 14.375 -0.371 -11.086 1 83.38 140 SER B CA 1
ATOM 3482 C C . SER B 1 140 ? 14.453 -1.872 -10.828 1 83.38 140 SER B C 1
ATOM 3484 O O . SER B 1 140 ? 15.031 -2.309 -9.836 1 83.38 140 SER B O 1
ATOM 3486 N N . LYS B 1 141 ? 13.734 -2.682 -11.609 1 83.25 141 LYS B N 1
ATOM 3487 C CA . LYS B 1 141 ? 13.773 -4.141 -11.625 1 83.25 141 LYS B CA 1
ATOM 3488 C C . LYS B 1 141 ? 13.203 -4.727 -10.344 1 83.25 141 LYS B C 1
ATOM 3490 O O . LYS B 1 141 ? 13.594 -5.816 -9.922 1 83.25 141 LYS B O 1
ATOM 3495 N N . ARG B 1 142 ? 12.359 -3.98 -9.773 1 90.19 142 ARG B N 1
ATOM 3496 C CA . ARG B 1 142 ? 11.648 -4.477 -8.594 1 90.19 142 ARG B CA 1
ATOM 3497 C C . ARG B 1 142 ? 10.422 -5.281 -8.992 1 90.19 142 ARG B C 1
ATOM 3499 O O . ARG B 1 142 ? 9.82 -5.961 -8.164 1 90.19 142 ARG B O 1
ATOM 3506 N N . ALA B 1 143 ? 10.078 -5.184 -10.219 1 95.25 143 ALA B N 1
ATOM 3507 C CA . ALA B 1 143 ? 8.984 -5.961 -10.789 1 95.25 143 ALA B CA 1
ATOM 3508 C C . ALA B 1 143 ? 9.328 -6.461 -12.188 1 95.25 143 ALA B C 1
ATOM 3510 O O . ALA B 1 143 ? 10.102 -5.828 -12.906 1 95.25 143 ALA B O 1
ATOM 3511 N N . ASP B 1 144 ? 8.781 -7.57 -12.477 1 93.5 144 ASP B N 1
ATOM 3512 C CA . ASP B 1 144 ? 8.945 -8.133 -13.82 1 93.5 144 ASP B CA 1
ATOM 3513 C C . ASP B 1 144 ? 7.855 -7.621 -14.758 1 93.5 144 ASP B C 1
ATOM 3515 O O . ASP B 1 144 ? 8.078 -7.5 -15.969 1 93.5 144 ASP B O 1
ATOM 3519 N N . LEU B 1 145 ? 6.715 -7.41 -14.211 1 97.31 145 LEU B N 1
ATOM 3520 C CA . LEU B 1 145 ? 5.527 -6.973 -14.93 1 97.31 145 LEU B CA 1
ATOM 3521 C C . LEU B 1 145 ? 4.77 -5.914 -14.133 1 97.31 145 LEU B C 1
ATOM 3523 O O . LEU B 1 145 ? 4.789 -5.926 -12.898 1 97.31 145 LEU B O 1
ATOM 3527 N N . VAL B 1 146 ? 4.156 -4.996 -14.852 1 98.31 146 VAL B N 1
ATOM 3528 C CA . VAL B 1 146 ? 3.322 -3.984 -14.211 1 98.31 146 VAL B CA 1
ATOM 3529 C C . VAL B 1 146 ? 1.935 -3.982 -14.852 1 98.31 146 VAL B C 1
ATOM 3531 O O . VAL B 1 146 ? 1.807 -3.951 -16.078 1 98.31 146 VAL B O 1
ATOM 3534 N N . ILE B 1 147 ? 0.93 -4.062 -14.016 1 98.69 147 ILE B N 1
ATOM 3535 C CA . ILE B 1 147 ? -0.456 -3.953 -14.461 1 98.69 147 ILE B CA 1
ATOM 3536 C C . ILE B 1 147 ? -0.989 -2.559 -14.141 1 98.69 147 ILE B C 1
ATOM 3538 O O . ILE B 1 147 ? -1.135 -2.191 -12.977 1 98.69 147 ILE B O 1
ATOM 3542 N N . GLY B 1 148 ? -1.242 -1.766 -15.203 1 98.31 148 GLY B N 1
ATOM 3543 C CA . GLY B 1 148 ? -1.887 -0.475 -15.023 1 98.31 148 GLY B CA 1
ATOM 3544 C C . GLY B 1 148 ? -0.9 0.668 -14.875 1 98.31 148 GLY B C 1
ATOM 3545 O O . GLY B 1 148 ? -1.146 1.614 -14.125 1 98.31 148 GLY B O 1
ATOM 3546 N N . ALA B 1 149 ? 0.214 0.596 -15.492 1 97.69 149 ALA B N 1
ATOM 3547 C CA . ALA B 1 149 ? 1.115 1.745 -15.508 1 97.69 149 ALA B CA 1
ATOM 3548 C C . ALA B 1 149 ? 0.453 2.955 -16.156 1 97.69 149 ALA B C 1
ATOM 3550 O O . ALA B 1 149 ? -0.14 2.842 -17.234 1 97.69 149 ALA B O 1
ATOM 3551 N N . PRO B 1 150 ? 0.614 4.098 -15.523 1 96.62 150 PRO B N 1
ATOM 3552 C CA . PRO B 1 150 ? -0.277 5.184 -15.938 1 96.62 150 PRO B CA 1
ATOM 3553 C C . PRO B 1 150 ? 0.364 6.113 -16.969 1 96.62 150 PRO B C 1
ATOM 3555 O O . PRO B 1 150 ? 1.592 6.188 -17.047 1 96.62 150 PRO B O 1
ATOM 3558 N N . HIS B 1 151 ? -0.527 6.805 -17.609 1 93.38 151 HIS B N 1
ATOM 3559 C CA . HIS B 1 151 ? -0.289 7.984 -18.438 1 93.38 151 HIS B CA 1
ATOM 3560 C C . HIS B 1 151 ? 0.532 7.641 -19.672 1 93.38 151 HIS B C 1
ATOM 3562 O O . HIS B 1 151 ? -0.003 7.109 -20.641 1 93.38 151 HIS B O 1
ATOM 3568 N N . ALA B 1 152 ? 1.832 7.781 -19.578 1 88 152 ALA B N 1
ATOM 3569 C CA . ALA B 1 152 ? 2.67 7.531 -20.75 1 88 152 ALA B CA 1
ATOM 3570 C C . ALA B 1 152 ? 3.908 6.723 -20.375 1 88 152 ALA B C 1
ATOM 3572 O O . ALA B 1 152 ? 4.371 6.777 -19.234 1 88 152 ALA B O 1
ATOM 3573 N N . VAL B 1 153 ? 4.324 6.031 -21.328 1 85 153 VAL B N 1
ATOM 3574 C CA . VAL B 1 153 ? 5.547 5.258 -21.141 1 85 153 VAL B CA 1
ATOM 3575 C C . VAL B 1 153 ? 6.746 6.203 -21.094 1 85 153 VAL B C 1
ATOM 3577 O O . VAL B 1 153 ? 7.055 6.887 -22.062 1 85 153 VAL B O 1
ATOM 3580 N N . PRO B 1 154 ? 7.426 6.172 -19.953 1 82.06 154 PRO B N 1
ATOM 3581 C CA . PRO B 1 154 ? 8.539 7.121 -19.844 1 82.06 154 PRO B CA 1
ATOM 3582 C C . PRO B 1 154 ? 9.688 6.793 -20.797 1 82.06 154 PRO B C 1
ATOM 3584 O O . PRO B 1 154 ? 10.289 7.699 -21.375 1 82.06 154 PRO B O 1
ATOM 3587 N N . SER B 1 155 ? 10.086 5.543 -20.891 1 79.94 155 SER B N 1
ATOM 3588 C CA . SER B 1 155 ? 11.125 5.047 -21.781 1 79.94 155 SER B CA 1
ATOM 3589 C C . SER B 1 155 ? 10.82 3.631 -22.266 1 79.94 155 SER B C 1
ATOM 3591 O O . SER B 1 155 ? 10.344 2.801 -21.484 1 79.94 155 SER B O 1
ATOM 3593 N N . THR B 1 156 ? 11.164 3.469 -23.453 1 77.62 156 THR B N 1
ATOM 3594 C CA . THR B 1 156 ? 10.883 2.146 -24 1 77.62 156 THR B CA 1
ATOM 3595 C C . THR B 1 156 ? 12.117 1.252 -23.906 1 77.62 156 THR B C 1
ATOM 3597 O O . THR B 1 156 ? 12.07 0.081 -24.297 1 77.62 156 THR B O 1
ATOM 3600 N N . GLU B 1 157 ? 13.047 1.778 -23.453 1 78.88 157 GLU B N 1
ATOM 3601 C CA . GLU B 1 157 ? 14.266 0.978 -23.375 1 78.88 157 GLU B CA 1
ATOM 3602 C C . GLU B 1 157 ? 14.102 -0.187 -22.406 1 78.88 157 GLU B C 1
ATOM 3604 O O . GLU B 1 157 ? 13.852 0.02 -21.219 1 78.88 157 GLU B O 1
ATOM 3609 N N . GLY B 1 158 ? 14.141 -1.386 -22.953 1 85.38 158 GLY B N 1
ATOM 3610 C CA . GLY B 1 158 ? 14.117 -2.596 -22.156 1 85.38 158 GLY B CA 1
ATOM 3611 C C . GLY B 1 158 ? 12.734 -2.961 -21.656 1 85.38 158 GLY B C 1
ATOM 3612 O O . GLY B 1 158 ? 12.578 -3.844 -20.812 1 85.38 158 GLY B O 1
ATOM 3613 N N . ILE B 1 159 ? 11.805 -2.229 -22.141 1 91.88 159 ILE B N 1
ATOM 3614 C CA . ILE B 1 159 ? 10.445 -2.457 -21.656 1 91.88 159 ILE B CA 1
ATOM 3615 C C . ILE B 1 159 ? 9.508 -2.646 -22.859 1 91.88 159 ILE B C 1
ATOM 3617 O O . ILE B 1 159 ? 9.664 -1.988 -23.891 1 91.88 159 ILE B O 1
ATOM 3621 N N . ILE B 1 160 ? 8.656 -3.557 -22.75 1 93.88 160 ILE B N 1
ATOM 3622 C CA . ILE B 1 160 ? 7.523 -3.662 -23.672 1 93.88 160 ILE B CA 1
ATOM 3623 C C . ILE B 1 160 ? 6.25 -3.205 -22.953 1 93.88 160 ILE B C 1
ATOM 3625 O O . ILE B 1 160 ? 6.078 -3.441 -21.766 1 93.88 160 ILE B O 1
ATOM 3629 N N . SER B 1 161 ? 5.406 -2.553 -23.672 1 95.56 161 SER B N 1
ATOM 3630 C CA . SER B 1 161 ? 4.176 -2.045 -23.062 1 95.56 161 SER B CA 1
ATOM 3631 C C . SER B 1 161 ? 3.018 -2.098 -24.062 1 95.56 161 SER B C 1
ATOM 3633 O O . SER B 1 161 ? 3.221 -1.974 -25.266 1 95.56 161 SER B O 1
ATOM 3635 N N . GLU B 1 162 ? 1.812 -2.299 -23.547 1 96.38 162 GLU B N 1
ATOM 3636 C CA . GLU B 1 162 ? 0.557 -2.301 -24.297 1 96.38 162 GLU B CA 1
ATOM 3637 C C . GLU B 1 162 ? -0.525 -1.517 -23.562 1 96.38 162 GLU B C 1
ATOM 3639 O O . GLU B 1 162 ? -0.717 -1.694 -22.359 1 96.38 162 GLU B O 1
ATOM 3644 N N . PRO B 1 163 ? -1.167 -0.67 -24.312 1 96.44 163 PRO B N 1
ATOM 3645 C CA . PRO B 1 163 ? -2.295 0.002 -23.656 1 96.44 163 PRO B CA 1
ATOM 3646 C C . PRO B 1 163 ? -3.41 -0.962 -23.266 1 96.44 163 PRO B C 1
ATOM 3648 O O . PRO B 1 163 ? -3.721 -1.893 -24.016 1 96.44 163 PRO B O 1
ATOM 3651 N N . ILE B 1 164 ? -3.988 -0.709 -22.109 1 96.88 164 ILE B N 1
ATOM 3652 C CA . ILE B 1 164 ? -5.023 -1.644 -21.688 1 96.88 164 ILE B CA 1
ATOM 3653 C C . ILE B 1 164 ? -6.316 -0.883 -21.391 1 96.88 164 ILE B C 1
ATOM 3655 O O . ILE B 1 164 ? -7.289 -1.462 -20.891 1 96.88 164 ILE B O 1
ATOM 3659 N N . GLY B 1 165 ? -6.355 0.425 -21.578 1 95.25 165 GLY B N 1
ATOM 3660 C CA . GLY B 1 165 ? -7.602 1.156 -21.422 1 95.25 165 GLY B CA 1
ATOM 3661 C C . GLY B 1 165 ? -7.43 2.486 -20.719 1 95.25 165 GLY B C 1
ATOM 3662 O O . GLY B 1 165 ? -6.305 2.951 -20.531 1 95.25 165 GLY B O 1
ATOM 3663 N N . GLN B 1 166 ? -8.609 3.074 -20.484 1 96 166 GLN B N 1
ATOM 3664 C CA . GLN B 1 166 ? -8.695 4.344 -19.766 1 96 166 GLN B CA 1
ATOM 3665 C C . GLN B 1 166 ? -9.555 4.211 -18.516 1 96 166 GLN B C 1
ATOM 3667 O O . GLN B 1 166 ? -10.633 3.605 -18.562 1 96 166 GLN B O 1
ATOM 3672 N N . LEU B 1 167 ? -9.016 4.727 -17.469 1 96.5 167 LEU B N 1
ATOM 3673 C CA . LEU B 1 167 ? -9.734 4.672 -16.203 1 96.5 167 LEU B CA 1
ATOM 3674 C C . LEU B 1 167 ? -10.336 6.027 -15.859 1 96.5 167 LEU B C 1
ATOM 3676 O O . LEU B 1 167 ? -9.633 7.039 -15.836 1 96.5 167 LEU B O 1
ATOM 3680 N N . GLU B 1 168 ? -11.617 5.988 -15.57 1 96.12 168 GLU B N 1
ATOM 3681 C CA . GLU B 1 168 ? -12.375 7.211 -15.297 1 96.12 168 GLU B CA 1
ATOM 3682 C C . GLU B 1 168 ? -12.391 7.527 -13.805 1 96.12 168 GLU B C 1
ATOM 3684 O O . GLU B 1 168 ? -12.328 6.621 -12.969 1 96.12 168 GLU B O 1
ATOM 3689 N N . TRP B 1 169 ? -12.539 8.852 -13.57 1 96.75 169 TRP B N 1
ATOM 3690 C CA . TRP B 1 169 ? -12.547 9.359 -12.203 1 96.75 169 TRP B CA 1
ATOM 3691 C C . TRP B 1 169 ? -13.836 10.117 -11.906 1 96.75 169 TRP B C 1
ATOM 3693 O O . TRP B 1 169 ? -14.414 10.75 -12.797 1 96.75 169 TRP B O 1
ATOM 3703 N N . ASP B 1 170 ? -14.25 10.102 -10.695 1 97.25 170 ASP B N 1
ATOM 3704 C CA . ASP B 1 170 ? -15.383 10.898 -10.219 1 97.25 170 ASP B CA 1
ATOM 3705 C C . ASP B 1 170 ? -14.961 11.812 -9.07 1 97.25 170 ASP B C 1
ATOM 3707 O O . ASP B 1 170 ? -14.336 11.359 -8.109 1 97.25 170 ASP B O 1
ATOM 3711 N N . PHE B 1 171 ? -15.266 13.055 -9.25 1 97.75 171 PHE B N 1
ATOM 3712 C CA . PHE B 1 171 ? -15.164 13.938 -8.094 1 97.75 171 PHE B CA 1
ATOM 3713 C C . PHE B 1 171 ? -16.359 13.758 -7.164 1 97.75 171 PHE B C 1
ATOM 3715 O O . PHE B 1 171 ? -17.516 13.875 -7.594 1 97.75 171 PHE B O 1
ATOM 3722 N N . VAL B 1 172 ? -16.078 13.469 -5.824 1 98.12 172 VAL B N 1
ATOM 3723 C CA . VAL B 1 172 ? -17.172 13.07 -4.945 1 98.12 172 VAL B CA 1
ATOM 3724 C C . VAL B 1 172 ? -17.062 13.82 -3.619 1 98.12 172 VAL B C 1
ATOM 3726 O O . VAL B 1 172 ? -15.977 14.234 -3.219 1 98.12 172 VAL B O 1
ATOM 3729 N N . VAL B 1 173 ? -18.203 14 -3.039 1 98.25 173 VAL B N 1
ATOM 3730 C CA . VAL B 1 173 ? -18.328 14.531 -1.688 1 98.25 173 VAL B CA 1
ATOM 3731 C C . VAL B 1 173 ? -19.297 13.664 -0.879 1 98.25 173 VAL B C 1
ATOM 3733 O O . VAL B 1 173 ? -20.016 12.836 -1.441 1 98.25 173 VAL B O 1
ATOM 3736 N N . GLY B 1 174 ? -19.234 13.781 0.459 1 98.19 174 GLY B N 1
ATOM 3737 C CA . GLY B 1 174 ? -20.219 13.125 1.304 1 98.19 174 GLY B CA 1
ATOM 3738 C C . GLY B 1 174 ? -21.609 13.727 1.175 1 98.19 174 GLY B C 1
ATOM 3739 O O . GLY B 1 174 ? -21.75 14.875 0.761 1 98.19 174 GLY B O 1
ATOM 3740 N N . PRO B 1 175 ? -22.578 12.984 1.541 1 97 175 PRO B N 1
ATOM 3741 C CA . PRO B 1 175 ? -23.969 13.438 1.372 1 97 175 PRO B CA 1
ATOM 3742 C C . PRO B 1 175 ? -24.297 14.656 2.24 1 97 175 PRO B C 1
ATOM 3744 O O . PRO B 1 175 ? -25.172 15.438 1.899 1 97 175 PRO B O 1
ATOM 3747 N N . GLU B 1 176 ? -23.594 14.789 3.346 1 97.19 176 GLU B N 1
ATOM 3748 C CA . GLU B 1 176 ? -23.875 15.906 4.246 1 97.19 176 GLU B CA 1
ATOM 3749 C C . GLU B 1 176 ? -22.828 17 4.113 1 97.19 176 GLU B C 1
ATOM 3751 O O . GLU B 1 176 ? -22.75 17.906 4.945 1 97.19 176 GLU B O 1
ATOM 3756 N N . HIS B 1 177 ? -22 16.891 3.143 1 97.31 177 HIS B N 1
ATOM 3757 C CA . HIS B 1 177 ? -20.953 17.875 2.912 1 97.31 177 HIS B CA 1
ATOM 3758 C C . HIS B 1 177 ? -21.562 19.203 2.467 1 97.31 177 HIS B C 1
ATOM 3760 O O . HIS B 1 177 ? -22.562 19.234 1.75 1 97.31 177 HIS B O 1
ATOM 3766 N N . PRO B 1 178 ? -20.938 20.312 2.754 1 95.25 178 PRO B N 1
ATOM 3767 C CA . PRO B 1 178 ? -21.438 21.625 2.35 1 95.25 178 PRO B CA 1
ATOM 3768 C C . PRO B 1 178 ? -21.609 21.75 0.838 1 95.25 178 PRO B C 1
ATOM 3770 O O . PRO B 1 178 ? -22.5 22.469 0.375 1 95.25 178 PRO B O 1
ATOM 3773 N N . LEU B 1 179 ? -20.859 21.062 0.108 1 95.75 179 LEU B N 1
ATOM 3774 C CA . LEU B 1 179 ? -20.891 21.156 -1.348 1 95.75 179 LEU B CA 1
ATOM 3775 C C . LEU B 1 179 ? -21.969 20.25 -1.932 1 95.75 179 LEU B C 1
ATOM 3777 O O . LEU B 1 179 ? -22.25 20.297 -3.133 1 95.75 179 LEU B O 1
ATOM 3781 N N . ALA B 1 180 ? -22.578 19.469 -1.182 1 95.56 180 ALA B N 1
ATOM 3782 C CA . ALA B 1 180 ? -23.531 18.469 -1.652 1 95.56 180 ALA B CA 1
ATOM 3783 C C . ALA B 1 180 ? -24.719 19.141 -2.344 1 95.56 180 ALA B C 1
ATOM 3785 O O . ALA B 1 180 ? -25.25 18.609 -3.324 1 95.56 180 ALA B O 1
ATOM 3786 N N . SER B 1 181 ? -25.094 20.266 -1.891 1 91.81 181 SER B N 1
ATOM 3787 C CA . SER B 1 181 ? -26.312 20.906 -2.365 1 91.81 181 SER B CA 1
ATOM 3788 C C . SER B 1 181 ? -26.031 21.75 -3.607 1 91.81 181 SER B C 1
ATOM 3790 O O . SER B 1 181 ? -26.969 22.234 -4.254 1 91.81 181 SER B O 1
ATOM 3792 N N . HIS B 1 182 ? -24.812 21.906 -3.902 1 89.5 182 HIS B N 1
ATOM 3793 C CA . HIS B 1 182 ? -24.469 22.734 -5.059 1 89.5 182 HIS B CA 1
ATOM 3794 C C . HIS B 1 182 ? -24.812 22.016 -6.363 1 89.5 182 HIS B C 1
ATOM 3796 O O . HIS B 1 182 ? -24.438 20.844 -6.547 1 89.5 182 HIS B O 1
ATOM 3802 N N . SER B 1 183 ? -25.453 22.609 -7.266 1 85.88 183 SER B N 1
ATOM 3803 C CA . SER B 1 183 ? -25.891 21.969 -8.5 1 85.88 183 SER B CA 1
ATOM 3804 C C . SER B 1 183 ? -25.047 22.438 -9.688 1 85.88 183 SER B C 1
ATOM 3806 O O . SER B 1 183 ? -24.969 21.766 -10.711 1 85.88 183 SER B O 1
ATOM 3808 N N . GLN B 1 184 ? -24.5 23.578 -9.602 1 88.88 184 GLN B N 1
ATOM 3809 C CA . GLN B 1 184 ? -23.641 24.094 -10.672 1 88.88 184 GLN B CA 1
ATOM 3810 C C . GLN B 1 184 ? -22.25 23.5 -10.602 1 88.88 184 GLN B C 1
ATOM 3812 O O . GLN B 1 184 ? -21.812 23.031 -9.547 1 88.88 184 GLN B O 1
ATOM 3817 N N . PRO B 1 185 ? -21.578 23.516 -11.734 1 92.81 185 PRO B N 1
ATOM 3818 C CA . PRO B 1 185 ? -20.188 23.031 -11.711 1 92.81 185 PRO B CA 1
ATOM 3819 C C . PRO B 1 185 ? -19.328 23.766 -10.688 1 92.81 185 PRO B C 1
ATOM 3821 O O . PRO B 1 185 ? -19.359 25 -10.617 1 92.81 185 PRO B O 1
ATOM 3824 N N . LEU B 1 186 ? -18.688 22.969 -9.906 1 94.25 186 LEU B N 1
ATOM 3825 C CA . LEU B 1 186 ? -17.875 23.531 -8.82 1 94.25 186 LEU B CA 1
ATOM 3826 C C . LEU B 1 186 ? -16.625 24.203 -9.367 1 94.25 186 LEU B C 1
ATOM 3828 O O . LEU B 1 186 ? -16.016 23.734 -10.328 1 94.25 186 LEU B O 1
ATOM 3832 N N . GLU B 1 187 ? -16.234 25.312 -8.68 1 90.75 187 GLU B N 1
ATOM 3833 C CA . GLU B 1 187 ? -15.047 26.078 -9.055 1 90.75 187 GLU B CA 1
ATOM 3834 C C . GLU B 1 187 ? -13.891 25.812 -8.094 1 90.75 187 GLU B C 1
ATOM 3836 O O . GLU B 1 187 ? -14.109 25.547 -6.91 1 90.75 187 GLU B O 1
ATOM 3841 N N . ASN B 1 188 ? -12.727 26.031 -8.562 1 90.25 188 ASN B N 1
ATOM 3842 C CA . ASN B 1 188 ? -11.516 25.797 -7.781 1 90.25 188 ASN B CA 1
ATOM 3843 C C . ASN B 1 188 ? -11.5 26.641 -6.504 1 90.25 188 ASN B C 1
ATOM 3845 O O . ASN B 1 188 ? -11.031 26.172 -5.461 1 90.25 188 ASN B O 1
ATOM 3849 N N . ALA B 1 189 ? -12.008 27.812 -6.629 1 87.56 189 ALA B N 1
ATOM 3850 C CA . ALA B 1 189 ? -11.984 28.734 -5.492 1 87.56 189 ALA B CA 1
ATOM 3851 C C . ALA B 1 189 ? -12.766 28.172 -4.312 1 87.56 189 ALA B C 1
ATOM 3853 O O . ALA B 1 189 ? -12.352 28.312 -3.156 1 87.56 189 ALA B O 1
ATOM 3854 N N . GLU B 1 190 ? -13.859 27.562 -4.594 1 90.06 190 GLU B N 1
ATOM 3855 C CA . GLU B 1 190 ? -14.688 26.953 -3.553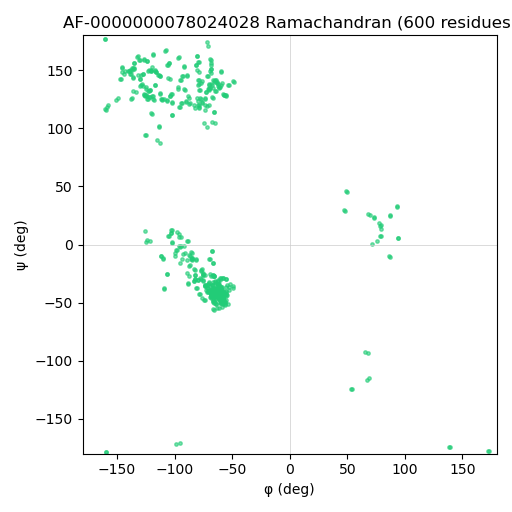 1 90.06 190 GLU B CA 1
ATOM 3856 C C . GLU B 1 190 ? -14.023 25.703 -2.986 1 90.06 190 GLU B C 1
ATOM 3858 O O . GLU B 1 190 ? -14.086 25.438 -1.781 1 90.06 190 GLU B O 1
ATOM 3863 N N . LEU B 1 191 ? -13.359 25 -3.783 1 94.06 191 LEU B N 1
ATOM 3864 C CA . LEU B 1 191 ? -12.781 23.719 -3.422 1 94.06 191 LEU B CA 1
ATOM 3865 C C . LEU B 1 191 ? -11.57 23.891 -2.512 1 94.06 191 LEU B C 1
ATOM 3867 O O . LEU B 1 191 ? -11.281 23.016 -1.686 1 94.06 191 LEU B O 1
ATOM 3871 N N . ARG B 1 192 ? -10.93 25 -2.613 1 91.19 192 ARG B N 1
ATOM 3872 C CA . ARG B 1 192 ? -9.703 25.266 -1.873 1 91.19 192 ARG B CA 1
ATOM 3873 C C . ARG B 1 192 ? -9.969 25.344 -0.374 1 91.19 192 ARG B C 1
ATOM 3875 O O . ARG B 1 192 ? -9.047 25.219 0.433 1 91.19 192 ARG B O 1
ATOM 3882 N N . HIS B 1 193 ? -11.234 25.5 -0.016 1 90.81 193 HIS B N 1
ATOM 3883 C CA . HIS B 1 193 ? -11.594 25.656 1.388 1 90.81 193 HIS B CA 1
ATOM 3884 C C . HIS B 1 193 ? -11.664 24.312 2.098 1 90.81 193 HIS B C 1
ATOM 3886 O O . HIS B 1 193 ? -11.734 24.266 3.326 1 90.81 193 HIS B O 1
ATOM 3892 N N . PHE B 1 194 ? -11.648 23.266 1.336 1 94.94 194 PHE B N 1
ATOM 3893 C CA . PHE B 1 194 ? -11.773 21.938 1.908 1 94.94 194 PHE B CA 1
ATOM 3894 C C . PHE B 1 194 ? -10.484 21.141 1.706 1 94.94 194 PHE B C 1
ATOM 3896 O O . PHE B 1 194 ? -9.805 21.297 0.692 1 94.94 194 PHE B O 1
ATOM 3903 N N . SER B 1 195 ? -10.156 20.281 2.68 1 96.88 195 SER B N 1
ATOM 3904 C CA . SER B 1 195 ? -8.977 19.422 2.553 1 96.88 195 SER B CA 1
ATOM 3905 C C . SER B 1 195 ? -9.102 18.484 1.362 1 96.88 195 SER B C 1
ATOM 3907 O O . SER B 1 195 ? -10.18 17.922 1.117 1 96.88 195 SER B O 1
ATOM 3909 N N . ALA B 1 196 ? -8.023 18.391 0.592 1 97.38 196 ALA B N 1
ATOM 3910 C CA . ALA B 1 196 ? -7.957 17.406 -0.492 1 97.38 196 ALA B CA 1
ATOM 3911 C C . ALA B 1 196 ? -7.445 16.062 0.014 1 97.38 196 ALA B C 1
ATOM 3913 O O . ALA B 1 196 ? -6.371 15.984 0.616 1 97.38 196 ALA B O 1
ATOM 3914 N N . ILE B 1 197 ? -8.25 15.055 -0.176 1 98.12 197 ILE B N 1
ATOM 3915 C CA . ILE B 1 197 ? -7.805 13.711 0.165 1 98.12 197 ILE B CA 1
ATOM 3916 C C . ILE B 1 197 ? -6.906 13.164 -0.945 1 98.12 197 ILE B C 1
ATOM 3918 O O . ILE B 1 197 ? -7.348 13.016 -2.088 1 98.12 197 ILE B O 1
ATOM 3922 N N . CYS B 1 198 ? -5.66 12.852 -0.545 1 97.62 198 CYS B N 1
ATOM 3923 C CA . CYS B 1 198 ? -4.656 12.477 -1.535 1 97.62 198 CYS B CA 1
ATOM 3924 C C . CYS B 1 198 ? -4.004 11.148 -1.173 1 97.62 198 CYS B C 1
ATOM 3926 O O . CYS B 1 198 ? -3.92 10.797 0.004 1 97.62 198 CYS B O 1
ATOM 3928 N N . ILE B 1 199 ? -3.641 10.398 -2.18 1 97.69 199 ILE B N 1
ATOM 3929 C CA . ILE B 1 199 ? -2.779 9.234 -2.037 1 97.69 199 ILE B CA 1
ATOM 3930 C C . ILE B 1 199 ? -1.438 9.492 -2.719 1 97.69 199 ILE B C 1
ATOM 3932 O O . ILE B 1 199 ? -1.392 9.859 -3.895 1 97.69 199 ILE B O 1
ATOM 3936 N N . ARG B 1 200 ? -0.398 9.242 -2.014 1 95.19 200 ARG B N 1
ATOM 3937 C CA . ARG B 1 200 ? 0.931 9.641 -2.471 1 95.19 200 ARG B CA 1
ATOM 3938 C C . ARG B 1 200 ? 1.46 8.664 -3.52 1 95.19 200 ARG B C 1
ATOM 3940 O O . ARG B 1 200 ? 1.277 7.453 -3.4 1 95.19 200 ARG B O 1
ATOM 3947 N N . ASP B 1 201 ? 2.111 9.25 -4.465 1 94.56 201 ASP B N 1
ATOM 3948 C CA . ASP B 1 201 ? 2.902 8.477 -5.418 1 94.56 201 ASP B CA 1
ATOM 3949 C C . ASP B 1 201 ? 3.977 7.66 -4.703 1 94.56 201 ASP B C 1
ATOM 3951 O O . ASP B 1 201 ? 4.621 8.148 -3.775 1 94.56 201 ASP B O 1
ATOM 3955 N N . THR B 1 202 ? 4.18 6.406 -5.141 1 95 202 THR B N 1
ATOM 3956 C CA . THR B 1 202 ? 5.125 5.535 -4.449 1 95 202 THR B CA 1
ATOM 3957 C C . THR B 1 202 ? 6.473 5.527 -5.168 1 95 202 THR B C 1
ATOM 3959 O O . THR B 1 202 ? 7.344 4.711 -4.859 1 95 202 THR B O 1
ATOM 3962 N N . THR B 1 203 ? 6.684 6.379 -6.078 1 89.31 203 THR B N 1
ATOM 3963 C CA . THR B 1 203 ? 7.938 6.418 -6.824 1 89.31 203 THR B CA 1
ATOM 3964 C C . THR B 1 203 ? 9.094 6.816 -5.914 1 89.31 203 THR B C 1
ATOM 3966 O O . THR B 1 203 ? 8.914 7.586 -4.969 1 89.31 203 THR B O 1
ATOM 3969 N N . VAL B 1 204 ? 10.141 6.176 -6.195 1 77.69 204 VAL B N 1
ATOM 3970 C CA . VAL B 1 204 ? 11.359 6.488 -5.453 1 77.69 204 VAL B CA 1
ATOM 3971 C C . VAL B 1 204 ? 12.352 7.215 -6.359 1 77.69 204 VAL B C 1
ATOM 3973 O O . VAL B 1 204 ? 13.008 8.172 -5.938 1 77.69 204 VAL B O 1
ATOM 3976 N N . ASN B 1 205 ? 12.406 6.828 -7.57 1 73.62 205 ASN B N 1
ATOM 3977 C CA . ASN B 1 205 ? 13.484 7.273 -8.445 1 73.62 205 ASN B CA 1
ATOM 3978 C C . ASN B 1 205 ? 12.977 8.227 -9.523 1 73.62 205 ASN B C 1
ATOM 3980 O O . ASN B 1 205 ? 13.773 8.82 -10.258 1 73.62 205 ASN B O 1
ATOM 3984 N N . LEU B 1 206 ? 11.695 8.328 -9.703 1 76.44 206 LEU B N 1
ATOM 3985 C CA . LEU B 1 206 ? 11.102 9.211 -10.695 1 76.44 206 LEU B CA 1
ATOM 3986 C C . LEU B 1 206 ? 10.438 10.414 -10.023 1 76.44 206 LEU B C 1
ATOM 3988 O O . LEU B 1 206 ? 10.297 10.453 -8.805 1 76.44 206 LEU B O 1
ATOM 3992 N N . ALA B 1 207 ? 10.117 11.375 -10.867 1 80.38 207 ALA B N 1
ATOM 3993 C CA . ALA B 1 207 ? 9.359 12.508 -10.328 1 80.38 207 ALA B CA 1
ATOM 3994 C C . ALA B 1 207 ? 7.953 12.078 -9.914 1 80.38 207 ALA B C 1
ATOM 3996 O O . ALA B 1 207 ? 7.215 11.5 -10.711 1 80.38 207 ALA B O 1
ATOM 3997 N N . PRO B 1 208 ? 7.609 12.375 -8.719 1 85.62 208 PRO B N 1
ATOM 3998 C CA . PRO B 1 208 ? 6.273 11.969 -8.266 1 85.62 208 PRO B CA 1
ATOM 3999 C C . PRO B 1 208 ? 5.156 12.742 -8.961 1 85.62 208 PRO B C 1
ATOM 4001 O O . PRO B 1 208 ? 5.348 13.906 -9.336 1 85.62 208 PRO B O 1
ATOM 4004 N N . GLN B 1 209 ? 4.074 12.07 -9.102 1 87.12 209 GLN B N 1
ATOM 4005 C CA . GLN B 1 209 ? 2.859 12.68 -9.625 1 87.12 209 GLN B CA 1
ATOM 4006 C C . GLN B 1 209 ? 1.825 12.891 -8.523 1 87.12 209 GLN B C 1
ATOM 4008 O O . GLN B 1 209 ? 1.904 12.266 -7.465 1 87.12 209 GLN B O 1
ATOM 4013 N N . GLN B 1 210 ? 1.003 13.859 -8.781 1 84.62 210 GLN B N 1
ATOM 4014 C CA . GLN B 1 210 ? -0.118 14.148 -7.895 1 84.62 210 GLN B CA 1
ATOM 4015 C C . GLN B 1 210 ? -1.438 14.156 -8.664 1 84.62 210 GLN B C 1
ATOM 4017 O O . GLN B 1 210 ? -1.555 14.805 -9.703 1 84.62 210 GLN B O 1
ATOM 4022 N N . ALA B 1 211 ? -2.387 13.391 -8.125 1 79.75 211 ALA B N 1
ATOM 4023 C CA . ALA B 1 211 ? -3.65 13.25 -8.844 1 79.75 211 ALA B CA 1
ATOM 4024 C C . ALA B 1 211 ? -4.398 14.578 -8.891 1 79.75 211 ALA B C 1
ATOM 4026 O O . ALA B 1 211 ? -4.824 15.023 -9.961 1 79.75 211 ALA B O 1
ATOM 4027 N N . TRP B 1 212 ? -4.59 15.07 -7.742 1 89.5 212 TRP B N 1
ATOM 4028 C CA . TRP B 1 212 ? -5.367 16.312 -7.656 1 89.5 212 TRP B CA 1
ATOM 4029 C C . TRP B 1 212 ? -5.082 17.047 -6.352 1 89.5 212 TRP B C 1
ATOM 4031 O O . TRP B 1 212 ? -5.25 16.484 -5.266 1 89.5 212 TRP B O 1
ATOM 4041 N N . LEU B 1 213 ? -4.605 18.156 -6.469 1 92.19 213 LEU B N 1
ATOM 4042 C CA . LEU B 1 213 ? -4.352 19.094 -5.379 1 92.19 213 LEU B CA 1
ATOM 4043 C C . LEU B 1 213 ? -4.234 20.531 -5.902 1 92.19 213 LEU B C 1
ATOM 4045 O O . LEU B 1 213 ? -3.328 20.828 -6.68 1 92.19 213 LEU B O 1
ATOM 4049 N N . LEU B 1 214 ? -5.164 21.359 -5.473 1 89.06 214 LEU B N 1
ATOM 4050 C CA . LEU B 1 214 ? -5.156 22.75 -5.918 1 89.06 214 LEU B CA 1
ATOM 4051 C C . LEU B 1 214 ? -4.125 23.562 -5.141 1 89.06 214 LEU B C 1
ATOM 4053 O O . LEU B 1 214 ? -3.846 23.266 -3.977 1 89.06 214 LEU B O 1
ATOM 4057 N N . GLU B 1 215 ? -3.602 24.531 -5.844 1 86.06 215 GLU B N 1
ATOM 4058 C CA . GLU B 1 215 ? -2.695 25.453 -5.152 1 86.06 215 GLU B CA 1
ATOM 4059 C C . GLU B 1 215 ? -3.369 26.078 -3.934 1 86.06 215 GLU B C 1
ATOM 4061 O O . GLU B 1 215 ? -4.488 26.578 -4.031 1 86.06 215 GLU B O 1
ATOM 4066 N N . GLY B 1 216 ? -2.684 25.969 -2.797 1 84.69 216 GLY B N 1
ATOM 4067 C CA . GLY B 1 216 ? -3.211 26.562 -1.582 1 84.69 216 GLY B CA 1
ATOM 4068 C C . GLY B 1 216 ? -4.156 25.656 -0.827 1 84.69 216 GLY B C 1
ATOM 4069 O O . GLY B 1 216 ? -4.574 25.969 0.289 1 84.69 216 GLY B O 1
ATOM 4070 N N . GLN B 1 217 ? -4.562 24.594 -1.394 1 90.38 217 GLN B N 1
ATOM 4071 C CA . GLN B 1 217 ? -5.453 23.641 -0.746 1 90.38 217 GLN B CA 1
ATOM 4072 C C . GLN B 1 217 ? -4.691 22.75 0.231 1 90.38 217 GLN B C 1
ATOM 4074 O O . GLN B 1 217 ? -3.578 22.312 -0.062 1 90.38 217 GLN B O 1
ATOM 4079 N N . LYS B 1 218 ? -5.285 22.516 1.399 1 92.44 218 LYS B N 1
ATOM 4080 C CA . LYS B 1 218 ? -4.656 21.641 2.377 1 92.44 218 LYS B CA 1
ATOM 4081 C C . LYS B 1 218 ? -4.762 20.188 1.949 1 92.44 218 LYS B C 1
ATOM 4083 O O . LYS B 1 218 ? -5.859 19.672 1.722 1 92.44 218 LYS B O 1
ATOM 4088 N N . PRO B 1 219 ? -3.635 19.516 1.894 1 95.62 219 PRO B N 1
ATOM 4089 C CA . PRO B 1 219 ? -3.697 18.094 1.596 1 95.62 219 PRO B CA 1
ATOM 4090 C C . PRO B 1 219 ? -3.834 17.234 2.852 1 95.62 219 PRO B C 1
ATOM 4092 O O . PRO B 1 219 ? -3.357 17.609 3.922 1 95.62 219 PRO B O 1
ATOM 4095 N N . LEU B 1 220 ? -4.527 16.172 2.738 1 97.56 220 LEU B N 1
ATOM 4096 C CA . LEU B 1 220 ? -4.531 15.031 3.643 1 97.56 220 LEU B CA 1
ATOM 4097 C C . LEU B 1 220 ? -4.113 13.758 2.912 1 97.56 220 LEU B C 1
ATOM 4099 O O . LEU B 1 220 ? -4.844 13.258 2.053 1 97.56 220 LEU B O 1
ATOM 4103 N N . PHE B 1 221 ? -2.949 13.242 3.295 1 97.88 221 PHE B N 1
ATOM 4104 C CA . PHE B 1 221 ? -2.432 12.07 2.605 1 97.88 221 PHE B CA 1
ATOM 4105 C C . PHE B 1 221 ? -2.83 10.797 3.34 1 97.88 221 PHE B C 1
ATOM 4107 O O . PHE B 1 221 ? -2.496 10.617 4.512 1 97.88 221 PHE B O 1
ATOM 4114 N N . VAL B 1 222 ? -3.525 9.953 2.592 1 98.25 222 VAL B N 1
ATOM 4115 C CA . VAL B 1 222 ? -4.016 8.711 3.174 1 98.25 222 VAL B CA 1
ATOM 4116 C C . VAL B 1 222 ? -3.406 7.52 2.436 1 98.25 222 VAL B C 1
ATOM 4118 O O . VAL B 1 222 ? -2.918 7.66 1.312 1 98.25 222 VAL B O 1
ATOM 4121 N N . PRO B 1 223 ? -3.465 6.371 3.018 1 97.19 223 PRO B N 1
ATOM 4122 C CA . PRO B 1 223 ? -2.691 5.254 2.467 1 97.19 223 PRO B CA 1
ATOM 4123 C C . PRO B 1 223 ? -3.396 4.57 1.297 1 97.19 223 PRO B C 1
ATOM 4125 O O . PRO B 1 223 ? -2.748 3.902 0.486 1 97.19 223 PRO B O 1
ATOM 4128 N N . ASN B 1 224 ? -4.688 4.652 1.261 1 97.5 224 ASN B N 1
ATOM 4129 C CA . ASN B 1 224 ? -5.406 3.885 0.25 1 97.5 224 ASN B CA 1
ATOM 4130 C C . ASN B 1 224 ? -6.812 4.434 0.025 1 97.5 224 ASN B C 1
ATOM 4132 O O . ASN B 1 224 ? -7.242 5.352 0.723 1 97.5 224 ASN B O 1
ATOM 4136 N N . PHE B 1 225 ? -7.52 3.84 -0.923 1 97.81 225 PHE B N 1
ATOM 4137 C CA . PHE B 1 225 ? -8.828 4.352 -1.313 1 97.81 225 PHE B CA 1
ATOM 4138 C C . PHE B 1 225 ? -9.883 4 -0.269 1 97.81 225 PHE B C 1
ATOM 4140 O O . PHE B 1 225 ? -10.844 4.746 -0.072 1 97.81 225 PHE B O 1
ATOM 4147 N N . ALA B 1 226 ? -9.719 2.885 0.402 1 97.5 226 ALA B N 1
ATOM 4148 C CA . ALA B 1 226 ? -10.68 2.559 1.456 1 97.5 226 ALA B CA 1
ATOM 4149 C C . ALA B 1 226 ? -10.734 3.664 2.508 1 97.5 226 ALA B C 1
ATOM 4151 O O . ALA B 1 226 ? -11.82 4.102 2.898 1 97.5 226 ALA B O 1
ATOM 4152 N N . THR B 1 227 ? -9.578 4.094 2.91 1 98.31 227 THR B N 1
ATOM 4153 C CA . THR B 1 227 ? -9.508 5.184 3.877 1 98.31 227 THR B CA 1
ATOM 4154 C C . THR B 1 227 ? -10.023 6.484 3.27 1 98.31 227 THR B C 1
ATOM 4156 O O . THR B 1 227 ? -10.781 7.215 3.906 1 98.31 227 THR B O 1
ATOM 4159 N N . ALA B 1 228 ? -9.641 6.75 2.064 1 98.62 228 ALA B N 1
ATOM 4160 C CA . ALA B 1 228 ? -10.062 7.965 1.375 1 98.62 228 ALA B CA 1
ATOM 4161 C C . ALA B 1 228 ? -11.578 8.055 1.294 1 98.62 228 ALA B C 1
ATOM 4163 O O . ALA B 1 228 ? -12.172 9.07 1.667 1 98.62 228 ALA B O 1
ATOM 4164 N N . ILE B 1 229 ? -12.188 6.996 0.863 1 98.69 229 ILE B N 1
ATOM 4165 C CA . ILE B 1 229 ? -13.633 6.949 0.665 1 98.69 229 ILE B CA 1
ATOM 4166 C C . ILE B 1 229 ? -14.344 7.141 2.002 1 98.69 229 ILE B C 1
ATOM 4168 O O . ILE B 1 229 ? -15.297 7.918 2.1 1 98.69 229 ILE B O 1
ATOM 4172 N N . ALA B 1 230 ? -13.867 6.5 3.02 1 98.56 230 ALA B N 1
ATOM 4173 C CA . ALA B 1 230 ? -14.477 6.617 4.344 1 98.56 230 ALA B CA 1
ATOM 4174 C C . ALA B 1 230 ? -14.414 8.055 4.848 1 98.56 230 ALA B C 1
ATOM 4176 O O . ALA B 1 230 ? -15.383 8.562 5.422 1 98.56 230 ALA B O 1
ATOM 4177 N N . LEU B 1 231 ? -13.305 8.672 4.637 1 98.62 231 LEU B N 1
ATOM 4178 C CA . LEU B 1 231 ? -13.133 10.047 5.098 1 98.62 231 LEU B CA 1
ATOM 4179 C C . LEU B 1 231 ? -14.031 11 4.316 1 98.62 231 LEU B C 1
ATOM 4181 O O . LEU B 1 231 ? -14.594 11.938 4.891 1 98.62 231 LEU B O 1
ATOM 4185 N N . ILE B 1 232 ? -14.164 10.758 3.023 1 98.69 232 ILE B N 1
ATOM 4186 C CA . ILE B 1 232 ? -15.031 11.594 2.197 1 98.69 232 ILE B CA 1
ATOM 4187 C C . ILE B 1 232 ? -16.484 11.414 2.635 1 98.69 232 ILE B C 1
ATOM 4189 O O . ILE B 1 232 ? -17.219 12.398 2.77 1 98.69 232 ILE B O 1
ATOM 4193 N N . GLN B 1 233 ? -16.828 10.18 2.908 1 98.44 233 GLN B N 1
ATOM 4194 C CA . GLN B 1 233 ? -18.188 9.883 3.365 1 98.44 233 GLN B CA 1
ATOM 4195 C C . GLN B 1 233 ? -18.5 10.609 4.672 1 98.44 233 GLN B C 1
ATOM 4197 O O . GLN B 1 233 ? -19.641 10.984 4.922 1 98.44 233 GLN B O 1
ATOM 4202 N N . GLN B 1 234 ? -17.516 10.828 5.41 1 97.69 234 GLN B N 1
ATOM 4203 C CA . GLN B 1 234 ? -17.688 11.484 6.703 1 97.69 234 GLN B CA 1
ATOM 4204 C C . GLN B 1 234 ? -17.422 12.984 6.598 1 97.69 234 GLN B C 1
ATOM 4206 O O . GLN B 1 234 ? -17.281 13.664 7.613 1 97.69 234 GLN B O 1
ATOM 4211 N N . ASN B 1 235 ? -17.234 13.445 5.434 1 97.44 235 ASN B N 1
ATOM 4212 C CA . ASN B 1 235 ? -17.188 14.867 5.098 1 97.44 235 ASN B CA 1
ATOM 4213 C C . ASN B 1 235 ? -15.891 15.508 5.598 1 97.44 235 ASN B C 1
ATOM 4215 O O . ASN B 1 235 ? -15.859 16.703 5.883 1 97.44 235 ASN B O 1
ATOM 4219 N N . VAL B 1 236 ? -14.852 14.68 5.793 1 97.69 236 VAL B N 1
ATOM 4220 C CA . VAL B 1 236 ? -13.578 15.18 6.289 1 97.69 236 VAL B CA 1
ATOM 4221 C C . VAL B 1 236 ? -12.859 15.953 5.188 1 97.69 236 VAL B C 1
ATOM 4223 O O . VAL B 1 236 ? -12.141 16.922 5.461 1 97.69 236 VAL B O 1
ATOM 4226 N N . GLY B 1 237 ? -13 15.539 4 1 97.88 237 GLY B N 1
ATOM 4227 C CA . GLY B 1 237 ? -12.375 16.125 2.826 1 97.88 237 GLY B CA 1
ATOM 4228 C C . GLY B 1 237 ? -13.078 15.758 1.532 1 97.88 237 GLY B C 1
ATOM 4229 O O . GLY B 1 237 ? -14.164 15.172 1.554 1 97.88 237 GLY B O 1
ATOM 4230 N N . ILE B 1 238 ? -12.461 16.281 0.464 1 97.81 238 ILE B N 1
ATOM 4231 C CA . ILE B 1 238 ? -13 16.062 -0.873 1 97.81 238 ILE B CA 1
ATOM 4232 C C . ILE B 1 238 ? -11.914 15.5 -1.785 1 97.81 238 ILE B C 1
ATOM 4234 O O . ILE B 1 238 ? -10.727 15.586 -1.471 1 97.81 238 ILE B O 1
ATOM 4238 N N . GLY B 1 239 ? -12.375 14.852 -2.873 1 97.44 239 GLY B N 1
ATOM 4239 C CA . GLY B 1 239 ? -11.375 14.344 -3.789 1 97.44 239 GLY B CA 1
ATOM 4240 C C . GLY B 1 239 ? -11.953 13.492 -4.902 1 97.44 239 GLY B C 1
ATOM 4241 O O . GLY B 1 239 ? -13.172 13.375 -5.027 1 97.44 239 GLY B O 1
ATOM 4242 N N . TYR B 1 240 ? -11.078 12.969 -5.734 1 97.56 240 TYR B N 1
ATOM 4243 C CA . TYR B 1 240 ? -11.414 12.086 -6.844 1 97.56 240 TYR B CA 1
ATOM 4244 C C . TYR B 1 240 ? -11.289 10.625 -6.434 1 97.56 240 TYR B C 1
ATOM 4246 O O . TYR B 1 240 ? -10.359 10.258 -5.715 1 97.56 240 TYR B O 1
ATOM 4254 N N . ILE B 1 241 ? -12.203 9.82 -6.922 1 97.88 241 ILE B N 1
ATOM 4255 C CA . ILE B 1 241 ? -12.211 8.367 -6.742 1 97.88 241 ILE B CA 1
ATOM 4256 C C . ILE B 1 241 ? -12.398 7.688 -8.094 1 97.88 241 ILE B C 1
ATOM 4258 O O . ILE B 1 241 ? -13.188 8.141 -8.922 1 97.88 241 ILE B O 1
ATOM 4262 N N . PRO B 1 242 ? -11.594 6.594 -8.336 1 97.75 242 PRO B N 1
ATOM 4263 C CA . PRO B 1 242 ? -11.891 5.844 -9.555 1 97.75 242 PRO B CA 1
ATOM 4264 C C . PRO B 1 242 ? -13.375 5.512 -9.703 1 97.75 242 PRO B C 1
ATOM 4266 O O . PRO B 1 242 ? -14.016 5.098 -8.734 1 97.75 242 PRO B O 1
ATOM 4269 N N . HIS B 1 243 ? -13.898 5.602 -10.891 1 97.44 243 HIS B N 1
ATOM 4270 C CA . HIS B 1 243 ? -15.328 5.434 -11.141 1 97.44 243 HIS B CA 1
ATOM 4271 C C . HIS B 1 243 ? -15.812 4.07 -10.672 1 97.44 243 HIS B C 1
ATOM 4273 O O . HIS B 1 243 ? -16.875 3.967 -10.047 1 97.44 243 HIS B O 1
ATOM 4279 N N . HIS B 1 244 ? -15.055 3.072 -10.914 1 96.88 244 HIS B N 1
ATOM 4280 C CA . HIS B 1 244 ? -15.5 1.723 -10.586 1 96.88 244 HIS B CA 1
ATOM 4281 C C . HIS B 1 244 ? -15.617 1.538 -9.078 1 96.88 244 HIS B C 1
ATOM 4283 O O . HIS B 1 244 ? -16.406 0.723 -8.609 1 96.88 244 HIS B O 1
ATOM 4289 N N . LEU B 1 245 ? -14.875 2.281 -8.32 1 97.25 245 LEU B N 1
ATOM 4290 C CA . LEU B 1 245 ? -14.977 2.232 -6.867 1 97.25 245 LEU B CA 1
ATOM 4291 C C . LEU B 1 245 ? -16.109 3.115 -6.371 1 97.25 245 LEU B C 1
ATOM 4293 O O . LEU B 1 245 ? -16.766 2.795 -5.371 1 97.25 245 LEU B O 1
ATOM 4297 N N . ALA B 1 246 ? -16.375 4.172 -7.062 1 97.88 246 ALA B N 1
ATOM 4298 C CA . ALA B 1 246 ? -17.375 5.164 -6.645 1 97.88 246 ALA B CA 1
ATOM 4299 C C . ALA B 1 246 ? -18.781 4.699 -6.984 1 97.88 246 ALA B C 1
ATOM 4301 O O . ALA B 1 246 ? -19.734 5.004 -6.258 1 97.88 246 ALA B O 1
ATOM 4302 N N . LEU B 1 247 ? -18.953 3.953 -8.008 1 97.31 247 LEU B N 1
ATOM 4303 C CA . LEU B 1 247 ? -20.25 3.67 -8.625 1 97.31 247 LEU B CA 1
ATOM 4304 C C . LEU B 1 247 ? -21.203 3.031 -7.621 1 97.31 247 LEU B C 1
ATOM 4306 O O . LEU B 1 247 ? -22.328 3.502 -7.441 1 97.31 247 LEU B O 1
ATOM 4310 N N . PRO B 1 248 ? -20.812 1.998 -6.922 1 96.94 248 PRO B N 1
ATOM 4311 C CA . PRO B 1 248 ? -21.75 1.41 -5.961 1 96.94 248 PRO B CA 1
ATOM 4312 C C . PRO B 1 248 ? -22.141 2.381 -4.852 1 96.94 248 PRO B C 1
ATOM 4314 O O . PRO B 1 248 ? -23.266 2.322 -4.352 1 96.94 248 PRO B O 1
ATOM 4317 N N . LEU B 1 249 ? -21.25 3.199 -4.461 1 98.06 249 LEU B N 1
ATOM 4318 C CA . LEU B 1 249 ? -21.5 4.16 -3.393 1 98.06 249 LEU B CA 1
ATOM 4319 C C . LEU B 1 249 ? -22.406 5.293 -3.881 1 98.06 249 LEU B C 1
ATOM 4321 O O . LEU B 1 249 ? -23.219 5.809 -3.121 1 98.06 249 LEU B O 1
ATOM 4325 N N . LEU B 1 250 ? -22.219 5.656 -5.129 1 97.75 250 LEU B N 1
ATOM 4326 C CA . LEU B 1 250 ? -23.094 6.645 -5.75 1 97.75 250 LEU B CA 1
ATOM 4327 C C . LEU B 1 250 ? -24.516 6.121 -5.863 1 97.75 250 LEU B C 1
ATOM 4329 O O . LEU B 1 250 ? -25.469 6.824 -5.535 1 97.75 250 LEU B O 1
ATOM 4333 N N . ASN B 1 251 ? -24.641 4.902 -6.223 1 97.69 251 ASN B N 1
ATOM 4334 C CA . ASN B 1 251 ? -25.953 4.27 -6.414 1 97.69 251 ASN B CA 1
ATOM 4335 C C . ASN B 1 251 ? -26.719 4.164 -5.102 1 97.69 251 ASN B C 1
ATOM 4337 O O . ASN B 1 251 ? -27.953 4.223 -5.094 1 97.69 251 ASN B O 1
ATOM 4341 N N . ASN B 1 252 ? -26 4.09 -3.996 1 97.25 252 ASN B N 1
ATOM 4342 C CA . ASN B 1 252 ? -26.641 3.91 -2.699 1 97.25 252 ASN B CA 1
ATOM 4343 C C . ASN B 1 252 ? -26.703 5.219 -1.915 1 97.25 252 ASN B C 1
ATOM 4345 O O . ASN B 1 252 ? -27.062 5.223 -0.739 1 97.25 252 ASN B O 1
ATOM 4349 N N . GLY B 1 253 ? -26.25 6.23 -2.498 1 96.56 253 GL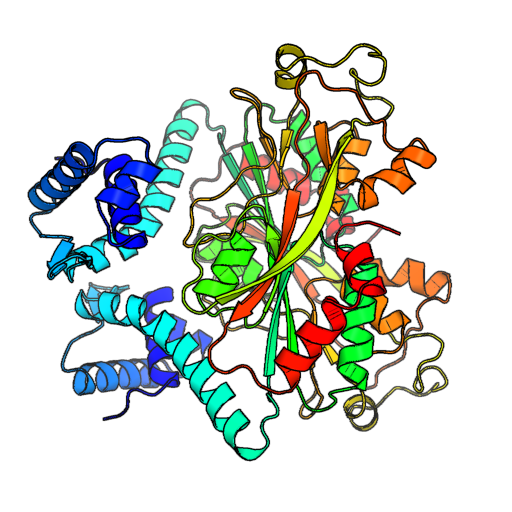Y B N 1
ATOM 4350 C CA . GLY B 1 253 ? -26.359 7.555 -1.902 1 96.56 253 GLY B CA 1
ATOM 4351 C C . GLY B 1 253 ? -25.344 7.805 -0.809 1 96.56 253 GLY B C 1
ATOM 4352 O O . GLY B 1 253 ? -25.484 8.734 -0.013 1 96.56 253 GLY B O 1
ATOM 4353 N N . LEU B 1 254 ? -24.312 7.016 -0.781 1 97.81 254 LEU B N 1
ATOM 4354 C CA . LEU B 1 254 ? -23.297 7.148 0.258 1 97.81 254 LEU B CA 1
ATOM 4355 C C . LEU B 1 254 ? -22.234 8.164 -0.147 1 97.81 254 LEU B C 1
ATOM 4357 O O . LEU B 1 254 ? -21.469 8.641 0.696 1 97.81 254 LEU B O 1
ATOM 4361 N N . LEU B 1 255 ? -22.172 8.461 -1.444 1 98.38 255 LEU B N 1
ATOM 4362 C CA . LEU B 1 255 ? -21.375 9.531 -2.049 1 98.38 255 LEU B CA 1
ATOM 4363 C C . LEU B 1 255 ? -22.203 10.305 -3.074 1 98.38 255 LEU B C 1
ATOM 4365 O O . LEU B 1 255 ? -23.172 9.781 -3.611 1 98.38 255 LEU B O 1
ATOM 4369 N N . LEU B 1 256 ? -21.797 11.508 -3.297 1 98.19 256 LEU B N 1
ATOM 4370 C CA . LEU B 1 256 ? -22.422 12.328 -4.336 1 98.19 256 LEU B CA 1
ATOM 4371 C C . LEU B 1 256 ? -21.375 12.812 -5.336 1 98.19 256 LEU B C 1
ATOM 4373 O O . LEU B 1 256 ? -20.359 13.398 -4.945 1 98.19 256 LEU B O 1
ATOM 4377 N N . LYS B 1 257 ? -21.641 12.508 -6.586 1 97.38 257 LYS B N 1
ATOM 4378 C CA . LYS B 1 257 ? -20.797 13.023 -7.652 1 97.38 257 LYS B CA 1
ATOM 4379 C C . LYS B 1 257 ? -21.109 14.484 -7.957 1 97.38 257 LYS B C 1
ATOM 4381 O O . LYS B 1 257 ? -22.281 14.867 -8.031 1 97.38 257 LYS B O 1
ATOM 4386 N N . LYS B 1 258 ? -20.078 15.305 -8.062 1 96.81 258 LYS B N 1
ATOM 4387 C CA . LYS B 1 258 ? -20.281 16.719 -8.367 1 96.81 258 LYS B CA 1
ATOM 4388 C C . LYS B 1 258 ? -19.641 17.094 -9.695 1 96.81 258 LYS B C 1
ATOM 4390 O O . LYS B 1 258 ? -18.531 16.656 -10 1 96.81 258 LYS B O 1
ATOM 4395 N N . PRO B 1 259 ? -20.359 17.875 -10.492 1 94.12 259 PRO B N 1
ATOM 4396 C CA . PRO B 1 259 ? -19.734 18.391 -11.711 1 94.12 259 PRO B CA 1
ATOM 4397 C C . PRO B 1 259 ? -18.656 19.438 -11.438 1 94.12 259 PRO B C 1
ATOM 4399 O O . PRO B 1 259 ? -18.812 20.25 -10.531 1 94.12 259 PRO B O 1
ATOM 4402 N N . MET B 1 260 ? -17.625 19.297 -12.164 1 93.25 260 MET B N 1
ATOM 4403 C CA . MET B 1 260 ? -16.484 20.188 -12 1 93.25 260 MET B CA 1
ATOM 4404 C C . MET B 1 260 ? -16.312 21.062 -13.242 1 93.25 260 MET B C 1
ATOM 4406 O O . MET B 1 260 ? -16.5 20.609 -14.367 1 93.25 260 MET B O 1
ATOM 4410 N N . GLN B 1 261 ? -15.891 22.281 -13.039 1 87.06 261 GLN B N 1
ATOM 4411 C CA . GLN B 1 261 ? -15.547 23.125 -14.18 1 87.06 261 GLN B CA 1
ATOM 4412 C C . GLN B 1 261 ? -14.297 22.609 -14.891 1 87.06 261 GLN B C 1
ATOM 4414 O O . GLN B 1 261 ? -14.25 22.578 -16.125 1 87.06 261 GLN B O 1
ATOM 4419 N N . GLU B 1 262 ? -13.336 22.25 -14.125 1 82.94 262 GLU B N 1
ATOM 4420 C CA . GLU B 1 262 ? -12.125 21.594 -14.602 1 82.94 262 GLU B CA 1
ATOM 4421 C C . GLU B 1 262 ? -12.031 20.156 -14.078 1 82.94 262 GLU B C 1
ATOM 4423 O O . GLU B 1 262 ? -11.609 19.938 -12.938 1 82.94 262 GLU B O 1
ATOM 4428 N N . HIS B 1 263 ? -12.375 19.297 -15 1 82.38 263 HIS B N 1
ATOM 4429 C CA . HIS B 1 263 ? -12.422 17.906 -14.57 1 82.38 263 HIS B CA 1
ATOM 4430 C C . HIS B 1 263 ? -11.094 17.203 -14.852 1 82.38 263 HIS B C 1
ATOM 4432 O O . HIS B 1 263 ? -10.445 17.469 -15.867 1 82.38 263 HIS B O 1
ATOM 4438 N N . LYS B 1 264 ? -10.82 16.312 -13.883 1 86.44 264 LYS B N 1
ATOM 4439 C CA . LYS B 1 264 ? -9.664 15.453 -14.102 1 86.44 264 LYS B CA 1
ATOM 4440 C C . LYS B 1 264 ? -9.875 14.523 -15.289 1 86.44 264 LYS B C 1
ATOM 4442 O O . LYS B 1 264 ? -10.977 14 -15.484 1 86.44 264 LYS B O 1
ATOM 4447 N N . HIS B 1 265 ? -8.82 14.344 -16.062 1 88.94 265 HIS B N 1
ATOM 4448 C CA . HIS B 1 265 ? -8.898 13.469 -17.234 1 88.94 265 HIS B CA 1
ATOM 4449 C C . HIS B 1 265 ? -8.734 12.008 -16.828 1 88.94 265 HIS B C 1
ATOM 4451 O O . HIS B 1 265 ? -8.117 11.703 -15.805 1 88.94 265 HIS B O 1
ATOM 4457 N N . ALA B 1 266 ? -9.344 11.234 -17.734 1 94.19 266 ALA B N 1
ATOM 4458 C CA . ALA B 1 266 ? -9.148 9.797 -17.547 1 94.19 266 ALA B CA 1
ATOM 4459 C C . ALA B 1 266 ? -7.672 9.43 -17.609 1 94.19 266 ALA B C 1
ATOM 4461 O O . ALA B 1 266 ? -6.887 10.109 -18.281 1 94.19 266 ALA B O 1
ATOM 4462 N N . THR B 1 267 ? -7.352 8.414 -16.875 1 95.81 267 THR B N 1
ATOM 4463 C CA . THR B 1 267 ? -5.969 7.949 -16.859 1 95.81 267 THR B CA 1
ATOM 4464 C C . THR B 1 267 ? -5.781 6.801 -17.844 1 95.81 267 THR B C 1
ATOM 4466 O O . THR B 1 267 ? -6.445 5.766 -17.734 1 95.81 267 THR B O 1
ATOM 4469 N N . LYS B 1 268 ? -4.91 7.039 -18.828 1 96 268 LYS B N 1
ATOM 4470 C CA . LYS B 1 268 ? -4.527 5.934 -19.703 1 96 268 LYS B CA 1
ATOM 4471 C C . LYS B 1 268 ? -3.664 4.918 -18.953 1 96 268 LYS B C 1
ATOM 4473 O O . LYS B 1 268 ? -2.734 5.293 -18.234 1 96 268 LYS B O 1
ATOM 4478 N N . LEU B 1 269 ? -3.979 3.627 -19.125 1 97.94 269 LEU B N 1
ATOM 4479 C CA . LEU B 1 269 ? -3.268 2.572 -18.406 1 97.94 269 LEU B CA 1
ATOM 4480 C C . LEU B 1 269 ? -2.541 1.651 -19.375 1 97.94 269 LEU B C 1
ATOM 4482 O O . LEU B 1 269 ? -3.035 1.388 -20.469 1 97.94 269 LEU B O 1
ATOM 4486 N N . PHE B 1 270 ? -1.413 1.104 -18.891 1 98 270 PHE B N 1
ATOM 4487 C CA . PHE B 1 270 ? -0.609 0.2 -19.703 1 98 270 PHE B CA 1
ATOM 4488 C C . PHE B 1 270 ? -0.296 -1.081 -18.938 1 98 270 PHE B C 1
ATOM 4490 O O . PHE B 1 270 ? -0.154 -1.062 -17.719 1 98 270 PHE B O 1
ATOM 4497 N N . LEU B 1 271 ? -0.299 -2.18 -19.672 1 98.31 271 LEU B N 1
ATOM 4498 C CA . LEU B 1 271 ? 0.42 -3.385 -19.266 1 98.31 271 LEU B CA 1
ATOM 4499 C C . LEU B 1 271 ? 1.863 -3.346 -19.766 1 98.31 271 LEU B C 1
ATOM 4501 O O . LEU B 1 271 ? 2.113 -3.086 -20.938 1 98.31 271 LEU B O 1
ATOM 4505 N N . ALA B 1 272 ? 2.816 -3.52 -18.828 1 97.75 272 ALA B N 1
ATOM 4506 C CA . ALA B 1 272 ? 4.215 -3.406 -19.234 1 97.75 272 ALA B CA 1
ATOM 4507 C C . ALA B 1 272 ? 5.062 -4.508 -18.594 1 97.75 272 ALA B C 1
ATOM 4509 O O . ALA B 1 272 ? 4.723 -5.023 -17.531 1 97.75 272 ALA B O 1
ATOM 4510 N N . ALA B 1 273 ? 6.105 -4.895 -19.297 1 96.25 273 ALA B N 1
ATOM 4511 C CA . ALA B 1 273 ? 7.031 -5.922 -18.812 1 96.25 273 ALA B CA 1
ATOM 4512 C C . ALA B 1 273 ? 8.461 -5.621 -19.266 1 96.25 273 ALA B C 1
ATOM 4514 O O . ALA B 1 273 ? 8.664 -4.922 -20.266 1 96.25 273 ALA B O 1
ATOM 4515 N N . ARG B 1 274 ? 9.312 -6.094 -18.453 1 89.88 274 ARG B N 1
ATOM 4516 C CA . ARG B 1 274 ? 10.688 -6.074 -18.922 1 89.88 274 ARG B CA 1
ATOM 4517 C C . ARG B 1 274 ? 10.883 -7.027 -20.094 1 89.88 274 ARG B C 1
ATOM 4519 O O . ARG B 1 274 ? 10.414 -8.164 -20.062 1 89.88 274 ARG B O 1
ATOM 4526 N N . SER B 1 275 ? 11.609 -6.559 -21.062 1 82.88 275 SER B N 1
ATOM 4527 C CA . SER B 1 275 ? 11.797 -7.363 -22.266 1 82.88 275 SER B CA 1
ATOM 4528 C C . SER B 1 275 ? 12.898 -8.398 -22.062 1 82.88 275 SER B C 1
ATOM 4530 O O . SER B 1 275 ? 12.844 -9.484 -22.656 1 82.88 275 SER B O 1
ATOM 4532 N N . ASP B 1 276 ? 13.742 -8.047 -21.281 1 76.12 276 ASP B N 1
ATOM 4533 C CA . ASP B 1 276 ? 14.867 -8.953 -21.062 1 76.12 276 ASP B CA 1
ATOM 4534 C C . ASP B 1 276 ? 14.477 -10.094 -20.125 1 76.12 276 ASP B C 1
ATOM 4536 O O . ASP B 1 276 ? 13.969 -9.859 -19.031 1 76.12 276 ASP B O 1
ATOM 4540 N N . GLY B 1 277 ? 14.555 -11.25 -20.672 1 72.38 277 GLY B N 1
ATOM 4541 C CA . GLY B 1 277 ? 14.383 -12.406 -19.797 1 72.38 277 GLY B CA 1
ATOM 4542 C C . GLY B 1 277 ? 12.93 -12.812 -19.625 1 72.38 277 GLY B C 1
ATOM 4543 O O . GLY B 1 277 ? 12.562 -13.383 -18.594 1 72.38 277 GLY B O 1
ATOM 4544 N N . MET B 1 278 ? 12.203 -12.469 -20.547 1 83.56 278 MET B N 1
ATOM 4545 C CA . MET B 1 278 ? 10.812 -12.898 -20.422 1 83.56 278 MET B CA 1
ATOM 4546 C C . MET B 1 278 ? 10.68 -14.391 -20.688 1 83.56 278 MET B C 1
ATOM 4548 O O . MET B 1 278 ? 11.031 -14.875 -21.766 1 83.56 278 MET B O 1
ATOM 4552 N N . GLY B 1 279 ? 10.203 -15.086 -19.719 1 86.62 279 GLY B N 1
ATOM 4553 C CA . GLY B 1 279 ? 9.977 -16.516 -19.828 1 86.62 279 GLY B CA 1
ATOM 4554 C C . GLY B 1 279 ? 8.539 -16.875 -20.125 1 86.62 279 GLY B C 1
ATOM 4555 O O . GLY B 1 279 ? 7.754 -16.016 -20.547 1 86.62 279 GLY B O 1
ATOM 4556 N N . LYS B 1 280 ? 8.242 -18.125 -20.062 1 91.06 280 LYS B N 1
ATOM 4557 C CA . LYS B 1 280 ? 6.918 -18.656 -20.391 1 91.06 280 LYS B CA 1
ATOM 4558 C C . LYS B 1 280 ? 5.852 -18.078 -19.469 1 91.06 280 LYS B C 1
ATOM 4560 O O . LYS B 1 280 ? 4.73 -17.797 -19.891 1 91.06 280 LYS B O 1
ATOM 4565 N N . VAL B 1 281 ? 6.191 -17.938 -18.219 1 94.12 281 VAL B N 1
ATOM 4566 C CA . VAL B 1 281 ? 5.23 -17.453 -17.234 1 94.12 281 VAL B CA 1
ATOM 4567 C C . VAL B 1 281 ? 4.852 -16.016 -17.531 1 94.12 281 VAL B C 1
ATOM 4569 O O . VAL B 1 281 ? 3.668 -15.672 -17.578 1 94.12 281 VAL B O 1
ATOM 4572 N N . SER B 1 282 ? 5.875 -15.188 -17.719 1 94.5 282 SER B N 1
ATOM 4573 C CA . SER B 1 282 ? 5.629 -13.781 -18.047 1 94.5 282 SER B CA 1
ATOM 4574 C C . SER B 1 282 ? 4.824 -13.641 -19.328 1 94.5 282 SER B C 1
ATOM 4576 O O . SER B 1 282 ? 3.918 -12.812 -19.406 1 94.5 282 SER B O 1
ATOM 4578 N N . ARG B 1 283 ? 5.141 -14.422 -20.312 1 94.38 283 ARG B N 1
ATOM 4579 C CA . ARG B 1 283 ? 4.422 -14.383 -21.578 1 94.38 283 ARG B CA 1
ATOM 4580 C C . ARG B 1 283 ? 2.965 -14.781 -21.391 1 94.38 283 ARG B C 1
ATOM 4582 O O . ARG B 1 283 ? 2.066 -14.164 -21.969 1 94.38 283 ARG B O 1
ATOM 4589 N N . TRP B 1 284 ? 2.807 -15.812 -20.625 1 96.12 284 TRP B N 1
ATOM 4590 C CA . TRP B 1 284 ? 1.438 -16.219 -20.328 1 96.12 284 TRP B CA 1
ATOM 4591 C C . TRP B 1 284 ? 0.659 -15.102 -19.656 1 96.12 284 TRP B C 1
ATOM 4593 O O . TRP B 1 284 ? -0.499 -14.844 -20 1 96.12 284 TRP B O 1
ATOM 4603 N N . CYS B 1 285 ? 1.275 -14.422 -18.703 1 97.81 285 CYS B N 1
ATOM 4604 C CA . CYS B 1 285 ? 0.629 -13.312 -18.016 1 97.81 285 CYS B CA 1
ATOM 4605 C C . CYS B 1 285 ? 0.219 -12.219 -19 1 97.81 285 CYS B C 1
ATOM 4607 O O . CYS B 1 285 ? -0.907 -11.719 -18.938 1 97.81 285 CYS B O 1
ATOM 4609 N N . MET B 1 286 ? 1.103 -11.93 -19.859 1 97.06 286 MET B N 1
ATOM 4610 C CA . MET B 1 286 ? 0.816 -10.906 -20.859 1 97.06 286 MET B CA 1
ATOM 4611 C C . MET B 1 286 ? -0.371 -11.305 -21.719 1 97.06 286 MET B C 1
ATOM 4613 O O . MET B 1 286 ? -1.297 -10.516 -21.922 1 97.06 286 MET B O 1
ATOM 4617 N N . ASP B 1 287 ? -0.3 -12.445 -22.203 1 97.44 287 ASP B N 1
ATOM 4618 C CA . ASP B 1 287 ? -1.371 -12.938 -23.062 1 97.44 287 ASP B CA 1
ATOM 4619 C C . ASP B 1 287 ? -2.709 -12.945 -22.328 1 97.44 287 ASP B C 1
ATOM 4621 O O . ASP B 1 287 ? -3.73 -12.523 -22.875 1 97.44 287 ASP B O 1
ATOM 4625 N N . TYR B 1 288 ? -2.715 -13.438 -21.109 1 98.06 288 TYR B N 1
ATOM 4626 C CA . TYR B 1 288 ? -3.922 -13.523 -20.297 1 98.06 288 TYR B CA 1
ATOM 4627 C C . TYR B 1 288 ? -4.531 -12.141 -20.078 1 98.06 288 TYR B C 1
ATOM 4629 O O . TYR B 1 288 ? -5.73 -11.945 -20.281 1 98.06 288 TYR B O 1
ATOM 4637 N N . LEU B 1 289 ? -3.682 -11.195 -19.703 1 98.19 289 LEU B N 1
ATOM 4638 C CA . LEU B 1 289 ? -4.152 -9.875 -19.297 1 98.19 289 LEU B CA 1
ATOM 4639 C C . LEU B 1 289 ? -4.559 -9.039 -20.5 1 98.19 289 LEU B C 1
ATOM 4641 O O . LEU B 1 289 ? -5.359 -8.109 -20.375 1 98.19 289 LEU B O 1
ATOM 4645 N N . LEU B 1 290 ? -4.059 -9.406 -21.656 1 97.62 290 LEU B N 1
ATOM 4646 C CA . LEU B 1 290 ? -4.375 -8.656 -22.859 1 97.62 290 LEU B CA 1
ATOM 4647 C C . LEU B 1 290 ? -5.59 -9.25 -23.562 1 97.62 290 LEU B C 1
ATOM 4649 O O . LEU B 1 290 ? -6.078 -8.688 -24.547 1 97.62 290 LEU B O 1
ATOM 4653 N N . HIS B 1 291 ? -6.012 -10.398 -23.062 1 97.12 291 HIS B N 1
ATOM 4654 C CA . HIS B 1 291 ? -7.266 -10.914 -23.594 1 97.12 291 HIS B CA 1
ATOM 4655 C C . HIS B 1 291 ? -8.367 -9.859 -23.5 1 97.12 291 HIS B C 1
ATOM 4657 O O . HIS B 1 291 ? -8.508 -9.188 -22.484 1 97.12 291 HIS B O 1
ATOM 4663 N N . PRO B 1 292 ? -9.172 -9.711 -24.516 1 94.25 292 PRO B N 1
ATOM 4664 C CA . PRO B 1 292 ? -10.148 -8.625 -24.594 1 94.25 292 PRO B CA 1
ATOM 4665 C C . PRO B 1 292 ? -11.086 -8.586 -23.391 1 94.25 292 PRO B C 1
ATOM 4667 O O . PRO B 1 292 ? -11.367 -7.504 -22.859 1 94.25 292 PRO B O 1
ATOM 4670 N N . ALA B 1 293 ? -11.531 -9.703 -22.906 1 93.38 293 ALA B N 1
ATOM 4671 C CA . ALA B 1 293 ? -12.477 -9.758 -21.797 1 93.38 293 ALA B CA 1
ATOM 4672 C C . ALA B 1 293 ? -11.836 -9.266 -20.5 1 93.38 293 ALA B C 1
ATOM 4674 O O . ALA B 1 293 ? -12.484 -8.617 -19.672 1 93.38 293 ALA B O 1
ATOM 4675 N N . VAL B 1 294 ? -10.57 -9.625 -20.344 1 96.31 294 VAL B N 1
ATOM 4676 C CA . VAL B 1 294 ? -9.852 -9.25 -19.125 1 96.31 294 VAL B CA 1
ATOM 4677 C C . VAL B 1 294 ? -9.406 -7.789 -19.219 1 96.31 294 VAL B C 1
ATOM 4679 O O . VAL B 1 294 ? -9.57 -7.02 -18.266 1 96.31 294 VAL B O 1
ATOM 4682 N N . ARG B 1 295 ? -8.93 -7.43 -20.344 1 95.44 295 ARG B N 1
ATOM 4683 C CA . ARG B 1 295 ? -8.422 -6.09 -20.609 1 95.44 295 ARG B CA 1
ATOM 4684 C C . ARG B 1 295 ? -9.477 -5.031 -20.297 1 95.44 295 ARG B C 1
ATOM 4686 O O . ARG B 1 295 ? -9.188 -4.023 -19.656 1 95.44 295 ARG B O 1
ATOM 4693 N N . ALA B 1 296 ? -10.68 -5.246 -20.656 1 93.69 296 ALA B N 1
ATOM 4694 C CA . ALA B 1 296 ? -11.773 -4.309 -20.453 1 93.69 296 ALA B CA 1
ATOM 4695 C C . ALA B 1 296 ? -12.047 -4.105 -18.953 1 93.69 296 ALA B C 1
ATOM 4697 O O . ALA B 1 296 ? -12.375 -2.998 -18.531 1 93.69 296 ALA B O 1
ATOM 4698 N N . ARG B 1 297 ? -11.836 -5.109 -18.203 1 96.12 297 ARG B N 1
ATOM 4699 C CA . ARG B 1 297 ? -12.141 -5.062 -16.781 1 96.12 297 ARG B CA 1
ATOM 4700 C C . ARG B 1 297 ? -11.008 -4.406 -16 1 96.12 297 ARG B C 1
ATOM 4702 O O . ARG B 1 297 ? -11.227 -3.867 -14.914 1 96.12 297 ARG B O 1
ATOM 4709 N N . LEU B 1 298 ? -9.836 -4.379 -16.547 1 95.81 298 LEU B N 1
ATOM 4710 C CA . LEU B 1 298 ? -8.672 -3.824 -15.859 1 95.81 298 LEU B CA 1
ATOM 4711 C C . LEU B 1 298 ? -8.789 -2.311 -15.727 1 95.81 298 LEU B C 1
ATOM 4713 O O . LEU B 1 298 ? -8.25 -1.725 -14.781 1 95.81 298 LEU B O 1
ATOM 4717 N N . SER B 1 299 ? -9.523 -1.644 -16.578 1 93.38 299 SER B N 1
ATOM 4718 C CA . SER B 1 299 ? -9.68 -0.194 -16.516 1 93.38 299 SER B CA 1
ATOM 4719 C C . SER B 1 299 ? -11.031 0.191 -15.93 1 93.38 299 SER B C 1
ATOM 4721 O O . SER B 1 299 ? -11.461 1.341 -16.047 1 93.38 299 SER B O 1
ATOM 4723 N N . GLY B 1 300 ? -11.695 -0.797 -15.359 1 86.88 300 GLY B N 1
ATOM 4724 C CA . GLY B 1 300 ? -12.938 -0.497 -14.672 1 86.88 300 GLY B CA 1
ATOM 4725 C C . GLY B 1 300 ? -14.164 -0.687 -15.547 1 86.88 300 GLY B C 1
ATOM 4726 O O . GLY B 1 300 ? -15.273 -0.313 -15.156 1 86.88 300 GLY B O 1
ATOM 4727 N N . GLY B 1 301 ? -13.906 -1.188 -16.703 1 81.94 301 GLY B N 1
ATOM 4728 C CA . GLY B 1 301 ? -15.023 -1.461 -17.594 1 81.94 301 GLY B CA 1
ATOM 4729 C C . GLY B 1 301 ? -15.734 -2.762 -17.266 1 81.94 301 GLY B C 1
ATOM 4730 O O . GLY B 1 301 ? -15.32 -3.502 -16.375 1 81.94 301 GLY B O 1
ATOM 4731 N N . ASN B 1 302 ? -16.938 -2.932 -17.75 1 70.38 302 ASN B N 1
ATOM 4732 C CA . ASN B 1 302 ? -17.703 -4.164 -17.578 1 70.38 302 ASN B CA 1
ATOM 4733 C C . ASN B 1 302 ? -17.328 -5.203 -18.625 1 70.38 302 ASN B C 1
ATOM 4735 O O . ASN B 1 302 ? -16.953 -4.852 -19.75 1 70.38 302 ASN B O 1
#

InterPro domains:
  IPR000847 LysR, HTH, N-terminal domain [PF00126] (8-63)
  IPR000847 LysR, HTH, N-terminal domain [PS50931] (8-60)
  IPR005119 LysR, substrate-binding [PF03466] (89-290)
  IPR036388 Winged helix-like DNA-binding domain superfamily [G3DSA:1.10.10.10] (6-85)
  IPR036390 Winged helix DNA-binding domain superfamily [SSF46785] (4-81)

Secondary structure (DSSP, 8-state):
----HHHHHHHHHHHHHT-HHHHHHHTT--HHHHHHHHHHHHHHHTS--EEEETTEEEE-HHHHHHHHHHHHHHHHHHHHHHHHHHHHHS--SEEEEEEETTS-HHHHHHHHHHHHHH-SSSEEEEEEE-THHHHHHHHTTS-SEEEEEESS-S--TTEEEEEEEEE-EEEEE-TTSGGGG--SPB-HHHHTTSPEEEE----SSS----S---TTPPEEEESSHHHHHHHHHTTS-BEEEEHHHHHHHHHTTSSEE--BSSPPPPEEEEEEEESTT--HHHHHHHHHHHSHHHHHHHTT--/----HHHHHHHHHHHHHT-HHHHHHHTT--HHHHHHHHHHHHHHHTS--EEEETTEEEE-HHHHHHHHHHHHHHHHHHHHHHHHHHHHHS--SEEEEEEETTS-HHHHHHHHHHHHHH-SSSEEEEEEE-TTHHHHHHHTTS-SEEEEEESS-S--TTEEEEEEEEE-EEEEE-TTSGGGG--SPB-HHHHTTSPEEE-----SSS----S---TTPPEEE-SSHHHHHHHHHTTS-BEEEEHHHHHHHHHTTSSEE--BSSPPPPEEEEEEEESTT--HHHHHHHHHHHSHHHHHHHTT--

pLDDT: mean 86.21, std 14.3, range [33.5, 98.75]